Protein 4RZI (pdb70)

Foldseek 3Di:
DAFPAALAEAEFEPQQFWLNVLLQVVSVVSRHQADYEDCDHCHVPDSHHYDHAALLDLVRLLVSLVVSCVPRNQHAYYELEFFDADFAAPVVQDPVRLVRRCRNQASSSCSNCVNRPVRCLVVLHHFYEYEAAPCLVVNDGRGNRNNVRRVNVLVVQLVVQVVSVVSLYAGEYEHEYAEDGPVVVPPDPVVLQVLLVLAPQSDHHYSNQSSVVSSCRGRCPNQSPDHSYYHYHYNVSDD/DAQPLALAEEEFEPCQFWLNVLLQVVSVVRHHQYEYEDQDPCRVPDSHHYDYFALLDLVRLLVVVVVSCVPRNQHAEYELEWFDADFDAPVVQDPVRLCRGCRGLASSSCSNCVNRPVVCLVVLHHFYEYEAACCQPVNDGRGNRVNVSRVNVLVVQLVVQVVSVVSLYAGEYEHAYAEDGPVSVPPDPVVLVVLLVLAPQSDHHYSNQVSVVSSQRSRCPNQSPDHSYYHYHYNVSDD/DAFPAALAEEEFEPQQFDLNVLLQVVSVVRNHQAEYEYCDHCHVPDRHHYDYFALLDLVRLLVVLVVSCVPRNQHAEYELEWFDADFAAPVVQDVCRQCVRCSTLAVSLCSNCVNRPVRCLVVLHHFYEYEAAPCQVPNDGRGNRVNVSRVNQLVVQLVVQVVSVVSLYAGEYEHAYAEDGPVSVPPDPVVLCVLLVLAPQSDHHYSNQSSVVVSQRSGCPNPSPDHSYYHYDHNVSDD

Solvent-accessible surface area: 33858 Å² total; per-residue (Å²): 248,52,62,18,0,90,101,59,8,0,0,0,2,14,3,12,144,36,31,1,30,18,0,0,118,10,0,29,108,30,36,11,92,6,0,3,1,35,131,48,48,100,6,88,45,138,143,0,38,28,8,105,6,58,13,43,65,24,51,25,0,31,16,3,5,18,43,0,64,100,123,49,19,79,3,17,0,0,0,3,20,22,36,64,67,94,82,56,117,133,120,135,18,65,107,67,27,67,86,26,0,64,45,23,1,56,95,1,6,36,55,1,7,100,34,9,27,95,16,0,46,121,99,142,36,3,0,0,0,0,8,8,8,3,6,9,57,102,30,54,122,14,20,46,0,29,17,50,0,10,45,23,1,19,38,50,2,88,67,29,4,206,113,1,60,194,63,52,4,17,1,0,0,0,0,5,9,38,11,23,24,145,133,24,108,83,54,158,128,84,71,39,76,144,21,22,129,82,3,81,130,145,97,6,15,109,29,96,63,0,0,130,9,0,1,83,1,0,0,43,94,42,3,77,214,42,59,20,88,23,54,96,38,19,32,49,21,38,127,244,55,53,15,0,71,88,53,6,0,0,0,2,10,3,15,154,43,29,0,30,19,1,1,126,8,0,33,109,28,36,12,70,5,0,2,1,35,137,50,46,99,6,84,45,138,146,0,39,29,9,98,8,67,14,43,65,59,141,27,2,67,64,5,5,63,64,0,29,131,130,48,9,26,2,16,0,0,0,2,22,20,37,60,67,94,84,54,118,137,122,135,18,63,108,72,33,68,86,26,0,64,47,26,0,50,97,1,5,36,51,2,8,121,37,10,21,135,15,1,38,100,17,81,39,2,0,0,0,0,9,7,7,3,4,11,52,66,32,43,123,15,21,42,0,28,18,46,0,8,44,24,0,19,37,53,2,91,62,28,5,211,115,1,58,197,63,48,4,18,1,0,0,0,0,6,8,35,10,22,26,162,139,28,107,77,61,170,119,89,76,36,73,148,24,23,136,73,3,77,137,143,100,6,15,106,29,95,63,0,1,127,10,0,0,73,0,0,0,42,94,45,2,75,213,44,57,20,94,19,55,94,36,20,30,51,20,10,67,246,63,55,17,0,78,103,70,6,0,2,0,2,15,3,16,151,38,32,1,32,17,0,1,125,9,0,29,112,29,37,10,91,4,0,4,2,33,133,50,53,104,8,85,48,141,138,1,44,33,9,96,7,63,14,43,63,62,133,29,2,66,63,4,8,69,56,0,72,124,131,54,17,85,3,17,0,0,0,3,19,18,39,66,70,95,84,55,115,133,122,139,20,65,107,68,30,70,86,26,0,64,48,25,0,44,96,0,5,39,54,2,6,125,40,12,28,137,18,0,41,138,96,155,40,2,0,0,0,0,5,8,8,2,2,11,52,63,29,47,128,14,20,39,0,28,16,45,0,7,43,23,0,20,38,54,2,91,61,34,5,204,120,0,58,192,68,47,4,17,2,0,1,0,1,3,10,36,10,21,26,148,141,27,102,79,49,162,131,89,75,34,75,148,25,26,133,79,4,76,134,141,103,8,14,102,31,100,60,0,0,129,11,0,0,78,0,0,0,41,97,44,1,79,210,38,58,23,96,17,54,97,38,21,31,53,22,12,62

Organism: Synechocystis sp. (strain ATCC 27184 / PCC 6803 / Kazusa) (NCBI:txid1111708)

Secondary structure (DSSP, 8-state):
---S-TT-EEEEET-SSHHHHHHHHHHHTTT-EEEEEES----S-STT-EEE--TT-HHHHHHHHHHHHHHH-S--EEEE-------B-GGG--HHHHHHHIIIIIIHHHHHHHHHHHHHHHHT-EEEEEE--HHHHT--TTBHHHHHHHHHHHHHHHHHHHHHGGGTEEEEEEEE-SB--TTGGGS-HHHHHHHHTT-TTSS-B-HHHHHHHHHHHH-TTTTTT--S-EEEESTTS--/---TTTT-EEEEET-SSHHHHHHHHHHHTTT-EEEEEES----S-STT-EEE--TT-HHHHHHHHHHHHHHH-S--EEEE-------B-GGG--HHHHHHHIIIIIIHHHHHHHHHHHHHHHHT-EEEEEE--HHHHH--TTBHHHHHHHHHHHHHHHHHHHHHGGGTEEEEEEEE-SB--TTGGGS-HHHHHHHHTT-TTSS-B-HHHHHHHHHHHH-TTTSTT--S-EEEESTTS--/---S-TT-EEEEET-SSHHHHHHHHHHHTTT-EEEEEES----S-STT-EEE--TT-HHHHHHHHHHHHHHH-SEEEEEE---------GGG--HHHHHHHIIIIIIHHHHHHHHHHHHHHHTT-EEEEEE--HHHHH--TT-HHHHHHHHHHHHHHHHHHHHHGGGTEEEEEEEE-SB--TTTTSS-HHHHHHHHTT-TTSS-B-HHHHHHHHHHHH-TTT-TT--S-EEEESTTS--

CATH classification: 3.40.50.720

InterPro domains:
  IPR002347 Short-chain dehydrogenase/reductase SDR [PF13561] (17-236)
  IPR002347 Short-chain dehydrogenase/reductase SDR [PR00080] (74-85)
  IPR002347 Short-chain dehydrogenase/reductase SDR [PR00080] (127-135)
  IPR002347 Short-chain dehydrogenase/reductase SDR [PR00080] (147-166)
  IPR002347 Short-chain dehydrogenase/reductase SDR [PR00081] (10-27)
  IPR002347 Short-chain dehydrogenase/reductase SDR [PR00081] (74-85)
  IPR002347 Short-chain dehydrogenase/reductase SDR [PR00081] (121-137)
  IPR002347 Short-chain dehydrogenase/reductase SDR [PR00081] (147-166)
  IPR002347 Short-chain dehydrogenase/reductase SDR [PR00081] (168-185)
  IPR002347 Short-chain dehydrogenase/reductase SDR [PR00081] (201-221)
  IPR020904 Short-chain dehydrogenase/reductase, conserved site [PS00061] (134-162)
  IPR036291 NAD(P)-binding domain superfamily [SSF51735] (7-237)
  IPR049956 Acetoacetyl-CoA reductase PhaB, cyanobacteria [NF042966] (1-240)
  IPR050259 Short-chain dehydrogenases/reductases [PTHR42879] (6-238)
  IPR057326 Ketoreductase domain [SM00822] (9-178)

Nearest PDB structures (foldseek):
  4rzi-assembly1_B  TM=1.004E+00  e=4.534E-51  Synechocystis sp. PCC 6803
  1q7c-assembly1_A  TM=9.626E-01  e=2.572E-28  Escherichia coli
  1uzn-assembly1_A-2  TM=9.693E-01  e=3.487E-27  Mycobacterium tuberculosis H37Rv
  4jro-assembly1_C  TM=9.240E-01  e=1.626E-27  Listeria monocytogenes EGD-e
  2cdh-assembly1_G  TM=9.214E-01  e=2.804E-25  Thermomyces lanuginosus

B-factor: mean 24.48, std 20.66, range [0.78, 131.89]

Sequence (717 aa):
LSLGLEDKVIVVTGGNRGIGAAIVKLLQEMGAKVAFTDLATDGGNTEALGVVANVTDLESMTAAAAEITDKLGPVYGVVANAGITKDNFFPKLTPADWDAVLNVNLKGVAYSIKPFIEGMYERKAGSIVAISSISGERGNVGQTNYSATKAGVIGMMKSLAREGARYGVRANAVAPGFIDTEMTLAIREDIREKITKEIPFRRFGKPEEIAWAVAFLLSPVASSYVTGEVLRVNGAHHTLSLGLEDKVIVVTGGNRGIGAAIVKLLQEMGAKVAFTDLATDGGNTEALGVVANVTDLESMTAAAAEITDKLGPVYGVVANAGITKDNFFPKLTPADWDAVLNVNLKGVAYSIKPFIEGMYERKAGSIVAISSISGERGNVGQTNYSATKAGVIGMMKSLAREGARYGVRANAVAPGFIDTEMTLAIREDIREKITKEIPFRRFGKPEEIAWAVAFLLSPVASSYVTGEVLRVNGAHHTLSLGLEDKVIVVTGGNRGIGAAIVKLLQEMGAKVAFTDLATDGGNTEALGVVANVTDLESMTAAAAEITDKLGPVYGVVANAGITKDNFFPKLTPADWDAVLNVNLKGVAYSIKPFIEGMYERKAGSIVAISSISGERGNVGQTNYSATKAGVIGMMKSLAREGARYGVRANAVAPGFIDTEMTLAIREDIREKITKEIPFRRFGKPEEIAWAVAFLLSPVASSYVTGEVLRVNGAHHT

Radius of gyration: 36.15 Å; Cα contacts (8 Å, |Δi|>4): 1568; chains: 3; bounding box: 91×79×92 Å

Structure (mmCIF, N/CA/C/O backbone):
data_4RZI
#
_entry.id   4RZI
#
_cell.length_a   122.806
_cell.length_b   122.806
_cell.length_c   199.941
_cell.angle_alpha   90.00
_cell.angle_beta   90.00
_cell.angle_gamma   120.00
#
_symmetry.space_group_name_H-M   'P 62 2 2'
#
loop_
_atom_site.group_PDB
_atom_site.id
_atom_site.type_symbol
_atom_site.label_atom_id
_atom_site.label_alt_id
_atom_site.label_comp_id
_atom_site.label_asym_id
_atom_site.label_entity_id
_atom_site.label_seq_id
_atom_site.pdbx_PDB_ins_code
_atom_site.Cartn_x
_atom_site.Cartn_y
_atom_site.Cartn_z
_atom_site.occupancy
_atom_site.B_iso_or_equiv
_atom_site.auth_seq_id
_atom_site.auth_comp_id
_atom_site.auth_asym_id
_atom_site.auth_atom_id
_atom_site.pdbx_PDB_model_num
ATOM 1 N N . LEU A 1 2 ? -25.571 -19.162 37.589 1.00 10.51 2 LEU B N 1
ATOM 2 C CA . LEU A 1 2 ? -27.001 -18.964 37.282 1.00 48.29 2 LEU B CA 1
ATOM 3 C C . LEU A 1 2 ? -27.404 -17.515 36.873 1.00 43.65 2 LEU B C 1
ATOM 4 O O . LEU A 1 2 ? -27.723 -17.273 35.708 1.00 35.59 2 LEU B O 1
ATOM 9 N N . SER A 1 3 ? -27.379 -16.566 37.822 1.00 36.90 3 SER B N 1
ATOM 10 C CA . SER A 1 3 ? -27.906 -15.205 37.596 1.00 26.53 3 SER B CA 1
ATOM 11 C C . SER A 1 3 ? -27.056 -14.093 38.212 1.00 22.07 3 SER B C 1
ATOM 12 O O . SER A 1 3 ? -26.578 -14.232 39.343 1.00 18.81 3 SER B O 1
ATOM 15 N N . LEU A 1 4 ? -26.973 -12.955 37.507 1.00 21.52 4 LEU B N 1
ATOM 16 C CA . LEU A 1 4 ? -26.310 -11.731 37.998 1.00 18.00 4 LEU B CA 1
ATOM 17 C C . LEU A 1 4 ? -27.286 -10.932 38.850 1.00 18.39 4 LEU B C 1
ATOM 18 O O . LEU A 1 4 ? -28.420 -10.677 38.431 1.00 27.68 4 LEU B O 1
ATOM 23 N N . GLY A 1 5 ? -26.878 -10.527 40.041 1.00 10.26 5 GLY B N 1
ATOM 24 C CA . GLY A 1 5 ? -27.859 -9.973 40.962 1.00 13.39 5 GLY B CA 1
ATOM 25 C C . GLY A 1 5 ? -28.476 -8.638 40.576 1.00 10.47 5 GLY B C 1
ATOM 26 O O . GLY A 1 5 ? -28.587 -7.735 41.415 1.00 10.38 5 GLY B O 1
ATOM 27 N N . LEU A 1 6 ? -28.918 -8.529 39.327 1.00 9.91 6 LEU B N 1
ATOM 28 C CA . LEU A 1 6 ? -29.360 -7.256 38.775 1.00 9.03 6 LEU B CA 1
ATOM 29 C C . LEU A 1 6 ? -30.874 -7.126 38.542 1.00 14.25 6 LEU B C 1
ATOM 30 O O . LEU A 1 6 ? -31.329 -6.084 38.079 1.00 15.26 6 LEU B O 1
ATOM 35 N N . GLU A 1 7 ? -31.657 -8.154 38.865 1.00 16.38 7 GLU B N 1
ATOM 36 C CA . GLU A 1 7 ? -33.108 -8.049 38.737 1.00 12.55 7 GLU B CA 1
ATOM 37 C C . GLU A 1 7 ? -33.665 -7.020 39.730 1.00 12.62 7 GLU B C 1
ATOM 38 O O . GLU A 1 7 ? -33.332 -7.033 40.922 1.00 12.86 7 GLU B O 1
ATOM 44 N N . ASP A 1 8 ? -34.519 -6.135 39.222 1.00 11.53 8 ASP B N 1
ATOM 45 C CA . ASP A 1 8 ? -35.191 -5.119 40.030 1.00 18.05 8 ASP B CA 1
ATOM 46 C C . ASP A 1 8 ? -34.231 -4.062 40.588 1.00 16.73 8 ASP B C 1
ATOM 47 O O . ASP A 1 8 ? -34.615 -3.214 41.410 1.00 14.37 8 ASP B O 1
ATOM 52 N N . LYS A 1 9 ? -32.987 -4.107 40.121 1.00 13.96 9 LYS B N 1
ATOM 53 C CA . LYS A 1 9 ? -32.020 -3.096 40.490 1.00 10.77 9 LYS B CA 1
ATOM 54 C C . LYS A 1 9 ? -32.245 -1.866 39.629 1.00 9.79 9 LYS B C 1
ATOM 55 O O . LYS A 1 9 ? -32.430 -1.964 38.415 1.00 7.40 9 LYS B O 1
ATOM 61 N N . VAL A 1 10 ? -32.207 -0.711 40.283 1.00 11.01 10 VAL B N 1
ATOM 62 C CA . VAL A 1 10 ? -32.354 0.577 39.626 1.00 9.42 10 VAL B CA 1
ATOM 63 C C . VAL A 1 10 ? -31.008 1.083 39.137 1.00 6.53 10 VAL B C 1
ATOM 64 O O . VAL A 1 10 ? -30.047 1.213 39.918 1.00 5.35 10 VAL B O 1
ATOM 68 N N . ILE A 1 11 ? -30.924 1.311 37.832 1.00 7.21 11 ILE B N 1
ATOM 69 C CA . ILE A 1 11 ? -29.666 1.738 37.220 1.00 6.78 11 ILE B CA 1
ATOM 70 C C . ILE A 1 11 ? -29.837 2.976 36.315 1.00 5.60 11 ILE B C 1
ATOM 71 O O . ILE A 1 11 ? -30.751 3.030 35.487 1.00 5.11 11 ILE B O 1
ATOM 76 N N . VAL A 1 12 ? -28.971 3.974 36.494 1.00 5.69 12 VAL B N 1
ATOM 77 C CA . VAL A 1 12 ? -28.993 5.169 35.643 1.00 5.89 12 VAL B CA 1
ATOM 78 C C . VAL A 1 12 ? -27.831 5.155 34.672 1.00 4.26 12 VAL B C 1
ATOM 79 O O . VAL A 1 12 ? -26.681 5.001 35.091 1.00 3.60 12 VAL B O 1
ATOM 83 N N . VAL A 1 13 ? -28.146 5.357 33.395 1.00 4.07 13 VAL B N 1
ATOM 84 C CA . VAL A 1 13 ? -27.166 5.444 32.321 1.00 3.48 13 VAL B CA 1
ATOM 85 C C . VAL A 1 13 ? -27.197 6.851 31.699 1.00 3.56 13 VAL B C 1
ATOM 86 O O . VAL A 1 13 ? -28.172 7.219 31.056 1.00 3.51 13 VAL B O 1
ATOM 90 N N . THR A 1 14 ? -26.137 7.638 31.871 1.00 4.46 14 THR B N 1
ATOM 91 C CA . THR A 1 14 ? -26.051 8.950 31.198 1.00 5.26 14 THR B CA 1
ATOM 92 C C . THR A 1 14 ? -25.705 8.768 29.712 1.00 5.58 14 THR B C 1
ATOM 93 O O . THR A 1 14 ? -24.921 7.874 29.375 1.00 5.31 14 THR B O 1
ATOM 97 N N . GLY A 1 15 ? -26.345 9.542 28.824 1.00 7.75 15 GLY B N 1
ATOM 98 C CA . GLY A 1 15 ? -26.091 9.446 27.392 1.00 3.96 15 GLY B CA 1
ATOM 99 C C . GLY A 1 15 ? -26.702 8.179 26.822 1.00 5.78 15 GLY B C 1
ATOM 100 O O . GLY A 1 15 ? -26.139 7.557 25.916 1.00 7.54 15 GLY B O 1
ATOM 101 N N . GLY A 1 16 ? -27.849 7.770 27.359 1.00 5.78 16 GLY B N 1
ATOM 102 C CA . GLY A 1 16 ? -28.379 6.464 27.020 1.00 5.74 16 GLY B CA 1
ATOM 103 C C . GLY A 1 16 ? -29.445 6.409 25.947 1.00 8.86 16 GLY B C 1
ATOM 104 O O . GLY A 1 16 ? -30.123 5.377 25.799 1.00 9.94 16 GLY B O 1
ATOM 105 N N . ASN A 1 17 ? -29.588 7.480 25.169 1.00 7.39 17 ASN B N 1
ATOM 106 C CA . ASN A 1 17 ? -30.609 7.473 24.137 1.00 8.44 17 ASN B CA 1
ATOM 107 C C . ASN A 1 17 ? -30.166 6.752 22.868 1.00 11.45 17 ASN B C 1
ATOM 108 O O . ASN A 1 17 ? -30.929 5.990 22.282 1.00 17.39 17 ASN B O 1
ATOM 113 N N . ARG A 1 18 ? -28.928 6.971 22.453 1.00 10.94 18 ARG B N 1
ATOM 114 C CA . ARG A 1 18 ? -28.412 6.322 21.257 1.00 9.26 18 ARG B CA 1
ATOM 115 C C . ARG A 1 18 ? -27.104 5.641 21.573 1.00 8.31 18 ARG B C 1
ATOM 116 O O . ARG A 1 18 ? -26.674 5.611 22.722 1.00 9.69 18 ARG B O 1
ATOM 124 N N . GLY A 1 19 ? -26.489 5.072 20.546 1.00 10.20 19 GLY B N 1
ATOM 125 C CA . GLY A 1 19 ? -25.133 4.559 20.633 1.00 8.30 19 GLY B CA 1
ATOM 126 C C . GLY A 1 19 ? -24.873 3.504 21.688 1.00 7.36 19 GLY B C 1
ATOM 127 O O . GLY A 1 19 ? -25.683 2.605 21.918 1.00 6.30 19 GLY B O 1
ATOM 128 N N . ILE A 1 20 ? -23.728 3.636 22.344 1.00 6.71 20 ILE B N 1
ATOM 129 C CA . ILE A 1 20 ? -23.315 2.677 23.348 1.00 4.88 20 ILE B CA 1
ATOM 130 C C . ILE A 1 20 ? -24.254 2.718 24.549 1.00 5.36 20 ILE B C 1
ATOM 131 O O . ILE A 1 20 ? -24.623 1.678 25.084 1.00 6.51 20 ILE B O 1
ATOM 136 N N . GLY A 1 21 ? -24.656 3.918 24.954 1.00 5.94 21 GLY B N 1
ATOM 137 C CA . GLY A 1 21 ? -25.570 4.071 26.065 1.00 5.37 21 GLY B CA 1
ATOM 138 C C . GLY A 1 21 ? -26.893 3.347 25.883 1.00 7.14 21 GLY B C 1
ATOM 139 O O . GLY A 1 21 ? -27.435 2.755 26.828 1.00 7.07 21 GLY B O 1
ATOM 140 N N . ALA A 1 22 ? -27.417 3.379 24.666 1.00 6.12 22 ALA B N 1
ATOM 141 C CA . ALA A 1 22 ? -28.674 2.709 24.384 1.00 6.38 22 ALA B CA 1
ATOM 142 C C . ALA A 1 22 ? -28.504 1.200 24.533 1.00 6.59 22 ALA B C 1
ATOM 143 O O . ALA A 1 22 ? -29.399 0.496 25.052 1.00 5.44 22 ALA B O 1
ATOM 145 N N . ALA A 1 23 ? -27.344 0.727 24.074 1.00 6.10 23 ALA B N 1
ATOM 146 C CA . ALA A 1 23 ? -26.973 -0.681 24.139 1.00 5.48 23 ALA B CA 1
ATOM 147 C C . ALA A 1 23 ? -26.842 -1.149 25.572 1.00 6.61 23 ALA B C 1
ATOM 148 O O . ALA A 1 23 ? -27.254 -2.268 25.884 1.00 7.74 23 ALA B O 1
ATOM 150 N N . ILE A 1 24 ? -26.270 -0.304 26.436 1.00 6.31 24 ILE B N 1
ATOM 151 C CA . ILE A 1 24 ? -26.149 -0.635 27.855 1.00 5.90 24 ILE B CA 1
ATOM 152 C C . ILE A 1 24 ? -27.551 -0.691 28.467 1.00 7.89 24 ILE B C 1
ATOM 153 O O . ILE A 1 24 ? -27.893 -1.663 29.147 1.00 9.63 24 ILE B O 1
ATOM 158 N N . VAL A 1 25 ? -28.369 0.323 28.172 1.00 7.31 25 VAL B N 1
ATOM 159 C CA . VAL A 1 25 ? -29.748 0.369 28.648 1.00 7.41 25 VAL B CA 1
ATOM 160 C C . VAL A 1 25 ? -30.486 -0.896 28.233 1.00 8.63 25 VAL B C 1
ATOM 161 O O . VAL A 1 25 ? -31.055 -1.591 29.089 1.00 8.01 25 VAL B O 1
ATOM 165 N N . LYS A 1 26 ? -30.424 -1.217 26.936 1.00 8.76 26 LYS B N 1
ATOM 166 C CA . LYS A 1 26 ? -31.134 -2.376 26.385 1.00 7.98 26 LYS B CA 1
ATOM 167 C C . LYS A 1 26 ? -30.761 -3.687 27.084 1.00 10.12 26 LYS B C 1
ATOM 168 O O . LYS A 1 26 ? -31.649 -4.465 27.447 1.00 9.50 26 LYS B O 1
ATOM 174 N N . LEU A 1 27 ? -29.464 -3.914 27.310 1.00 7.76 27 LEU B N 1
ATOM 175 C CA . LEU A 1 27 ? -29.028 -5.170 27.904 1.00 7.46 27 LEU B CA 1
ATOM 176 C C . LEU A 1 27 ? -29.382 -5.274 29.378 1.00 11.36 27 LEU B C 1
ATOM 177 O O . LEU A 1 27 ? -29.776 -6.351 29.854 1.00 12.39 27 LEU B O 1
ATOM 182 N N . LEU A 1 28 ? -29.286 -4.157 30.095 1.00 8.94 28 LEU B N 1
ATOM 183 C CA . LEU A 1 28 ? -29.597 -4.165 31.514 1.00 7.47 28 LEU B CA 1
ATOM 184 C C . LEU A 1 28 ? -31.064 -4.487 31.690 1.00 9.46 28 LEU B C 1
ATOM 185 O O . LEU A 1 28 ? -31.455 -5.210 32.619 1.00 8.37 28 LEU B O 1
ATOM 190 N N . GLN A 1 29 ? -31.867 -3.997 30.751 1.00 11.14 29 GLN B N 1
ATOM 191 C CA . GLN A 1 29 ? -33.298 -4.274 30.756 1.00 10.87 29 GLN B CA 1
ATOM 192 C C . GLN A 1 29 ? -33.565 -5.774 30.641 1.00 11.72 29 GLN B C 1
ATOM 193 O O . GLN A 1 29 ? -34.349 -6.327 31.419 1.00 8.81 29 GLN B O 1
ATOM 199 N N . GLU A 1 30 ? -32.904 -6.427 29.683 1.00 10.75 30 GLU B N 1
ATOM 200 C CA . GLU A 1 30 ? -33.076 -7.861 29.502 1.00 11.11 30 GLU B CA 1
ATOM 201 C C . GLU A 1 30 ? -32.313 -8.701 30.539 1.00 13.11 30 GLU B C 1
ATOM 202 O O . GLU A 1 30 ? -32.177 -9.918 30.385 1.00 18.04 30 GLU B O 1
ATOM 208 N N . MET A 1 31 ? -31.827 -8.036 31.589 1.00 11.60 31 MET B N 1
ATOM 209 C CA . MET A 1 31 ? -31.294 -8.706 32.773 1.00 11.21 31 MET B CA 1
ATOM 210 C C . MET A 1 31 ? -32.221 -8.451 33.966 1.00 14.05 31 MET B C 1
ATOM 211 O O . MET A 1 31 ? -31.947 -8.862 35.107 1.00 15.25 31 MET B O 1
ATOM 216 N N . GLY A 1 32 ? -33.306 -7.733 33.698 1.00 11.59 32 GLY B N 1
ATOM 217 C CA . GLY A 1 32 ? -34.337 -7.522 34.691 1.00 9.50 32 GLY B CA 1
ATOM 218 C C . GLY A 1 32 ? -34.127 -6.292 35.531 1.00 10.36 32 GLY B C 1
ATOM 219 O O . GLY A 1 32 ? -34.720 -6.154 36.600 1.00 14.89 32 GLY B O 1
ATOM 220 N N . ALA A 1 33 ? -33.281 -5.389 35.062 1.00 11.00 33 ALA B N 1
ATOM 221 C CA . ALA A 1 33 ? -33.032 -4.168 35.815 1.00 11.81 33 ALA B CA 1
ATOM 222 C C . ALA A 1 33 ? -34.072 -3.107 35.484 1.00 10.84 33 ALA B C 1
ATOM 223 O O . ALA A 1 33 ? -34.587 -3.058 34.361 1.00 14.61 33 ALA B O 1
ATOM 225 N N . LYS A 1 34 ? -34.373 -2.263 36.467 1.00 9.93 34 LYS B N 1
ATOM 226 C CA . LYS A 1 34 ? -35.161 -1.056 36.247 1.00 7.76 34 LYS B CA 1
ATOM 227 C C . LYS A 1 34 ? -34.198 0.054 35.843 1.00 6.35 34 LYS B C 1
ATOM 228 O O . LYS A 1 34 ? -33.557 0.681 36.694 1.00 5.25 34 LYS B O 1
ATOM 234 N N . VAL A 1 35 ? -34.064 0.234 34.529 1.00 6.68 35 VAL B N 1
ATOM 235 C CA . VAL A 1 35 ? -33.087 1.156 33.944 1.00 8.87 35 VAL B CA 1
ATOM 236 C C . VAL A 1 35 ? -33.732 2.499 33.664 1.00 6.10 35 VAL B C 1
ATOM 237 O O . VAL A 1 35 ? -34.890 2.565 33.279 1.00 6.48 35 VAL B O 1
ATOM 241 N N . ALA A 1 36 ? -32.981 3.557 33.923 1.00 6.01 36 ALA B N 1
ATOM 242 C CA . ALA A 1 36 ? -33.338 4.897 33.527 1.00 5.82 36 ALA B CA 1
ATOM 243 C C . ALA A 1 36 ? -32.147 5.437 32.762 1.00 5.47 36 ALA B C 1
ATOM 244 O O . ALA A 1 36 ? -31.019 4.954 32.910 1.00 4.00 36 ALA B O 1
ATOM 246 N N . PHE A 1 37 ? -32.393 6.435 31.928 1.00 9.40 37 PHE B N 1
ATOM 247 C CA . PHE A 1 37 ? -31.296 7.114 31.253 1.00 7.60 37 PHE B CA 1
ATOM 248 C C . PHE A 1 37 ? -31.519 8.626 31.235 1.00 6.80 37 PHE B C 1
ATOM 249 O O . PHE A 1 37 ? -32.656 9.080 31.335 1.00 8.33 37 PHE B O 1
ATOM 257 N N . THR A 1 38 ? -30.422 9.386 31.228 1.00 7.09 38 THR B N 1
ATOM 258 C CA . THR A 1 38 ? -30.444 10.830 31.005 1.00 6.28 38 THR B CA 1
ATOM 259 C C . THR A 1 38 ? -29.752 11.130 29.668 1.00 7.50 38 THR B C 1
ATOM 260 O O . THR A 1 38 ? -28.843 10.414 29.252 1.00 7.19 38 THR B O 1
ATOM 264 N N . ASP A 1 39 ? -30.197 12.190 29.006 1.00 10.82 39 ASP B N 1
ATOM 265 C CA . ASP A 1 39 ? -29.642 12.648 27.733 1.00 10.87 39 ASP B CA 1
ATOM 266 C C . ASP A 1 39 ? -30.258 13.997 27.348 1.00 9.77 39 ASP B C 1
ATOM 267 O O . ASP A 1 39 ? -31.024 14.585 28.116 1.00 6.82 39 ASP B O 1
ATOM 272 N N . LEU A 1 40 ? -29.961 14.464 26.138 1.00 12.03 40 LEU B N 1
ATOM 273 C CA . LEU A 1 40 ? -30.507 15.741 25.687 1.00 13.25 40 LEU B CA 1
ATOM 274 C C . LEU A 1 40 ? -31.832 15.501 24.976 1.00 10.66 40 LEU B C 1
ATOM 275 O O . LEU A 1 40 ? -32.672 16.398 24.894 1.00 9.36 40 LEU B O 1
ATOM 280 N N . ALA A 1 41 ? -31.992 14.278 24.468 1.00 11.22 41 ALA B N 1
ATOM 281 C CA . ALA A 1 41 ? -33.212 13.819 23.814 1.00 10.53 41 ALA B CA 1
ATOM 282 C C . ALA A 1 41 ? -33.610 12.462 24.387 1.00 16.49 41 ALA B C 1
ATOM 283 O O . ALA A 1 41 ? -32.737 11.671 24.759 1.00 16.44 41 ALA B O 1
ATOM 285 N N . THR A 1 42 ? -34.907 12.177 24.477 1.00 17.26 42 THR B N 1
ATOM 286 C CA . THR A 1 42 ? -35.319 10.866 24.980 1.00 19.37 42 THR B CA 1
ATOM 287 C C . THR A 1 42 ? -36.370 10.239 24.070 1.00 21.02 42 THR B C 1
ATOM 288 O O . THR A 1 42 ? -37.523 10.162 24.459 1.00 40.15 42 THR B O 1
ATOM 292 N N . ASP A 1 43 ? -35.987 9.729 22.900 1.00 23.49 43 ASP B N 1
ATOM 293 C CA . ASP A 1 43 ? -37.005 9.283 21.916 1.00 37.64 43 ASP B CA 1
ATOM 294 C C . ASP A 1 43 ? -37.844 7.980 22.205 1.00 59.00 43 ASP B C 1
ATOM 295 O O . ASP A 1 43 ? -39.086 8.046 22.242 1.00 43.75 43 ASP B O 1
ATOM 300 N N . GLY A 1 44 ? -37.219 6.812 22.389 1.00 53.50 44 GLY B N 1
ATOM 301 C CA . GLY A 1 44 ? -35.783 6.618 22.285 1.00 44.95 44 GLY B CA 1
ATOM 302 C C . GLY A 1 44 ? -35.274 6.268 20.889 1.00 30.79 44 GLY B C 1
ATOM 303 O O . GLY A 1 44 ? -34.528 7.067 20.337 1.00 27.27 44 GLY B O 1
ATOM 304 N N . GLY A 1 45 ? -35.745 5.178 20.266 1.00 19.78 45 GLY B N 1
ATOM 305 C CA . GLY A 1 45 ? -36.954 4.468 20.671 1.00 21.01 45 GLY B CA 1
ATOM 306 C C . GLY A 1 45 ? -36.936 3.308 21.656 1.00 29.41 45 GLY B C 1
ATOM 307 O O . GLY A 1 45 ? -37.352 2.195 21.331 1.00 30.17 45 GLY B O 1
ATOM 308 N N . ASN A 1 46 ? -36.473 3.566 22.871 1.00 30.11 46 ASN B N 1
ATOM 309 C CA . ASN A 1 46 ? -36.667 2.628 23.956 1.00 19.96 46 ASN B CA 1
ATOM 310 C C . ASN A 1 46 ? -37.821 3.083 24.828 1.00 21.88 46 ASN B C 1
ATOM 311 O O . ASN A 1 46 ? -37.748 4.104 25.513 1.00 15.49 46 ASN B O 1
ATOM 316 N N . THR A 1 47 ? -38.881 2.287 24.792 1.00 27.25 47 THR B N 1
ATOM 317 C CA . THR A 1 47 ? -40.139 2.621 25.431 1.00 27.21 47 THR B CA 1
ATOM 318 C C . THR A 1 47 ? -40.094 2.413 26.921 1.00 28.02 47 THR B C 1
ATOM 319 O O . THR A 1 47 ? -40.467 3.297 27.690 1.00 33.28 47 THR B O 1
ATOM 323 N N . GLU A 1 48 ? -39.628 1.243 27.340 1.00 25.41 48 GLU B N 1
ATOM 324 C CA . GLU A 1 48 ? -39.779 0.869 28.738 1.00 26.73 48 GLU B CA 1
ATOM 325 C C . GLU A 1 48 ? -38.660 1.413 29.614 1.00 23.02 48 GLU B C 1
ATOM 326 O O . GLU A 1 48 ? -38.459 0.930 30.716 1.00 29.20 48 GLU B O 1
ATOM 332 N N . ALA A 1 49 ? -37.940 2.426 29.155 1.00 20.72 49 ALA B N 1
ATOM 333 C CA . ALA A 1 49 ? -36.689 2.748 29.815 1.00 15.27 49 ALA B CA 1
ATOM 334 C C . ALA A 1 49 ? -36.659 3.990 30.718 1.00 16.78 49 ALA B C 1
ATOM 335 O O . ALA A 1 49 ? -35.653 4.218 31.376 1.00 30.23 49 ALA B O 1
ATOM 337 N N . LEU A 1 50 ? -37.716 4.781 30.791 1.00 9.94 50 LEU B N 1
ATOM 338 C CA . LEU A 1 50 ? -37.635 6.035 31.576 1.00 16.50 50 LEU B CA 1
ATOM 339 C C . LEU A 1 50 ? -36.491 6.981 31.154 1.00 15.83 50 LEU B C 1
ATOM 340 O O . LEU A 1 50 ? -35.448 7.075 31.826 1.00 8.59 50 LEU B O 1
ATOM 345 N N . GLY A 1 51 ? -36.726 7.702 30.054 1.00 16.45 51 GLY B N 1
ATOM 346 C CA . GLY A 1 51 ? -35.812 8.726 29.585 1.00 10.46 51 GLY B CA 1
ATOM 347 C C . GLY A 1 51 ? -36.043 10.031 30.315 1.00 12.85 51 GLY B C 1
ATOM 348 O O . GLY A 1 51 ? -37.181 10.493 30.441 1.00 14.81 51 GLY B O 1
ATOM 349 N N . VAL A 1 52 ? -34.962 10.634 30.793 1.00 10.06 52 VAL B N 1
ATOM 350 C CA . VAL A 1 52 ? -35.062 11.922 31.453 1.00 9.17 52 VAL B CA 1
ATOM 351 C C . VAL A 1 52 ? -34.190 12.972 30.767 1.00 10.20 52 VAL B C 1
ATOM 352 O O . VAL A 1 52 ? -32.971 12.849 30.725 1.00 9.56 52 VAL B O 1
ATOM 356 N N . VAL A 1 53 ? -34.794 14.056 30.304 1.00 10.16 53 VAL B N 1
ATOM 357 C CA . VAL A 1 53 ? -33.972 15.072 29.679 1.00 8.46 53 VAL B CA 1
ATOM 358 C C . VAL A 1 53 ? -33.146 15.769 30.747 1.00 7.89 53 VAL B C 1
ATOM 359 O O . VAL A 1 53 ? -33.677 16.361 31.682 1.00 9.84 53 VAL B O 1
ATOM 363 N N . ALA A 1 54 ? -31.833 15.646 30.610 1.00 8.95 54 ALA B N 1
ATOM 364 C CA . ALA A 1 54 ? -30.885 16.230 31.553 1.00 7.65 54 ALA B CA 1
ATOM 365 C C . ALA A 1 54 ? -29.561 16.552 30.862 1.00 6.24 54 ALA B C 1
ATOM 366 O O . ALA A 1 54 ? -29.255 16.026 29.794 1.00 9.76 54 ALA B O 1
ATOM 368 N N . ASN A 1 55 ? -28.765 17.396 31.491 1.00 3.98 55 ASN B N 1
ATOM 369 C CA . ASN A 1 55 ? -27.473 17.782 30.954 1.00 6.73 55 ASN B CA 1
ATOM 370 C C . ASN A 1 55 ? -26.356 17.517 31.962 1.00 7.79 55 ASN B C 1
ATOM 371 O O . ASN A 1 55 ? -26.350 18.103 33.049 1.00 10.10 55 ASN B O 1
ATOM 376 N N . VAL A 1 56 ? -25.401 16.662 31.618 1.00 5.04 56 VAL B N 1
ATOM 377 C CA . VAL A 1 56 ? -24.372 16.329 32.595 1.00 3.89 56 VAL B CA 1
ATOM 378 C C . VAL A 1 56 ? -23.523 17.551 32.994 1.00 3.62 56 VAL B C 1
ATOM 379 O O . VAL A 1 56 ? -22.904 17.565 34.052 1.00 3.46 56 VAL B O 1
ATOM 383 N N . THR A 1 57 ? -23.507 18.595 32.179 1.00 4.43 57 THR B N 1
ATOM 384 C CA . THR A 1 57 ? -22.665 19.742 32.513 1.00 5.11 57 THR B CA 1
ATOM 385 C C . THR A 1 57 ? -23.322 20.634 33.555 1.00 4.47 57 THR B C 1
ATOM 386 O O . THR A 1 57 ? -22.662 21.492 34.131 1.00 3.30 57 THR B O 1
ATOM 390 N N . ASP A 1 58 ? -24.629 20.444 33.750 1.00 5.34 58 ASP B N 1
ATOM 391 C CA . ASP A 1 58 ? -25.422 21.187 34.729 1.00 5.58 58 ASP B CA 1
ATOM 392 C C . ASP A 1 58 ? -25.764 20.302 35.919 1.00 7.89 58 ASP B C 1
ATOM 393 O O . ASP A 1 58 ? -26.474 19.287 35.780 1.00 6.29 58 ASP B O 1
ATOM 398 N N . LEU A 1 59 ? -25.283 20.696 37.096 1.00 7.93 59 LEU B N 1
ATOM 399 C CA . LEU A 1 59 ? -25.485 19.888 38.296 1.00 4.63 59 LEU B CA 1
ATOM 400 C C . LEU A 1 59 ? -26.934 19.950 38.799 1.00 7.06 59 LEU B C 1
ATOM 401 O O . LEU A 1 59 ? -27.438 18.971 39.367 1.00 7.42 59 LEU B O 1
ATOM 406 N N . GLU A 1 60 ? -27.607 21.087 38.613 1.00 7.90 60 GLU B N 1
ATOM 407 C CA . GLU A 1 60 ? -29.026 21.185 38.996 1.00 9.57 60 GLU B CA 1
ATOM 408 C C . GLU A 1 60 ? -29.875 20.243 38.167 1.00 8.97 60 GLU B C 1
ATOM 409 O O . GLU A 1 60 ? -30.860 19.663 38.650 1.00 8.32 60 GLU B O 1
ATOM 415 N N . SER A 1 61 ? -29.506 20.163 36.894 1.00 8.54 61 SER B N 1
ATOM 416 C CA . SER A 1 61 ? -30.166 19.320 35.908 1.00 8.55 61 SER B CA 1
ATOM 417 C C . SER A 1 61 ? -30.056 17.831 36.246 1.00 8.68 61 SER B C 1
ATOM 418 O O . SER A 1 61 ? -31.007 17.053 36.090 1.00 7.05 61 SER B O 1
ATOM 421 N N . MET A 1 62 ? -28.884 17.444 36.733 1.00 7.81 62 MET B N 1
ATOM 422 C CA . MET A 1 62 ? -28.644 16.060 37.089 1.00 7.64 62 MET B CA 1
ATOM 423 C C . MET A 1 62 ? -29.263 15.723 38.444 1.00 7.77 62 MET B C 1
ATOM 424 O O . MET A 1 62 ? -29.812 14.627 38.619 1.00 8.39 62 MET B O 1
ATOM 429 N N . THR A 1 63 ? -29.204 16.657 39.391 1.00 4.25 63 THR B N 1
ATOM 430 C CA . THR A 1 63 ? -29.826 16.412 40.686 1.00 5.23 63 THR B CA 1
ATOM 431 C C . THR A 1 63 ? -31.351 16.313 40.538 1.00 6.06 63 THR B C 1
ATOM 432 O O . THR A 1 63 ? -32.011 15.531 41.232 1.00 6.52 63 THR B O 1
ATOM 436 N N . ALA A 1 64 ? -31.908 17.063 39.598 1.00 6.66 64 ALA B N 1
ATOM 437 C CA . ALA A 1 64 ? -33.334 16.960 39.309 1.00 7.26 64 ALA B CA 1
ATOM 438 C C . ALA A 1 64 ? -33.664 15.591 38.721 1.00 8.18 64 ALA B C 1
ATOM 439 O O . ALA A 1 64 ? -34.654 14.959 39.093 1.00 9.50 64 ALA B O 1
ATOM 441 N N . ALA A 1 65 ? -32.840 15.136 37.789 1.00 7.71 65 ALA B N 1
ATOM 442 C CA . ALA A 1 65 ? -33.092 13.854 37.170 1.00 7.57 65 ALA B CA 1
ATOM 443 C C . ALA A 1 65 ? -33.027 12.748 38.203 1.00 8.68 65 ALA B C 1
ATOM 444 O O . ALA A 1 65 ? -33.832 11.822 38.167 1.00 9.15 65 ALA B O 1
ATOM 446 N N . ALA A 1 66 ? -32.114 12.888 39.160 1.00 6.54 66 ALA B N 1
ATOM 447 C CA . ALA A 1 66 ? -31.942 11.898 40.213 1.00 5.14 66 ALA B CA 1
ATOM 448 C C . ALA A 1 66 ? -33.217 11.819 41.022 1.00 8.60 66 ALA B C 1
ATOM 449 O O . ALA A 1 66 ? -33.729 10.728 41.297 1.00 8.21 66 ALA B O 1
ATOM 451 N N . ALA A 1 67 ? -33.720 12.987 41.415 1.00 10.28 67 ALA B N 1
ATOM 452 C CA . ALA A 1 67 ? -34.968 13.058 42.158 1.00 8.35 67 ALA B CA 1
ATOM 453 C C . ALA A 1 67 ? -36.115 12.388 41.412 1.00 8.92 67 ALA B C 1
ATOM 454 O O . ALA A 1 67 ? -36.866 11.602 41.990 1.00 9.48 67 ALA B O 1
ATOM 456 N N . GLU A 1 68 ? -36.214 12.666 40.116 1.00 9.14 68 GLU B N 1
ATOM 457 C CA . GLU A 1 68 ? -37.286 12.101 39.314 1.00 9.90 68 GLU B CA 1
ATOM 458 C C . GLU A 1 68 ? -37.172 10.582 39.270 1.00 11.59 68 GLU B C 1
ATOM 459 O O . GLU A 1 68 ? -38.177 9.874 39.411 1.00 11.66 68 GLU B O 1
ATOM 465 N N . ILE A 1 69 ? -35.945 10.096 39.075 1.00 9.92 69 ILE B N 1
ATOM 466 C CA . ILE A 1 69 ? -35.672 8.670 38.939 1.00 7.18 69 ILE B CA 1
ATOM 467 C C . ILE A 1 69 ? -35.875 7.925 40.252 1.00 9.39 69 ILE B C 1
ATOM 468 O O . ILE A 1 69 ? -36.443 6.828 40.279 1.00 11.51 69 ILE B O 1
ATOM 473 N N . THR A 1 70 ? -35.415 8.521 41.344 1.00 7.46 70 THR B N 1
ATOM 474 C CA . THR A 1 70 ? -35.606 7.915 42.646 1.00 7.42 70 THR B CA 1
ATOM 475 C C . THR A 1 70 ? -37.092 7.773 42.935 1.00 8.17 70 THR B C 1
ATOM 476 O O . THR A 1 70 ? -37.557 6.737 43.419 1.00 8.22 70 THR B O 1
ATOM 480 N N . ASP A 1 71 ? -37.837 8.810 42.577 1.00 9.38 71 ASP B N 1
ATOM 481 C CA . ASP A 1 71 ? -39.263 8.873 42.853 1.00 11.24 71 ASP B CA 1
ATOM 482 C C . ASP A 1 71 ? -40.104 7.856 42.064 1.00 13.32 71 ASP B C 1
ATOM 483 O O . ASP A 1 71 ? -41.075 7.325 42.582 1.00 18.86 71 ASP B O 1
ATOM 488 N N . LYS A 1 72 ? -39.682 7.529 40.849 1.00 14.46 72 LYS B N 1
ATOM 489 C CA . LYS A 1 72 ? -40.475 6.704 39.944 1.00 12.41 72 LYS B CA 1
ATOM 490 C C . LYS A 1 72 ? -40.100 5.243 40.009 1.00 12.54 72 LYS B C 1
ATOM 491 O O . LYS A 1 72 ? -40.942 4.368 39.747 1.00 8.31 72 LYS B O 1
ATOM 497 N N . LEU A 1 73 ? -38.813 5.008 40.293 1.00 12.30 73 LEU B N 1
ATOM 498 C CA . LEU A 1 73 ? -38.214 3.677 40.225 1.00 8.93 73 LEU B CA 1
ATOM 499 C C . LEU A 1 73 ? -37.660 3.161 41.551 1.00 5.91 73 LEU B C 1
ATOM 500 O O . LEU A 1 73 ? -37.536 1.955 41.746 1.00 7.41 73 LEU B O 1
ATOM 505 N N . GLY A 1 74 ? -37.368 4.071 42.472 1.00 6.63 74 GLY B N 1
ATOM 506 C CA . GLY A 1 74 ? -36.777 3.694 43.749 1.00 7.78 74 GLY B CA 1
ATOM 507 C C . GLY A 1 74 ? -35.309 4.079 43.879 1.00 9.12 74 GLY B C 1
ATOM 508 O O . GLY A 1 74 ? -34.731 4.669 42.956 1.00 7.40 74 GLY B O 1
ATOM 509 N N . PRO A 1 75 ? -34.716 3.807 45.055 1.00 8.81 75 PRO B N 1
ATOM 510 C CA . PRO A 1 75 ? -33.302 4.062 45.383 1.00 9.15 75 PRO B CA 1
ATOM 511 C C . PRO A 1 75 ? -32.328 3.409 44.404 1.00 7.68 75 PRO B C 1
ATOM 512 O O . PRO A 1 75 ? -32.488 2.231 44.062 1.00 10.18 75 PRO B O 1
ATOM 516 N N . VAL A 1 76 ? -31.295 4.149 44.017 1.00 6.64 76 VAL B N 1
ATOM 517 C CA . VAL A 1 76 ? -30.446 3.756 42.900 1.00 6.12 76 VAL B CA 1
ATOM 518 C C . VAL A 1 76 ? -29.298 2.860 43.339 1.00 5.46 76 VAL B C 1
ATOM 519 O O . VAL A 1 76 ? -28.631 3.131 44.333 1.00 6.91 76 VAL B O 1
ATOM 523 N N . TYR A 1 77 ? -29.094 1.774 42.608 1.00 3.26 77 TYR B N 1
ATOM 524 C CA . TYR A 1 77 ? -27.988 0.894 42.883 1.00 3.05 77 TYR B CA 1
ATOM 525 C C . TYR A 1 77 ? -26.812 1.209 41.941 1.00 6.62 77 TYR B C 1
ATOM 526 O O . TYR A 1 77 ? -25.652 1.374 42.388 1.00 3.92 77 TYR B O 1
ATOM 535 N N . GLY A 1 78 ? -27.120 1.296 40.642 1.00 5.71 78 GLY B N 1
ATOM 536 C CA . GLY A 1 78 ? -26.102 1.474 39.621 1.00 4.97 78 GLY B CA 1
ATOM 537 C C . GLY A 1 78 ? -26.065 2.806 38.872 1.00 6.04 78 GLY B C 1
ATOM 538 O O . GLY A 1 78 ? -27.110 3.423 38.613 1.00 7.06 78 GLY B O 1
ATOM 539 N N . VAL A 1 79 ? -24.854 3.269 38.550 1.00 4.55 79 VAL B N 1
ATOM 540 C CA . VAL A 1 79 ? -24.674 4.459 37.700 1.00 5.94 79 VAL B CA 1
ATOM 541 C C . VAL A 1 79 ? -23.646 4.211 36.599 1.00 4.50 79 VAL B C 1
ATOM 542 O O . VAL A 1 79 ? -22.507 3.789 36.868 1.00 3.82 79 VAL B O 1
ATOM 546 N N . VAL A 1 80 ? -24.037 4.463 35.358 1.00 2.93 80 VAL B N 1
ATOM 547 C CA . VAL A 1 80 ? -23.091 4.339 34.271 1.00 2.11 80 VAL B CA 1
ATOM 548 C C . VAL A 1 80 ? -22.831 5.710 33.690 1.00 2.73 80 VAL B C 1
ATOM 549 O O . VAL A 1 80 ? -23.674 6.251 32.973 1.00 3.33 80 VAL B O 1
ATOM 553 N N . ALA A 1 81 ? -21.658 6.269 33.978 1.00 2.42 81 ALA B N 1
ATOM 554 C CA . ALA A 1 81 ? -21.307 7.586 33.452 1.00 2.29 81 ALA B CA 1
ATOM 555 C C . ALA A 1 81 ? -20.720 7.411 32.068 1.00 2.60 81 ALA B C 1
ATOM 556 O O . ALA A 1 81 ? -19.519 7.188 31.932 1.00 3.15 81 ALA B O 1
ATOM 558 N N . ASN A 1 82 ? -21.573 7.554 31.054 1.00 2.53 82 ASN B N 1
ATOM 559 C CA . ASN A 1 82 ? -21.243 7.212 29.681 1.00 2.26 82 ASN B CA 1
ATOM 560 C C . ASN A 1 82 ? -21.266 8.375 28.704 1.00 2.62 82 ASN B C 1
ATOM 561 O O . ASN A 1 82 ? -20.546 8.368 27.713 1.00 4.96 82 ASN B O 1
ATOM 566 N N . ALA A 1 83 ? -22.045 9.397 29.021 1.00 3.54 83 ALA B N 1
ATOM 567 C CA . ALA A 1 83 ? -22.150 10.581 28.184 1.00 2.46 83 ALA B CA 1
ATOM 568 C C . ALA A 1 83 ? -20.777 11.185 28.026 1.00 3.28 83 ALA B C 1
ATOM 569 O O . ALA A 1 83 ? -20.057 11.371 29.024 1.00 4.51 83 ALA B O 1
ATOM 571 N N . GLY A 1 84 ? -20.401 11.426 26.773 1.00 2.19 84 GLY B N 1
ATOM 572 C CA . GLY A 1 84 ? -19.143 12.067 26.441 1.00 2.52 84 GLY B CA 1
ATOM 573 C C . GLY A 1 84 ? -19.183 12.652 25.037 1.00 2.67 84 GLY B C 1
ATOM 574 O O . GLY A 1 84 ? -20.007 12.260 24.216 1.00 1.80 84 GLY B O 1
ATOM 575 N N . ILE A 1 85 ? -18.350 13.651 24.777 1.00 2.65 85 ILE B N 1
ATOM 576 C CA . ILE A 1 85 ? -18.259 14.200 23.432 1.00 2.90 85 ILE B CA 1
ATOM 577 C C . ILE A 1 85 ? -16.825 14.341 22.950 1.00 4.42 85 ILE B C 1
ATOM 578 O O . ILE A 1 85 ? -15.872 14.227 23.724 1.00 4.61 85 ILE B O 1
ATOM 583 N N . THR A 1 86 ? -16.680 14.629 21.661 1.00 5.16 86 THR B N 1
ATOM 584 C CA . THR A 1 86 ? -15.384 15.011 21.114 1.00 4.53 86 THR B CA 1
ATOM 585 C C . THR A 1 86 ? -15.389 16.417 20.504 1.00 3.71 86 THR B C 1
ATOM 586 O O . THR A 1 86 ? -16.414 16.914 20.032 1.00 3.03 86 THR B O 1
ATOM 590 N N . LYS A 1 87 ? -14.237 17.072 20.590 1.00 4.32 87 LYS B N 1
ATOM 591 C CA . LYS A 1 87 ? -13.949 18.252 19.795 1.00 2.62 87 LYS B CA 1
ATOM 592 C C . LYS A 1 87 ? -12.573 18.038 19.227 1.00 2.70 87 LYS B C 1
ATOM 593 O O . LYS A 1 87 ? -11.619 18.636 19.695 1.00 3.03 87 LYS B O 1
ATOM 599 N N . ASP A 1 88 ? -12.468 17.169 18.225 1.00 5.28 88 ASP B N 1
ATOM 600 C CA . ASP A 1 88 ? -11.165 16.714 17.730 1.00 4.86 88 ASP B CA 1
ATOM 601 C C . ASP A 1 88 ? -10.421 17.765 16.925 1.00 6.36 88 ASP B C 1
ATOM 602 O O . ASP A 1 88 ? -10.987 18.398 16.025 1.00 4.92 88 ASP B O 1
ATOM 607 N N . ASN A 1 89 ? -9.156 17.972 17.284 1.00 6.59 89 ASN B N 1
ATOM 608 C CA . ASN A 1 89 ? -8.265 18.770 16.456 1.00 8.15 89 ASN B CA 1
ATOM 609 C C . ASN A 1 89 ? -6.827 18.642 16.928 1.00 8.77 89 ASN B C 1
ATOM 610 O O . ASN A 1 89 ? -6.578 18.196 18.051 1.00 18.41 89 ASN B O 1
ATOM 615 N N . PHE A 1 90 ? -5.869 18.996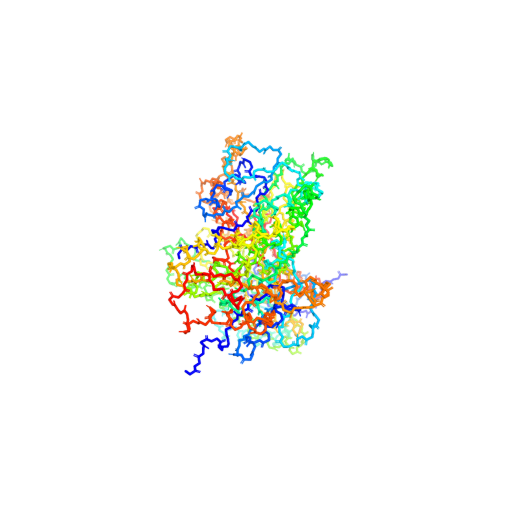 16.082 1.00 9.15 90 PHE B N 1
ATOM 616 C CA . PHE A 1 90 ? -4.471 19.003 16.528 1.00 9.49 90 PHE B CA 1
ATOM 617 C C . PHE A 1 90 ? -4.273 20.035 17.613 1.00 6.91 90 PHE B C 1
ATOM 618 O O . PHE A 1 90 ? -4.924 21.070 17.605 1.00 6.17 90 PHE B O 1
ATOM 626 N N . PHE A 1 91 ? -3.355 19.753 18.526 1.00 7.50 91 PHE B N 1
ATOM 627 C CA . PHE A 1 91 ? -3.169 20.577 19.714 1.00 6.71 91 PHE B CA 1
ATOM 628 C C . PHE A 1 91 ? -3.172 22.097 19.504 1.00 6.20 91 PHE B C 1
ATOM 629 O O . PHE A 1 91 ? -3.895 22.804 20.214 1.00 6.77 91 PHE B O 1
ATOM 637 N N . PRO A 1 92 ? -2.405 22.605 18.519 1.00 8.73 92 PRO B N 1
ATOM 638 C CA . PRO A 1 92 ? -2.438 24.072 18.345 1.00 9.52 92 PRO B CA 1
ATOM 639 C C . PRO A 1 92 ? -3.688 24.672 17.678 1.00 8.08 92 PRO B C 1
ATOM 640 O O . PRO A 1 92 ? -3.804 25.899 17.654 1.00 11.94 92 PRO B O 1
ATOM 644 N N . LYS A 1 93 ? -4.586 23.840 17.157 1.00 7.22 93 LYS B N 1
ATOM 645 C CA . LYS A 1 93 ? -5.828 24.311 16.536 1.00 9.23 93 LYS B CA 1
ATOM 646 C C . LYS A 1 93 ? -7.007 24.281 17.504 1.00 7.93 93 LYS B C 1
ATOM 647 O O . LYS A 1 93 ? -8.099 24.723 17.165 1.00 10.53 93 LYS B O 1
ATOM 653 N N . LEU A 1 94 ? -6.783 23.720 18.689 1.00 8.05 94 LEU B N 1
ATOM 654 C CA . LEU A 1 94 ? -7.814 23.603 19.720 1.00 7.00 94 LEU B CA 1
ATOM 655 C C . LEU A 1 94 ? -7.964 24.885 20.507 1.00 6.80 94 LEU B C 1
ATOM 656 O O . LEU A 1 94 ? -7.013 25.382 21.100 1.00 6.57 94 LEU B O 1
ATOM 661 N N . THR A 1 95 ? -9.183 25.403 20.507 1.00 10.53 95 THR B N 1
ATOM 662 C CA . THR A 1 95 ? -9.524 26.641 21.190 1.00 8.69 95 THR B CA 1
ATOM 663 C C . THR A 1 95 ? -9.900 26.344 22.627 1.00 7.44 95 THR B C 1
ATOM 664 O O . THR A 1 95 ? -10.190 25.193 22.968 1.00 7.07 95 THR B O 1
ATOM 668 N N . PRO A 1 96 ? -9.852 27.367 23.491 1.00 6.76 96 PRO B N 1
ATOM 669 C CA . PRO A 1 96 ? -10.323 27.207 24.871 1.00 6.30 96 PRO B CA 1
ATOM 670 C C . PRO A 1 96 ? -11.741 26.635 24.931 1.00 5.03 96 PRO B C 1
ATOM 671 O O . PRO A 1 96 ? -12.067 25.885 25.843 1.00 5.35 96 PRO B O 1
ATOM 675 N N . ALA A 1 97 ? -12.558 26.959 23.941 1.00 4.60 97 ALA B N 1
ATOM 676 C CA . ALA A 1 97 ? -13.898 26.437 23.882 1.00 4.69 97 ALA B CA 1
ATOM 677 C C . ALA A 1 97 ? -13.855 24.940 23.652 1.00 6.64 97 ALA B C 1
ATOM 678 O O . ALA A 1 97 ? -14.715 24.205 24.147 1.00 6.58 97 ALA B O 1
ATOM 680 N N . ASP A 1 98 ? -12.850 24.481 22.907 1.00 6.70 98 ASP B N 1
ATOM 681 C CA . ASP A 1 98 ? -12.725 23.057 22.618 1.00 5.75 98 ASP B CA 1
ATOM 682 C C . ASP A 1 98 ? -12.262 22.306 23.851 1.00 5.66 98 ASP B C 1
ATOM 683 O O . ASP A 1 98 ? -12.549 21.127 24.027 1.00 7.19 98 ASP B O 1
ATOM 688 N N . TRP A 1 99 ? -11.564 23.004 24.728 1.00 5.43 99 TRP B N 1
ATOM 689 C CA . TRP A 1 99 ? -11.138 22.394 25.964 1.00 4.74 99 TRP B CA 1
ATOM 690 C C . TRP A 1 99 ? -12.282 22.464 26.965 1.00 5.16 99 TRP B C 1
ATOM 691 O O . TRP A 1 99 ? -12.571 21.482 27.662 1.00 5.29 99 TRP B O 1
ATOM 702 N N . ASP A 1 100 ? -12.969 23.599 27.004 1.00 3.74 100 ASP B N 1
ATOM 703 C CA . ASP A 1 100 ? -14.018 23.742 27.986 1.00 3.88 100 ASP B CA 1
ATOM 704 C C . ASP A 1 100 ? -15.114 22.705 27.737 1.00 4.09 100 ASP B C 1
ATOM 705 O O . ASP A 1 100 ? -15.604 22.076 28.673 1.00 3.38 100 ASP B O 1
ATOM 710 N N . ALA A 1 101 ? -15.446 22.486 26.468 1.00 4.86 101 ALA B N 1
ATOM 711 C CA . ALA A 1 101 ? -16.518 21.565 26.091 1.00 3.30 101 ALA B CA 1
ATOM 712 C C . ALA A 1 101 ? -16.272 20.119 26.542 1.00 4.37 101 ALA B C 1
ATOM 713 O O . ALA A 1 101 ? -17.145 19.505 27.183 1.00 3.19 101 ALA B O 1
ATOM 715 N N . VAL A 1 102 ? -15.114 19.553 26.185 1.00 4.01 102 VAL B N 1
ATOM 716 C CA . VAL A 1 102 ? -14.878 18.159 26.542 1.00 3.09 102 VAL B CA 1
ATOM 717 C C . VAL A 1 102 ? -14.613 18.026 28.047 1.00 2.66 102 VAL B C 1
ATOM 718 O O . VAL A 1 102 ? -15.042 17.062 28.657 1.00 2.67 102 VAL B O 1
ATOM 722 N N . LEU A 1 103 ? -13.954 19.004 28.655 1.00 2.57 103 LEU B N 1
ATOM 723 C CA . LEU A 1 103 ? -13.703 18.921 30.075 1.00 3.19 103 LEU B CA 1
ATOM 724 C C . LEU A 1 103 ? -15.012 18.945 30.863 1.00 3.24 103 LEU B C 1
ATOM 725 O O . LEU A 1 103 ? -15.156 18.212 31.839 1.00 3.06 103 LEU B O 1
ATOM 730 N N . ASN A 1 104 ? -16.002 19.686 30.379 1.00 2.64 104 ASN B N 1
ATOM 731 C CA . ASN A 1 104 ? -17.273 19.773 31.079 1.00 2.44 104 ASN B CA 1
ATOM 732 C C . ASN A 1 104 ? -18.100 18.507 30.965 1.00 2.61 104 ASN B C 1
ATOM 733 O O . ASN A 1 104 ? -18.628 18.010 31.946 1.00 4.10 104 ASN B O 1
ATOM 738 N N . VAL A 1 105 ? -18.259 17.994 29.762 1.00 2.26 105 VAL B N 1
ATOM 739 C CA . VAL A 1 105 ? -19.076 16.810 29.594 1.00 2.41 105 VAL B CA 1
ATOM 740 C C . VAL A 1 105 ? -18.319 15.583 30.118 1.00 2.96 105 VAL B C 1
ATOM 741 O O . VAL A 1 105 ? -18.850 14.801 30.921 1.00 3.79 105 VAL B O 1
ATOM 745 N N . ASN A 1 106 ? -17.078 15.423 29.670 1.00 2.61 106 ASN B N 1
ATOM 746 C CA . ASN A 1 106 ? -16.327 14.199 29.920 1.00 2.96 106 ASN B CA 1
ATOM 747 C C . ASN A 1 106 ? -15.668 14.072 31.300 1.00 3.14 106 ASN B C 1
ATOM 748 O O . ASN A 1 106 ? -15.505 12.955 31.779 1.00 4.32 106 ASN B O 1
ATOM 753 N N . LEU A 1 107 ? -15.278 15.174 31.940 1.00 2.64 107 LEU B N 1
ATOM 754 C CA . LEU A 1 107 ? -14.687 15.058 33.283 1.00 3.65 107 LEU B CA 1
ATOM 755 C C . LEU A 1 107 ? -15.676 15.530 34.324 1.00 2.82 107 LEU B C 1
ATOM 756 O O . LEU A 1 107 ? -16.187 14.723 35.081 1.00 2.31 107 LEU B O 1
ATOM 761 N N . LYS A 1 108 ? -15.956 16.832 34.333 1.00 2.67 108 LYS B N 1
ATOM 762 C CA . LYS A 1 108 ? -16.901 17.426 35.271 1.00 2.52 108 LYS B CA 1
ATOM 763 C C . LYS A 1 108 ? -18.265 16.723 35.201 1.00 2.69 108 LYS B C 1
ATOM 764 O O . LYS A 1 108 ? -18.848 16.350 36.221 1.00 2.38 108 LYS B O 1
ATOM 770 N N . GLY A 1 109 ? -18.733 16.476 33.987 1.00 2.21 109 GLY B N 1
ATOM 771 C CA . GLY A 1 109 ? -20.040 15.908 33.799 1.00 2.15 109 GLY B CA 1
ATOM 772 C C . GLY A 1 109 ? -20.137 14.537 34.402 1.00 2.81 109 GLY B C 1
ATOM 773 O O . GLY A 1 109 ? -21.223 14.117 34.806 1.00 3.06 109 GLY B O 1
ATOM 774 N N . VAL A 1 110 ? -19.010 13.835 34.474 1.00 2.58 110 VAL B N 1
ATOM 775 C CA . VAL A 1 110 ? -19.014 12.517 35.075 1.00 1.75 110 VAL B CA 1
ATOM 776 C C . VAL A 1 110 ? -19.235 12.632 36.554 1.00 1.66 110 VAL B C 1
ATOM 777 O O . VAL A 1 110 ? -20.094 11.965 37.087 1.00 1.84 110 VAL B O 1
ATOM 781 N N . ALA A 1 111 ? -18.499 13.517 37.211 1.00 1.97 111 ALA B N 1
ATOM 782 C CA . ALA A 1 111 ? -18.673 13.696 38.644 1.00 2.04 111 ALA B CA 1
ATOM 783 C C . ALA A 1 111 ? -20.081 14.207 38.918 1.00 2.89 111 ALA B C 1
ATOM 784 O O . ALA A 1 111 ? -20.722 13.771 39.858 1.00 3.97 111 ALA B O 1
ATOM 786 N N . TYR A 1 112 ? -20.599 15.087 38.070 1.00 3.07 112 TYR B N 1
ATOM 787 C CA . TYR A 1 112 ? -21.939 15.588 38.300 1.00 1.77 112 TYR B CA 1
ATOM 788 C C . TYR A 1 112 ? -22.967 14.522 38.064 1.00 2.17 112 TYR B C 1
ATOM 789 O O . TYR A 1 112 ? -24.087 14.681 38.483 1.00 5.03 112 TYR B O 1
ATOM 798 N N . SER A 1 113 ? -22.618 13.450 37.369 1.00 2.70 113 SER B N 1
ATOM 799 C CA . SER A 1 113 ? -23.559 12.345 37.152 1.00 2.52 113 SER B CA 1
ATOM 800 C C . SER A 1 113 ? -23.623 11.406 38.363 1.00 2.52 113 SER B C 1
ATOM 801 O O . SER A 1 113 ? -24.613 10.711 38.547 1.00 2.77 113 SER B O 1
ATOM 804 N N . ILE A 1 114 ? -22.573 11.415 39.183 1.00 1.91 114 ILE B N 1
ATOM 805 C CA . ILE A 1 114 ? -22.425 10.513 40.325 1.00 3.03 114 ILE B CA 1
ATOM 806 C C . ILE A 1 114 ? -22.826 11.191 41.646 1.00 3.53 114 ILE B C 1
ATOM 807 O O . ILE A 1 114 ? -23.348 10.561 42.574 1.00 2.54 114 ILE B O 1
ATOM 812 N N . LYS A 1 115 ? -22.541 12.480 41.725 1.00 3.34 115 LYS B N 1
ATOM 813 C CA . LYS A 1 115 ? -22.779 13.267 42.926 1.00 3.14 115 LYS B CA 1
ATOM 814 C C . LYS A 1 115 ? -24.216 13.217 43.486 1.00 2.59 115 LYS B C 1
ATOM 815 O O . LYS A 1 115 ? -24.381 13.173 44.702 1.00 2.63 115 LYS B O 1
ATOM 821 N N . PRO A 1 116 ? -25.256 13.226 42.619 1.00 2.22 116 PRO B N 1
ATOM 822 C CA . PRO A 1 116 ? -26.620 13.122 43.163 1.00 2.46 116 PRO B CA 1
ATOM 823 C C . PRO A 1 116 ? -27.058 11.710 43.604 1.00 2.95 116 PRO B C 1
ATOM 824 O O . PRO A 1 116 ? -28.152 11.611 44.145 1.00 3.06 116 PRO B O 1
ATOM 828 N N . PHE A 1 117 ? -26.310 10.649 43.298 1.00 2.28 117 PHE B N 1
ATOM 829 C CA . PHE A 1 117 ? -26.700 9.306 43.748 1.00 2.55 117 PHE B CA 1
ATOM 830 C C . PHE A 1 117 ? -25.827 8.753 44.886 1.00 3.86 117 PHE B C 1
ATOM 831 O O . PHE A 1 117 ? -26.183 7.789 45.542 1.00 4.70 117 PHE B O 1
ATOM 839 N N . ILE A 1 118 ? -24.677 9.370 45.107 1.00 4.45 118 ILE B N 1
ATOM 840 C CA . ILE A 1 118 ? -23.638 8.799 45.963 1.00 7.21 118 ILE B CA 1
ATOM 841 C C . ILE A 1 118 ? -23.985 8.734 47.472 1.00 8.63 118 ILE B C 1
ATOM 842 O O . ILE A 1 118 ? -23.746 7.723 48.139 1.00 8.10 118 ILE B O 1
ATOM 847 N N . GLU A 1 119 ? -24.553 9.805 48.011 1.00 10.16 119 GLU B N 1
ATOM 848 C CA . GLU A 1 119 ? -24.811 9.830 49.432 1.00 10.16 119 GLU B CA 1
ATOM 849 C C . GLU A 1 119 ? -25.803 8.727 49.815 1.00 13.33 119 GLU B C 1
ATOM 850 O O . GLU A 1 119 ? -25.647 8.094 50.857 1.00 16.95 119 GLU B O 1
ATOM 856 N N . GLY A 1 120 ? -26.754 8.433 48.930 1.00 10.29 120 GLY B N 1
ATOM 857 C CA . GLY A 1 120 ? -27.742 7.400 49.185 1.00 8.57 120 GLY B CA 1
ATOM 858 C C . GLY A 1 120 ? -27.157 6.012 49.106 1.00 10.04 120 GLY B C 1
ATOM 859 O O . GLY A 1 120 ? -27.506 5.131 49.897 1.00 9.36 120 GLY B O 1
ATOM 860 N N . MET A 1 121 ? -26.258 5.818 48.143 1.00 9.88 121 MET B N 1
ATOM 861 C CA . MET A 1 121 ? -25.572 4.548 47.985 1.00 7.66 121 MET B CA 1
ATOM 862 C C . MET A 1 121 ? -24.780 4.239 49.246 1.00 9.02 121 MET B C 1
ATOM 863 O O . MET A 1 121 ? -24.732 3.099 49.711 1.00 7.97 121 MET B O 1
ATOM 868 N N . TYR A 1 122 ? -24.187 5.278 49.816 1.00 10.08 122 TYR B N 1
ATOM 869 C CA . TYR A 1 122 ? -23.430 5.126 51.035 1.00 8.73 122 TYR B CA 1
ATOM 870 C C . TYR A 1 122 ? -24.345 4.710 52.176 1.00 13.58 122 TYR B C 1
ATOM 871 O O . TYR A 1 122 ? -23.984 3.836 52.966 1.00 22.67 122 TYR B O 1
ATOM 880 N N . GLU A 1 123 ? -25.552 5.272 52.222 1.00 11.82 123 GLU B N 1
ATOM 881 C CA . GLU A 1 123 ? -26.503 4.952 53.291 1.00 13.55 123 GLU B CA 1
ATOM 882 C C . GLU A 1 123 ? -26.920 3.493 53.208 1.00 13.44 123 GLU B C 1
ATOM 883 O O . GLU A 1 123 ? -26.949 2.794 54.217 1.00 16.70 123 GLU B O 1
ATOM 889 N N . ARG A 1 124 ? -27.197 3.032 51.992 1.00 10.37 124 ARG B N 1
ATOM 890 C CA . ARG A 1 124 ? -27.674 1.674 51.766 1.00 7.92 124 ARG B CA 1
ATOM 891 C C . ARG A 1 124 ? -26.540 0.654 51.754 1.00 8.26 124 ARG B C 1
ATOM 892 O O . ARG A 1 124 ? -26.789 -0.560 51.643 1.00 6.29 124 ARG B O 1
ATOM 900 N N . LYS A 1 125 ? -25.304 1.151 51.878 1.00 8.68 125 LYS B N 1
ATOM 901 C CA . LYS A 1 125 ? -24.098 0.309 51.814 1.00 10.26 125 LYS B CA 1
ATOM 902 C C . LYS A 1 125 ? -24.060 -0.604 50.572 1.00 8.07 125 LYS B C 1
ATOM 903 O O . LYS A 1 125 ? -23.596 -1.741 50.651 1.00 8.46 125 LYS B O 1
ATOM 909 N N . ALA A 1 126 ? -24.540 -0.092 49.439 1.00 5.19 126 ALA B N 1
ATOM 910 C CA . ALA A 1 126 ? -24.611 -0.860 48.206 1.00 6.18 126 ALA B CA 1
ATOM 911 C C . ALA A 1 126 ? -24.544 0.043 46.975 1.00 7.90 126 ALA B C 1
ATOM 912 O O . ALA A 1 126 ? -25.089 1.152 46.973 1.00 8.59 126 ALA B O 1
ATOM 914 N N . GLY A 1 127 ? -23.875 -0.426 45.926 1.00 8.18 127 GLY B N 1
ATOM 915 C CA . GLY A 1 127 ? -23.750 0.371 44.712 1.00 6.38 127 GLY B CA 1
ATOM 916 C C . GLY A 1 127 ? -22.562 0.024 43.829 1.00 3.81 127 GLY B C 1
ATOM 917 O O . GLY A 1 127 ? -21.456 -0.263 44.294 1.00 3.88 127 GLY B O 1
ATOM 918 N N . SER A 1 128 ? -22.765 0.147 42.534 1.00 3.75 128 SER B N 1
ATOM 919 C CA . SER A 1 128 ? -21.686 -0.089 41.591 1.00 3.26 128 SER B CA 1
ATOM 920 C C . SER A 1 128 ? -21.664 1.036 40.559 1.00 2.05 128 SER B C 1
ATOM 921 O O . SER A 1 128 ? -22.647 1.253 39.844 1.00 1.73 128 SER B O 1
ATOM 924 N N . ILE A 1 129 ? -20.556 1.776 40.534 1.00 1.37 129 ILE B N 1
ATOM 925 C CA . ILE A 1 129 ? -20.371 2.880 39.600 1.00 1.95 129 ILE B CA 1
ATOM 926 C C . ILE A 1 129 ? -19.434 2.522 38.438 1.00 1.92 129 ILE B C 1
ATOM 927 O O . ILE A 1 129 ? -18.391 1.886 38.670 1.00 2.61 129 ILE B O 1
ATOM 932 N N . VAL A 1 130 ? -19.822 2.847 37.195 1.00 1.52 130 VAL B N 1
ATOM 933 C CA . VAL A 1 130 ? -18.933 2.604 36.029 1.00 1.83 130 VAL B CA 1
ATOM 934 C C . VAL A 1 130 ? -18.809 3.783 35.067 1.00 1.71 130 VAL B C 1
ATOM 935 O O . VAL A 1 130 ? -19.784 4.177 34.428 1.00 2.15 130 VAL B O 1
ATOM 939 N N . ALA A 1 131 ? -17.603 4.306 34.909 1.00 1.53 131 ALA B N 1
ATOM 940 C CA . ALA A 1 131 ? -17.366 5.335 33.906 1.00 1.32 131 ALA B CA 1
ATOM 941 C C . ALA A 1 131 ? -16.858 4.703 32.599 1.00 1.97 131 ALA B C 1
ATOM 942 O O . ALA A 1 131 ? -16.267 3.618 32.591 1.00 1.49 131 ALA B O 1
ATOM 944 N N . ILE A 1 132 ? -17.068 5.387 31.486 1.00 1.82 132 ILE B N 1
ATOM 945 C CA . ILE A 1 132 ? -16.622 4.840 30.246 1.00 1.48 132 ILE B CA 1
ATOM 946 C C . ILE A 1 132 ? -15.346 5.507 29.803 1.00 2.46 132 ILE B C 1
ATOM 947 O O . ILE A 1 132 ? -15.227 6.719 29.898 1.00 2.73 132 ILE B O 1
ATOM 952 N N . SER A 1 133 ? -14.389 4.669 29.381 1.00 3.86 133 SER B N 1
ATOM 953 C CA . SER A 1 133 ? -13.414 4.971 28.313 1.00 3.59 133 SER B CA 1
ATOM 954 C C . SER A 1 133 ? -12.047 5.433 28.765 1.00 5.60 133 SER B C 1
ATOM 955 O O . SER A 1 133 ? -11.846 5.661 29.968 1.00 2.92 133 SER B O 1
ATOM 958 N N . SER A 1 134 ? -11.069 5.496 27.840 1.00 8.84 134 SER B N 1
ATOM 959 C CA . SER A 1 134 ? -11.123 5.061 26.418 1.00 4.12 134 SER B CA 1
ATOM 960 C C . SER A 1 134 ? -9.785 4.474 26.056 1.00 4.82 134 SER B C 1
ATOM 961 O O . SER A 1 134 ? -8.814 4.634 26.809 1.00 4.97 134 SER B O 1
ATOM 964 N N . ILE A 1 135 ? -9.692 3.879 24.870 1.00 3.65 135 ILE B N 1
ATOM 965 C CA . ILE A 1 135 ? -8.390 3.486 24.386 1.00 3.70 135 ILE B CA 1
ATOM 966 C C . ILE A 1 135 ? -7.505 4.735 24.192 1.00 5.93 135 ILE B C 1
ATOM 967 O O . ILE A 1 135 ? -6.307 4.699 24.489 1.00 4.04 135 ILE B O 1
ATOM 972 N N . SER A 1 136 ? -8.116 5.858 23.793 1.00 5.83 136 SER B N 1
ATOM 973 C CA . SER A 1 136 ? -7.393 7.114 23.643 1.00 4.05 136 SER B CA 1
ATOM 974 C C . SER A 1 136 ? -6.951 7.680 24.973 1.00 6.52 136 SER B C 1
ATOM 975 O O . SER A 1 136 ? -5.956 8.400 25.046 1.00 7.01 136 SER B O 1
ATOM 978 N N . GLY A 1 137 ? -7.696 7.359 26.027 1.00 6.17 137 GLY B N 1
ATOM 979 C CA . GLY A 1 137 ? -7.380 7.856 27.347 1.00 3.82 137 GLY B CA 1
ATOM 980 C C . GLY A 1 137 ? -6.118 7.197 27.833 1.00 4.02 137 GLY B C 1
ATOM 981 O O . GLY A 1 137 ? -5.306 7.822 28.484 1.00 5.83 137 GLY B O 1
ATOM 982 N N . GLU A 1 138 ? -5.927 5.929 27.496 1.00 4.76 138 GLU B N 1
ATOM 983 C CA . GLU A 1 138 ? -4.769 5.201 28.004 1.00 4.50 138 GLU B CA 1
ATOM 984 C C . GLU A 1 138 ? -3.532 5.228 27.095 1.00 5.03 138 GLU B C 1
ATOM 985 O O . GLU A 1 138 ? -2.395 5.329 27.582 1.00 4.78 138 GLU B O 1
ATOM 991 N N . ARG A 1 139 ? -3.768 5.164 25.785 1.00 4.68 139 ARG B N 1
ATOM 992 C CA . ARG A 1 139 ? -2.722 5.064 24.769 1.00 3.88 139 ARG B CA 1
ATOM 993 C C . ARG A 1 139 ? -2.331 6.464 24.307 1.00 3.69 139 ARG B C 1
ATOM 994 O O . ARG A 1 139 ? -1.162 6.747 24.079 1.00 3.27 139 ARG B O 1
ATOM 1002 N N . GLY A 1 140 ? -3.321 7.347 24.217 1.00 4.02 140 GLY B N 1
ATOM 1003 C CA . GLY A 1 140 ? -3.151 8.639 23.590 1.00 3.65 140 GLY B CA 1
ATOM 1004 C C . GLY A 1 140 ? -3.645 8.530 22.163 1.00 5.55 140 GLY B C 1
ATOM 1005 O O . GLY A 1 140 ? -3.617 7.448 21.564 1.00 6.04 140 GLY B O 1
ATOM 1006 N N . ASN A 1 141 ? -4.122 9.640 21.610 1.00 6.06 141 ASN B N 1
ATOM 1007 C CA . ASN A 1 141 ? -4.477 9.650 20.197 1.00 5.85 141 ASN B CA 1
ATOM 1008 C C . ASN A 1 141 ? -4.251 11.011 19.552 1.00 5.82 141 ASN B C 1
ATOM 1009 O O . ASN A 1 141 ? -4.486 12.075 20.150 1.00 4.54 141 ASN B O 1
ATOM 1014 N N . VAL A 1 142 ? -3.738 10.949 18.332 1.00 7.04 142 VAL B N 1
ATOM 1015 C CA . VAL A 1 142 ? -3.524 12.125 17.513 1.00 6.15 142 VAL B CA 1
ATOM 1016 C C . VAL A 1 142 ? -4.842 12.836 17.219 1.00 6.09 142 VAL B C 1
ATOM 1017 O O . VAL A 1 142 ? -5.827 12.194 16.831 1.00 5.24 142 VAL B O 1
ATOM 1021 N N . GLY A 1 143 ? -4.883 14.142 17.503 1.00 5.47 143 GLY B N 1
ATOM 1022 C CA . GLY A 1 143 ? -6.069 14.942 17.249 1.00 4.87 143 GLY B CA 1
ATOM 1023 C C . GLY A 1 143 ? -7.027 14.894 18.427 1.00 7.47 143 GLY B C 1
ATOM 1024 O O . GLY A 1 143 ? -8.102 15.488 18.403 1.00 9.15 143 GLY B O 1
ATOM 1025 N N . GLN A 1 144 ? -6.661 14.144 19.456 1.00 6.79 144 GLN B N 1
ATOM 1026 C CA . GLN A 1 144 ? -7.541 13.960 20.591 1.00 4.55 144 GLN B CA 1
ATOM 1027 C C . GLN A 1 144 ? -6.811 14.274 21.875 1.00 4.94 144 GLN B C 1
ATOM 1028 O O . GLN A 1 144 ? -6.997 13.623 22.903 1.00 5.19 144 GLN B O 1
ATOM 1034 N N . THR A 1 145 ? -5.970 15.288 21.807 1.00 4.53 145 THR B N 1
ATOM 1035 C CA . THR A 1 145 ? -5.193 15.652 22.958 1.00 3.33 145 THR B CA 1
ATOM 1036 C C . THR A 1 145 ? -6.126 16.031 24.126 1.00 4.06 145 THR B C 1
ATOM 1037 O O . THR A 1 145 ? -5.831 15.747 25.299 1.00 4.97 145 THR B O 1
ATOM 1041 N N . ASN A 1 146 ? -7.292 16.593 23.812 1.00 4.04 146 ASN B N 1
ATOM 1042 C CA . ASN A 1 146 ? -8.245 16.986 24.862 1.00 4.59 146 ASN B CA 1
ATOM 1043 C C . ASN A 1 146 ? -9.223 15.869 25.261 1.00 3.32 146 ASN B C 1
ATOM 1044 O O . ASN A 1 146 ? -9.588 15.757 26.421 1.00 3.73 146 ASN B O 1
ATOM 1049 N N . TYR A 1 147 ? -9.658 15.062 24.300 1.00 2.71 147 TYR B N 1
ATOM 1050 C CA . TYR A 1 147 ? -10.519 13.932 24.605 1.00 2.88 147 TYR B CA 1
ATOM 1051 C C . TYR A 1 147 ? -9.779 12.964 25.506 1.00 3.97 147 TYR B C 1
ATOM 1052 O O . TYR A 1 147 ? -10.310 12.466 26.516 1.00 2.74 147 TYR B O 1
ATOM 1061 N N . SER A 1 148 ? -8.537 12.704 25.115 1.00 4.16 148 SER B N 1
ATOM 1062 C CA . SER A 1 148 ? -7.674 11.801 25.849 1.00 5.21 148 SER B CA 1
ATOM 1063 C C . SER A 1 148 ? -7.412 12.239 27.297 1.00 4.46 148 SER B C 1
ATOM 1064 O O . SER A 1 148 ? -7.516 11.420 28.227 1.00 4.03 148 SER B O 1
ATOM 1067 N N . ALA A 1 149 ? -7.142 13.528 27.497 1.00 3.26 149 ALA B N 1
ATOM 1068 C CA . ALA A 1 149 ? -6.925 14.023 28.847 1.00 3.01 149 ALA B CA 1
ATOM 1069 C C . ALA A 1 149 ? -8.134 13.680 29.701 1.00 3.41 149 ALA B C 1
ATOM 1070 O O . ALA A 1 149 ? -7.982 13.235 30.831 1.00 4.32 149 ALA B O 1
ATOM 1072 N N . THR A 1 150 ? -9.331 13.787 29.141 1.00 2.61 150 THR B N 1
ATOM 1073 C CA . THR A 1 150 ? -10.508 13.520 29.947 1.00 3.74 150 THR B CA 1
ATOM 1074 C C . THR A 1 150 ? -10.777 12.014 30.177 1.00 3.15 150 THR B C 1
ATOM 1075 O O . THR A 1 150 ? -11.304 11.631 31.219 1.00 2.49 150 THR B O 1
ATOM 1079 N N . LYS A 1 151 ? -10.455 11.168 29.204 1.00 3.05 151 LYS B N 1
ATOM 1080 C CA . LYS A 1 151 ? -10.741 9.740 29.347 1.00 3.26 151 LYS B CA 1
ATOM 1081 C C . LYS A 1 151 ? -9.677 9.072 30.218 1.00 3.47 151 LYS B C 1
ATOM 1082 O O . LYS A 1 151 ? -9.887 7.986 30.773 1.00 2.87 151 LYS B O 1
ATOM 1088 N N . ALA A 1 152 ? -8.540 9.744 30.341 1.00 3.33 152 ALA B N 1
ATOM 1089 C CA . ALA A 1 152 ? -7.511 9.316 31.258 1.00 2.84 152 ALA B CA 1
ATOM 1090 C C . ALA A 1 152 ? -7.900 9.874 32.624 1.00 3.00 152 ALA B C 1
ATOM 1091 O O . ALA A 1 152 ? -7.593 9.282 33.656 1.00 4.22 152 ALA B O 1
ATOM 1093 N N . GLY A 1 153 ? -8.572 11.021 32.621 1.00 2.46 153 GLY B N 1
ATOM 1094 C CA . GLY A 1 153 ? -9.006 11.637 33.852 1.00 2.57 153 GLY B CA 1
ATOM 1095 C C . GLY A 1 153 ? -10.072 10.806 34.555 1.00 3.69 153 GLY B C 1
ATOM 1096 O O . GLY A 1 153 ? -10.010 10.648 35.784 1.00 4.41 153 GLY B O 1
ATOM 1097 N N . VAL A 1 154 ? -11.022 10.238 33.808 1.00 2.11 154 VAL B N 1
ATOM 1098 C CA . VAL A 1 154 ? -12.036 9.435 34.463 1.00 2.63 154 VAL B CA 1
ATOM 1099 C C . VAL A 1 154 ? -11.417 8.212 35.120 1.00 2.01 154 VAL B C 1
ATOM 1100 O O . VAL A 1 154 ? -11.911 7.742 36.141 1.00 2.04 154 VAL B O 1
ATOM 1104 N N . ILE A 1 155 ? -10.364 7.662 34.543 1.00 2.01 155 ILE B N 1
ATOM 1105 C CA . ILE A 1 155 ? -9.771 6.499 35.192 1.00 2.26 155 ILE B CA 1
ATOM 1106 C C . ILE A 1 155 ? -9.242 6.883 36.587 1.00 2.50 155 ILE B C 1
ATOM 1107 O O . ILE A 1 155 ? -9.431 6.144 37.554 1.00 1.65 155 ILE B O 1
ATOM 1112 N N . GLY A 1 156 ? -8.636 8.066 36.699 1.00 3.39 156 GLY B N 1
ATOM 1113 C CA . GLY A 1 156 ? -8.105 8.534 37.968 1.00 2.28 156 GLY B CA 1
ATOM 1114 C C . GLY A 1 156 ? -9.237 8.850 38.922 1.00 2.84 156 GLY B C 1
ATOM 1115 O O . GLY A 1 156 ? -9.131 8.645 40.132 1.00 2.96 156 GLY B O 1
ATOM 1116 N N . MET A 1 157 ? -10.342 9.343 38.379 1.00 2.12 157 MET B N 1
ATOM 1117 C CA . MET A 1 157 ? -11.474 9.629 39.231 1.00 2.35 157 MET B CA 1
ATOM 1118 C C . MET A 1 157 ? -12.039 8.356 39.792 1.00 2.63 157 MET B C 1
ATOM 1119 O O . MET A 1 157 ? -12.420 8.315 40.960 1.00 3.29 157 MET B O 1
ATOM 1124 N N . MET A 1 158 ? -12.107 7.319 38.963 1.00 2.50 158 MET B N 1
ATOM 1125 C CA . MET A 1 158 ? -12.681 6.053 39.406 1.00 2.15 158 MET B CA 1
ATOM 1126 C C . MET A 1 158 ? -11.794 5.349 40.410 1.00 2.94 158 MET B C 1
ATOM 1127 O O . MET A 1 158 ? -12.298 4.760 41.362 1.00 3.71 158 MET B O 1
ATOM 1132 N N . LYS A 1 159 ? -10.484 5.394 40.205 1.00 2.26 159 LYS B N 1
ATOM 1133 C CA . LYS A 1 159 ? -9.595 4.773 41.160 1.00 2.48 159 LYS B CA 1
ATOM 1134 C C . LYS A 1 159 ? -9.686 5.430 42.550 1.00 3.43 159 LYS B C 1
ATOM 1135 O O . LYS A 1 159 ? -9.685 4.729 43.567 1.00 4.01 159 LYS B O 1
ATOM 1141 N N . SER A 1 160 ? -9.836 6.752 42.604 1.00 3.54 160 SER B N 1
ATOM 1142 C CA . SER A 1 160 ? -9.921 7.424 43.899 1.00 3.50 160 SER B CA 1
ATOM 1143 C C . SER A 1 160 ? -11.271 7.184 44.510 1.00 4.43 160 SER B C 1
ATOM 1144 O O . SER A 1 160 ? -11.373 6.930 45.708 1.00 4.99 160 SER B O 1
ATOM 1147 N N . LEU A 1 161 ? -12.306 7.220 43.678 1.00 4.97 161 LEU B N 1
ATOM 1148 C CA . LEU A 1 161 ? -13.659 6.989 44.153 1.00 4.07 161 LEU B CA 1
ATOM 1149 C C . LEU A 1 161 ? -13.770 5.566 44.670 1.00 4.21 161 LEU B C 1
ATOM 1150 O O . LEU A 1 161 ? -14.427 5.330 45.684 1.00 5.05 161 LEU B O 1
ATOM 1155 N N . ALA A 1 162 ? -13.098 4.633 43.992 1.00 4.21 162 ALA B N 1
ATOM 1156 C CA . ALA A 1 162 ? -13.072 3.237 44.426 1.00 3.53 162 ALA B CA 1
ATOM 1157 C C . ALA A 1 162 ? -12.529 3.124 45.833 1.00 3.35 162 ALA B C 1
ATOM 1158 O O . ALA A 1 162 ? -13.102 2.416 46.650 1.00 5.37 162 ALA B O 1
ATOM 1160 N N . ARG A 1 163 ? -11.454 3.851 46.119 1.00 2.87 163 ARG B N 1
ATOM 1161 C CA . ARG A 1 163 ? -10.800 3.790 47.423 1.00 3.10 163 ARG B CA 1
ATOM 1162 C C . ARG A 1 163 ? -11.633 4.465 48.523 1.00 4.38 163 ARG B C 1
ATOM 1163 O O . ARG A 1 163 ? -11.533 4.137 49.705 1.00 4.03 163 ARG B O 1
ATOM 1171 N N . GLU A 1 164 ? -12.430 5.446 48.130 1.00 5.46 164 GLU B N 1
ATOM 1172 C CA . GLU A 1 164 ? -13.294 6.114 49.073 1.00 3.66 164 GLU B CA 1
ATOM 1173 C C . GLU A 1 164 ? -14.525 5.259 49.330 1.00 5.34 164 GLU B C 1
ATOM 1174 O O . GLU A 1 164 ? -14.930 5.092 50.479 1.00 12.30 164 GLU B O 1
ATOM 1180 N N . GLY A 1 165 ? -15.081 4.654 48.288 1.00 3.16 165 GLY B N 1
ATOM 1181 C CA . GLY A 1 165 ? -16.346 3.972 48.445 1.00 3.76 165 GLY B CA 1
ATOM 1182 C C . GLY A 1 165 ? -16.244 2.586 49.073 1.00 5.84 165 GLY B C 1
ATOM 1183 O O . GLY A 1 165 ? -17.261 2.012 49.470 1.00 6.25 165 GLY B O 1
ATOM 1184 N N . ALA A 1 166 ? -15.033 2.048 49.186 1.00 5.74 166 ALA B N 1
ATOM 1185 C CA . ALA A 1 166 ? -14.859 0.690 49.679 1.00 5.03 166 ALA B CA 1
ATOM 1186 C C . ALA A 1 166 ? -15.392 0.502 51.112 1.00 6.39 166 ALA B C 1
ATOM 1187 O O . ALA A 1 166 ? -15.979 -0.531 51.433 1.00 6.59 166 ALA B O 1
ATOM 1189 N N . ARG A 1 167 ? -15.276 1.516 51.957 1.00 7.97 167 ARG B N 1
ATOM 1190 C CA . ARG A 1 167 ? -15.757 1.336 53.323 1.00 8.37 167 ARG B CA 1
ATOM 1191 C C . ARG A 1 167 ? -17.262 1.194 53.377 1.00 8.35 167 ARG B C 1
ATOM 1192 O O . ARG A 1 167 ? -17.796 0.790 54.398 1.00 11.67 167 ARG B O 1
ATOM 1200 N N . TYR A 1 168 ? -17.946 1.497 52.279 1.00 7.63 168 TYR B N 1
ATOM 1201 C CA . TYR A 1 168 ? -19.390 1.294 52.222 1.00 7.73 168 TYR B CA 1
ATOM 1202 C C . TYR A 1 168 ? -19.775 0.122 51.306 1.00 7.53 168 TYR B C 1
ATOM 1203 O O . TYR A 1 168 ? -20.954 -0.084 51.015 1.00 8.87 168 TYR B O 1
ATOM 1212 N N . GLY A 1 169 ? -18.797 -0.653 50.852 1.00 4.65 169 GLY B N 1
ATOM 1213 C CA . GLY A 1 169 ? -19.118 -1.759 49.979 1.00 4.47 169 GLY B CA 1
ATOM 1214 C C . GLY A 1 169 ? -19.564 -1.284 48.611 1.00 5.34 169 GLY B C 1
ATOM 1215 O O . GLY A 1 169 ? -20.194 -2.039 47.865 1.00 6.95 169 GLY B O 1
ATOM 1216 N N . VAL A 1 170 ? -19.278 -0.015 48.310 1.00 4.79 170 VAL B N 1
ATOM 1217 C CA . VAL A 1 170 ? -19.576 0.597 47.017 1.00 3.51 170 VAL B CA 1
ATOM 1218 C C . VAL A 1 170 ? -18.395 0.539 46.063 1.00 3.44 170 VAL B C 1
ATOM 1219 O O . VAL A 1 170 ? -17.278 0.958 46.382 1.00 4.31 170 VAL B O 1
ATOM 1223 N N . ARG A 1 171 ? -18.656 0.074 44.853 1.00 4.18 171 ARG B N 1
ATOM 1224 C CA . ARG A 1 171 ? -17.576 -0.179 43.907 1.00 3.39 171 ARG B CA 1
ATOM 1225 C C . ARG A 1 171 ? -17.571 0.842 42.778 1.00 2.11 171 ARG B C 1
ATOM 1226 O O . ARG A 1 171 ? -18.617 1.383 42.416 1.00 2.60 171 ARG B O 1
ATOM 1234 N N . ALA A 1 172 ? -16.376 1.170 42.302 1.00 1.43 172 ALA B N 1
ATOM 1235 C CA . ALA A 1 172 ? -16.207 2.035 41.149 1.00 1.51 172 ALA B CA 1
ATOM 1236 C C . ALA A 1 172 ? -15.160 1.439 40.211 1.00 1.46 172 ALA B C 1
ATOM 1237 O O . ALA A 1 172 ? -14.100 1.019 40.645 1.00 1.71 172 ALA B O 1
ATOM 1239 N N . ASN A 1 173 ? -15.476 1.357 38.931 1.00 1.72 173 ASN B N 1
ATOM 1240 C CA . ASN A 1 173 ? -14.546 0.805 37.935 1.00 1.91 173 ASN B CA 1
ATOM 1241 C C . ASN A 1 173 ? -14.704 1.587 36.637 1.00 1.55 173 ASN B C 1
ATOM 1242 O O . ASN A 1 173 ? -15.588 2.438 36.531 1.00 1.73 173 ASN B O 1
ATOM 1247 N N . ALA A 1 174 ? -13.898 1.261 35.634 1.00 1.55 174 ALA B N 1
ATOM 1248 C CA . ALA A 1 174 ? -13.994 1.906 34.324 1.00 1.38 174 ALA B CA 1
ATOM 1249 C C . ALA A 1 174 ? -13.949 0.863 33.202 1.00 1.51 174 ALA B C 1
ATOM 1250 O O . ALA A 1 174 ? -13.283 -0.158 33.304 1.00 1.57 174 ALA B O 1
ATOM 1252 N N . VAL A 1 175 ? -14.681 1.113 32.134 1.00 1.56 175 VAL B N 1
ATOM 1253 C CA . VAL A 1 175 ? -14.548 0.300 30.942 1.00 1.90 175 VAL B CA 1
ATOM 1254 C C . VAL A 1 175 ? -13.839 1.136 29.879 1.00 2.56 175 VAL B C 1
ATOM 1255 O O . VAL A 1 175 ? -14.258 2.259 29.608 1.00 2.23 175 VAL B O 1
ATOM 1259 N N . ALA A 1 176 ? -12.766 0.605 29.285 1.00 3.16 176 ALA B N 1
ATOM 1260 C CA . ALA A 1 176 ? -12.047 1.326 28.229 1.00 2.54 176 ALA B CA 1
ATOM 1261 C C . ALA A 1 176 ? -12.212 0.625 26.881 1.00 3.16 176 ALA B C 1
ATOM 1262 O O . ALA A 1 176 ? -11.430 -0.288 26.548 1.00 3.67 176 ALA B O 1
ATOM 1264 N N . PRO A 1 177 ? -13.255 1.025 26.118 1.00 2.40 177 PRO B N 1
ATOM 1265 C CA . PRO A 1 177 ? -13.527 0.508 24.778 1.00 2.43 177 PRO B CA 1
ATOM 1266 C C . PRO A 1 177 ? -12.458 0.927 23.798 1.00 2.89 177 PRO B C 1
ATOM 1267 O O . PRO A 1 177 ? -11.872 2.003 23.940 1.00 3.00 177 PRO B O 1
ATOM 1271 N N . GLY A 1 178 ? -12.225 0.085 22.800 1.00 2.75 178 GLY B N 1
ATOM 1272 C CA . GLY A 1 178 ? -11.397 0.450 21.674 1.00 3.47 178 GLY B CA 1
ATOM 1273 C C . GLY A 1 178 ? -12.297 1.175 20.695 1.00 6.51 178 GLY B C 1
ATOM 1274 O O . GLY A 1 178 ? -13.156 1.955 21.105 1.00 8.03 178 GLY B O 1
ATOM 1275 N N . PHE A 1 179 ? -12.145 0.895 19.405 1.00 6.51 179 PHE B N 1
ATOM 1276 C CA . PHE A 1 179 ? -12.987 1.543 18.413 1.00 4.93 179 PHE B CA 1
ATOM 1277 C C . PHE A 1 179 ? -14.264 0.766 18.206 1.00 5.88 179 PHE B C 1
ATOM 1278 O O . PHE A 1 179 ? -14.241 -0.437 17.964 1.00 7.40 179 PHE B O 1
ATOM 1286 N N . ILE A 1 180 ? -15.390 1.446 18.366 1.00 6.09 180 ILE B N 1
ATOM 1287 C CA . ILE A 1 180 ? -16.654 0.744 18.409 1.00 7.46 180 ILE B CA 1
ATOM 1288 C C . ILE A 1 180 ? -17.557 1.259 17.300 1.00 10.53 180 ILE B C 1
ATOM 1289 O O . ILE A 1 180 ? -17.650 2.457 17.078 1.00 13.67 180 ILE B O 1
ATOM 1294 N N . ASP A 1 181 ? -18.196 0.340 16.587 1.00 13.44 181 ASP B N 1
ATOM 1295 C CA . ASP A 1 181 ? -19.158 0.677 15.536 1.00 16.44 181 ASP B CA 1
ATOM 1296 C C . ASP A 1 181 ? -20.442 1.297 16.088 1.00 20.61 181 ASP B C 1
ATOM 1297 O O . ASP A 1 181 ? -21.395 0.583 16.413 1.00 20.79 181 ASP B O 1
ATOM 1302 N N . THR A 1 182 ? -20.460 2.625 16.180 1.00 28.41 182 THR B N 1
ATOM 1303 C CA . THR A 1 182 ? -21.666 3.392 16.491 1.00 23.08 182 THR B CA 1
ATOM 1304 C C . THR A 1 182 ? -21.999 4.188 15.252 1.00 34.98 182 THR B C 1
ATOM 1305 O O . THR A 1 182 ? -21.273 4.111 14.271 1.00 48.59 182 THR B O 1
ATOM 1309 N N . GLU A 1 183 ? -23.072 4.970 15.280 1.00 47.17 183 GLU B N 1
ATOM 1310 C CA . GLU A 1 183 ? -23.438 5.757 14.101 1.00 48.40 183 GLU B CA 1
ATOM 1311 C C . GLU A 1 183 ? -22.399 6.841 13.813 1.00 41.85 183 GLU B C 1
ATOM 1312 O O . GLU A 1 183 ? -22.178 7.206 12.653 1.00 42.96 183 GLU B O 1
ATOM 1318 N N . MET A 1 184 ? -21.715 7.298 14.860 1.00 39.10 184 MET B N 1
ATOM 1319 C CA . MET A 1 184 ? -20.626 8.253 14.684 1.00 50.41 184 MET B CA 1
ATOM 1320 C C . MET A 1 184 ? -19.408 7.660 13.947 1.00 57.45 184 MET B C 1
ATOM 1321 O O . MET A 1 184 ? -18.945 8.210 12.935 1.00 56.33 184 MET B O 1
ATOM 1326 N N . THR A 1 185 ? -18.914 6.519 14.410 1.00 45.97 185 THR B N 1
ATOM 1327 C CA . THR A 1 185 ? -17.727 5.945 13.787 1.00 48.15 185 THR B CA 1
ATOM 1328 C C . THR A 1 185 ? -18.055 5.271 12.447 1.00 47.17 185 THR B C 1
ATOM 1329 O O . THR A 1 185 ? -17.149 4.956 11.665 1.00 48.27 185 THR B O 1
ATOM 1333 N N . LEU A 1 186 ? -19.342 5.054 12.178 1.00 38.43 186 LEU B N 1
ATOM 1334 C CA . LEU A 1 186 ? -19.742 4.451 10.907 1.00 51.29 186 LEU B CA 1
ATOM 1335 C C . LEU A 1 186 ? -19.777 5.497 9.782 1.00 55.58 186 LEU B C 1
ATOM 1336 O O . LEU A 1 186 ? -19.898 5.145 8.599 1.00 41.26 186 LEU B O 1
ATOM 1341 N N . ALA A 1 187 ? -19.650 6.772 10.158 1.00 54.73 187 ALA B N 1
ATOM 1342 C CA . ALA A 1 187 ? -19.633 7.868 9.187 1.00 59.48 187 ALA B CA 1
ATOM 1343 C C . ALA A 1 187 ? -18.215 8.383 8.912 1.00 56.10 187 ALA B C 1
ATOM 1344 O O . ALA A 1 187 ? -18.016 9.262 8.073 1.00 59.39 187 ALA B O 1
ATOM 1346 N N . ILE A 1 188 ? -17.236 7.832 9.620 1.00 53.86 188 ILE B N 1
ATOM 1347 C CA . ILE A 1 188 ? -15.834 8.165 9.390 1.00 53.12 188 ILE B CA 1
ATOM 1348 C C . ILE A 1 188 ? -15.398 7.567 8.054 1.00 52.21 188 ILE B C 1
ATOM 1349 O O . ILE A 1 188 ? -15.846 6.472 7.693 1.00 53.59 188 ILE B O 1
ATOM 1354 N N . ARG A 1 189 ? -14.537 8.285 7.328 1.00 53.59 189 ARG B N 1
ATOM 1355 C CA . ARG A 1 189 ? -14.077 7.870 5.994 1.00 56.06 189 ARG B CA 1
ATOM 1356 C C . ARG A 1 189 ? -13.622 6.418 5.929 1.00 50.63 189 ARG B C 1
ATOM 1357 O O . ARG A 1 189 ? -12.953 5.937 6.841 1.00 54.76 189 ARG B O 1
ATOM 1365 N N . GLU A 1 190 ? -13.953 5.740 4.831 1.00 52.75 190 GLU B N 1
ATOM 1366 C CA . GLU A 1 190 ? -13.604 4.331 4.655 1.00 52.14 190 GLU B CA 1
ATOM 1367 C C . GLU A 1 190 ? -12.086 4.079 4.757 1.00 51.87 190 GLU B C 1
ATOM 1368 O O . GLU A 1 190 ? -11.660 3.106 5.384 1.00 47.26 190 GLU B O 1
ATOM 1374 N N . ASP A 1 191 ? -11.280 4.960 4.161 1.00 49.09 191 ASP B N 1
ATOM 1375 C CA . ASP A 1 191 ? -9.816 4.811 4.179 1.00 46.30 191 ASP B CA 1
ATOM 1376 C C . ASP A 1 191 ? -9.204 4.986 5.572 1.00 43.68 191 ASP B C 1
ATOM 1377 O O . ASP A 1 191 ? -8.105 4.487 5.844 1.00 38.22 191 ASP B O 1
ATOM 1382 N N . ILE A 1 192 ? -9.886 5.739 6.431 1.00 42.29 192 ILE B N 1
ATOM 1383 C CA . ILE A 1 192 ? -9.435 5.880 7.805 1.00 35.57 192 ILE B CA 1
ATOM 1384 C C . ILE A 1 192 ? -9.890 4.670 8.626 1.00 32.23 192 ILE B C 1
ATOM 1385 O O . ILE A 1 192 ? -9.137 4.168 9.451 1.00 28.47 192 ILE B O 1
ATOM 1390 N N . ARG A 1 193 ? -11.113 4.197 8.386 1.00 30.69 193 ARG B N 1
ATOM 1391 C CA . ARG A 1 193 ? -11.608 2.988 9.040 1.00 24.30 193 ARG B CA 1
ATOM 1392 C C . ARG A 1 193 ? -10.703 1.791 8.756 1.00 25.71 193 ARG B C 1
ATOM 1393 O O . ARG A 1 193 ? -10.487 0.943 9.617 1.00 25.56 193 ARG B O 1
ATOM 1401 N N . GLU A 1 194 ? -10.142 1.740 7.557 1.00 26.00 194 GLU B N 1
ATOM 1402 C CA . GLU A 1 194 ? -9.312 0.614 7.171 1.00 27.71 194 GLU B CA 1
ATOM 1403 C C . GLU A 1 194 ? -7.928 0.705 7.826 1.00 25.81 194 GLU B C 1
ATOM 1404 O O . GLU A 1 194 ? -7.364 -0.304 8.284 1.00 20.17 194 GLU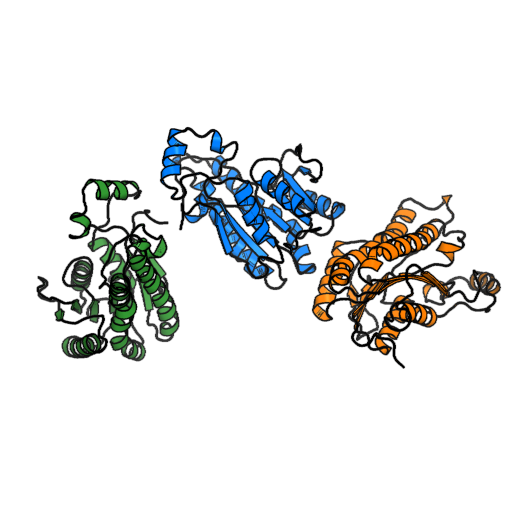 B O 1
ATOM 1410 N N . LYS A 1 195 ? -7.389 1.919 7.871 1.00 19.84 195 LYS B N 1
ATOM 1411 C CA . LYS A 1 195 ? -6.086 2.144 8.464 1.00 17.67 195 LYS B CA 1
ATOM 1412 C C . LYS A 1 195 ? -6.104 1.732 9.938 1.00 20.05 195 LYS B C 1
ATOM 1413 O O . LYS A 1 195 ? -5.141 1.138 10.440 1.00 23.03 195 LYS B O 1
ATOM 1419 N N . ILE A 1 196 ? -7.222 2.019 10.604 1.00 16.34 196 ILE B N 1
ATOM 1420 C CA . ILE A 1 196 ? -7.408 1.708 12.008 1.00 13.11 196 ILE B CA 1
ATOM 1421 C C . ILE A 1 196 ? -7.681 0.233 12.192 1.00 12.98 196 ILE B C 1
ATOM 1422 O O . ILE A 1 196 ? -7.093 -0.401 13.063 1.00 12.56 196 ILE B O 1
ATOM 1427 N N . THR A 1 197 ? -8.552 -0.323 11.358 1.00 12.96 197 THR B N 1
ATOM 1428 C CA . THR A 1 197 ? -8.939 -1.726 11.494 1.00 11.41 197 THR B CA 1
ATOM 1429 C C . THR A 1 197 ? -7.743 -2.651 11.319 1.00 11.83 197 THR B C 1
ATOM 1430 O O . THR A 1 197 ? -7.705 -3.747 11.873 1.00 10.95 197 THR B O 1
ATOM 1434 N N . LYS A 1 198 ? -6.746 -2.182 10.573 1.00 17.07 198 LYS B N 1
ATOM 1435 C CA . LYS A 1 198 ? -5.545 -2.963 10.320 1.00 16.29 198 LYS B CA 1
ATOM 1436 C C . LYS A 1 198 ? -4.627 -2.980 11.515 1.00 12.90 198 LYS B C 1
ATOM 1437 O O . LYS A 1 198 ? -3.746 -3.827 11.603 1.00 13.58 198 LYS B O 1
ATOM 1443 N N . GLU A 1 199 ? -4.837 -2.033 12.425 1.00 11.53 199 GLU B N 1
ATOM 1444 C CA . GLU A 1 199 ? -4.066 -1.938 13.659 1.00 10.02 199 GLU B CA 1
ATOM 1445 C C . GLU A 1 199 ? -4.595 -2.912 14.706 1.00 10.94 199 GLU B C 1
ATOM 1446 O O . GLU A 1 199 ? -3.908 -3.224 15.687 1.00 9.27 199 GLU B O 1
ATOM 1452 N N . ILE A 1 200 ? -5.816 -3.389 14.481 1.00 7.87 200 ILE B N 1
ATOM 1453 C CA . ILE A 1 200 ? -6.520 -4.218 15.448 1.00 7.34 200 ILE B CA 1
ATOM 1454 C C . ILE A 1 200 ? -6.324 -5.689 15.085 1.00 8.02 200 ILE B C 1
ATOM 1455 O O . ILE A 1 200 ? -6.736 -6.130 14.015 1.00 10.65 200 ILE B O 1
ATOM 1460 N N . PRO A 1 201 ? -5.694 -6.457 15.985 1.00 5.95 201 PRO B N 1
ATOM 1461 C CA . PRO A 1 201 ? -5.417 -7.872 15.724 1.00 7.67 201 PRO B CA 1
ATOM 1462 C C . PRO A 1 201 ? -6.684 -8.660 15.397 1.00 6.71 201 PRO B C 1
ATOM 1463 O O . PRO A 1 201 ? -6.624 -9.619 14.618 1.00 7.65 201 PRO B O 1
ATOM 1467 N N . PHE A 1 202 ? -7.797 -8.263 16.007 1.00 5.96 202 PHE B N 1
ATOM 1468 C CA . PHE A 1 202 ? -9.090 -8.909 15.812 1.00 5.62 202 PHE B CA 1
ATOM 1469 C C . PHE A 1 202 ? -9.747 -8.556 14.473 1.00 5.76 202 PHE B C 1
ATOM 1470 O O . PHE A 1 202 ? -10.755 -9.129 14.093 1.00 5.49 202 PHE B O 1
ATOM 1478 N N . ARG A 1 203 ? -9.194 -7.568 13.789 1.00 6.99 203 ARG B N 1
ATOM 1479 C CA . ARG A 1 203 ? -9.590 -7.266 12.423 1.00 7.86 203 ARG B CA 1
ATOM 1480 C C . ARG A 1 203 ? -11.018 -6.728 12.251 1.00 12.02 203 ARG B C 1
ATOM 1481 O O . ARG A 1 203 ? -11.629 -6.864 11.187 1.00 10.64 203 ARG B O 1
ATOM 1489 N N . ARG A 1 204 ? -11.516 -6.081 13.304 1.00 12.53 204 ARG B N 1
ATOM 1490 C CA . ARG A 1 204 ? -12.812 -5.417 13.283 1.00 6.64 204 ARG B CA 1
ATOM 1491 C C . ARG A 1 204 ? -12.941 -4.419 14.429 1.00 7.62 204 ARG B C 1
ATOM 1492 O O . ARG A 1 204 ? -12.283 -4.562 15.466 1.00 7.25 204 ARG B O 1
ATOM 1500 N N . PHE A 1 205 ? -13.798 -3.417 14.243 1.00 8.41 205 PHE B N 1
ATOM 1501 C CA . PHE A 1 205 ? -14.209 -2.541 15.329 1.00 5.85 205 PHE B CA 1
ATOM 1502 C C . PHE A 1 205 ? -15.090 -3.404 16.217 1.00 5.70 205 PHE B C 1
ATOM 1503 O O . PHE A 1 205 ? -15.638 -4.423 15.757 1.00 3.74 205 PHE B O 1
ATOM 1511 N N . GLY A 1 206 ? -15.267 -2.979 17.467 1.00 5.23 206 GLY B N 1
ATOM 1512 C CA . GLY A 1 206 ? -16.170 -3.660 18.381 1.00 5.09 206 GLY B CA 1
ATOM 1513 C C . GLY A 1 206 ? -17.616 -3.224 18.167 1.00 5.70 206 GLY B C 1
ATOM 1514 O O . GLY A 1 206 ? -17.878 -2.266 17.441 1.00 6.15 206 GLY B O 1
ATOM 1515 N N . LYS A 1 207 ? -18.552 -3.937 18.790 1.00 6.02 207 LYS B N 1
ATOM 1516 C CA . LYS A 1 207 ? -19.986 -3.626 18.704 1.00 6.81 207 LYS B CA 1
ATOM 1517 C C . LYS A 1 207 ? -20.454 -3.037 20.051 1.00 5.45 207 LYS B C 1
ATOM 1518 O O . LYS A 1 207 ? -19.843 -3.320 21.091 1.00 5.84 207 LYS B O 1
ATOM 1524 N N . PRO A 1 208 ? -21.528 -2.214 20.045 1.00 5.28 208 PRO B N 1
ATOM 1525 C CA . PRO A 1 208 ? -21.995 -1.642 21.316 1.00 5.80 208 PRO B CA 1
ATOM 1526 C C . PRO A 1 208 ? -22.450 -2.685 22.334 1.00 4.28 208 PRO B C 1
ATOM 1527 O O . PRO A 1 208 ? -22.219 -2.476 23.507 1.00 4.20 208 PRO B O 1
ATOM 1531 N N . GLU A 1 209 ? -23.061 -3.784 21.908 1.00 4.28 209 GLU B N 1
ATOM 1532 C CA . GLU A 1 209 ? -23.520 -4.781 22.866 1.00 4.56 209 GLU B CA 1
ATOM 1533 C C . GLU A 1 209 ? -22.321 -5.406 23.583 1.00 4.87 209 GLU B C 1
ATOM 1534 O O . GLU A 1 209 ? -22.450 -5.955 24.687 1.00 4.26 209 GLU B O 1
ATOM 1540 N N . GLU A 1 210 ? -21.153 -5.315 22.949 1.00 4.71 210 GLU B N 1
ATOM 1541 C CA . GLU A 1 210 ? -19.919 -5.782 23.564 1.00 3.26 210 GLU B CA 1
ATOM 1542 C C . GLU A 1 210 ? -19.454 -4.872 24.697 1.00 3.81 210 GLU B C 1
ATOM 1543 O O . GLU A 1 210 ? -18.928 -5.361 25.697 1.00 4.56 210 GLU B O 1
ATOM 1549 N N . ILE A 1 211 ? -19.672 -3.563 24.590 1.00 3.77 211 ILE B N 1
ATOM 1550 C CA . ILE A 1 211 ? -19.338 -2.699 25.723 1.00 2.97 211 ILE B CA 1
ATOM 1551 C C . ILE A 1 211 ? -20.372 -2.900 26.838 1.00 2.99 211 ILE B C 1
ATOM 1552 O O . ILE A 1 211 ? -20.040 -2.921 28.027 1.00 3.29 211 ILE B O 1
ATOM 1557 N N . ALA A 1 212 ? -21.615 -3.130 26.436 1.00 3.48 212 ALA B N 1
ATOM 1558 C CA . ALA A 1 212 ? -22.720 -3.316 27.368 1.00 3.73 212 ALA B CA 1
ATOM 1559 C C . ALA A 1 212 ? -22.460 -4.499 28.290 1.00 3.55 212 ALA B C 1
ATOM 1560 O O . ALA A 1 212 ? -22.793 -4.471 29.482 1.00 2.87 212 ALA B O 1
ATOM 1562 N N . TRP A 1 213 ? -21.898 -5.552 27.722 1.00 2.96 213 TRP B N 1
ATOM 1563 C CA . TRP A 1 213 ? -21.601 -6.719 28.506 1.00 3.46 213 TRP B CA 1
ATOM 1564 C C . TRP A 1 213 ? -20.511 -6.421 29.564 1.00 3.17 213 TRP B C 1
ATOM 1565 O O . TRP A 1 213 ? -20.557 -6.925 30.687 1.00 1.67 213 TRP B O 1
ATOM 1576 N N . ALA A 1 214 ? -19.564 -5.556 29.230 1.00 2.90 214 ALA B N 1
ATOM 1577 C CA . ALA A 1 214 ? -18.497 -5.306 30.166 1.00 2.06 214 ALA B CA 1
ATOM 1578 C C . ALA A 1 214 ? -19.051 -4.483 31.305 1.00 2.84 214 ALA B C 1
ATOM 1579 O O . ALA A 1 214 ? -18.694 -4.693 32.470 1.00 3.46 214 ALA B O 1
ATOM 1581 N N . VAL A 1 215 ? -19.949 -3.561 30.982 1.00 2.99 215 VAL B N 1
ATOM 1582 C CA . VAL A 1 215 ? -20.567 -2.724 32.004 1.00 2.12 215 VAL B CA 1
ATOM 1583 C C . VAL A 1 215 ? -21.439 -3.572 32.930 1.00 2.59 215 VAL B C 1
ATOM 1584 O O . VAL A 1 215 ? -21.389 -3.423 34.158 1.00 2.43 215 VAL B O 1
ATOM 1588 N N . ALA A 1 216 ? -22.199 -4.489 32.337 1.00 2.78 216 ALA B N 1
ATOM 1589 C CA . ALA A 1 216 ? -23.036 -5.410 33.093 1.00 2.26 216 ALA B CA 1
ATOM 1590 C C . ALA A 1 216 ? -22.192 -6.208 34.084 1.00 2.75 216 ALA B C 1
ATOM 1591 O O . ALA A 1 216 ? -22.514 -6.258 35.268 1.00 4.20 216 ALA B O 1
ATOM 1593 N N . PHE A 1 217 ? -21.109 -6.812 33.609 1.00 1.98 217 PHE B N 1
ATOM 1594 C CA . PHE A 1 217 ? -20.195 -7.544 34.482 1.00 1.87 217 PHE B CA 1
ATOM 1595 C C . PHE A 1 217 ? -19.779 -6.705 35.694 1.00 2.08 217 PHE B C 1
ATOM 1596 O O . PHE A 1 217 ? -19.760 -7.205 36.811 1.00 2.33 217 PHE B O 1
ATOM 1604 N N . LEU A 1 218 ? -19.425 -5.443 35.490 1.00 2.04 218 LEU B N 1
ATOM 1605 C CA . LEU A 1 218 ? -18.997 -4.624 36.622 1.00 2.00 218 LEU B CA 1
ATOM 1606 C C . LEU A 1 218 ? -20.159 -4.203 37.535 1.00 2.59 218 LEU B C 1
ATOM 1607 O O . LEU A 1 218 ? -19.982 -4.020 38.735 1.00 2.53 218 LEU B O 1
ATOM 1612 N N . LEU A 1 219 ? -21.361 -4.106 36.987 1.00 2.42 219 LEU B N 1
ATOM 1613 C CA . LEU A 1 219 ? -22.514 -3.738 37.798 1.00 2.38 219 LEU B CA 1
ATOM 1614 C C . LEU A 1 219 ? -23.015 -4.912 38.637 1.00 3.55 219 LEU B C 1
ATOM 1615 O O . LEU A 1 219 ? -23.498 -4.707 39.762 1.00 3.65 219 LEU B O 1
ATOM 1620 N N . SER A 1 220 ? -22.907 -6.131 38.091 1.00 3.30 220 SER B N 1
ATOM 1621 C CA . SER A 1 220 ? -23.348 -7.325 38.799 1.00 2.82 220 SER B CA 1
ATOM 1622 C C . SER A 1 220 ? -22.737 -7.387 40.191 1.00 3.20 220 SER B C 1
ATOM 1623 O O . SER A 1 220 ? -21.515 -7.336 40.364 1.00 2.73 220 SER B O 1
ATOM 1626 N N . PRO A 1 221 ? -23.602 -7.449 41.207 1.00 4.58 221 PRO B N 1
ATOM 1627 C CA . PRO A 1 221 ? -23.058 -7.569 42.563 1.00 3.88 221 PRO B CA 1
ATOM 1628 C C . PRO A 1 221 ? -22.592 -9.000 42.808 1.00 3.10 221 PRO B C 1
ATOM 1629 O O . PRO A 1 221 ? -21.925 -9.278 43.806 1.00 3.64 221 PRO B O 1
ATOM 1633 N N . VAL A 1 222 ? -22.914 -9.878 41.865 1.00 2.64 222 VAL B N 1
ATOM 1634 C CA . VAL A 1 222 ? -22.626 -11.303 41.967 1.00 3.93 222 VAL B CA 1
ATOM 1635 C C . VAL A 1 222 ? -21.337 -11.637 41.239 1.00 3.41 222 VAL B C 1
ATOM 1636 O O . VAL A 1 222 ? -20.493 -12.342 41.781 1.00 3.15 222 VAL B O 1
ATOM 1640 N N . ALA A 1 223 ? -21.198 -11.125 40.014 1.00 3.47 223 ALA B N 1
ATOM 1641 C CA . ALA A 1 223 ? -20.057 -11.439 39.144 1.00 2.97 223 ALA B CA 1
ATOM 1642 C C . ALA A 1 223 ? -18.771 -10.644 39.417 1.00 2.32 223 ALA B C 1
ATOM 1643 O O . ALA A 1 223 ? -17.688 -11.059 39.004 1.00 3.45 223 ALA B O 1
ATOM 1645 N N . SER A 1 224 ? -18.877 -9.514 40.102 1.00 1.98 224 SER B N 1
ATOM 1646 C CA . SER A 1 224 ? -17.710 -8.657 40.307 1.00 2.88 224 SER B CA 1
ATOM 1647 C C . SER A 1 224 ? -17.692 -8.028 41.696 1.00 2.01 224 SER B C 1
ATOM 1648 O O . SER A 1 224 ? -17.222 -6.910 41.864 1.00 1.91 224 SER B O 1
ATOM 1651 N N . SER A 1 225 ? -18.179 -8.766 42.684 1.00 1.98 225 SER B N 1
ATOM 1652 C CA . SER A 1 225 ? -18.267 -8.247 44.036 1.00 2.47 225 SER B CA 1
ATOM 1653 C C . SER A 1 225 ? -16.911 -7.817 44.618 1.00 2.48 225 SER B C 1
ATOM 1654 O O . SER A 1 225 ? -16.871 -6.951 45.490 1.00 2.51 225 SER B O 1
ATOM 1657 N N . TYR A 1 226 ? -15.812 -8.373 44.107 1.00 1.96 226 TYR B N 1
ATOM 1658 C CA . TYR A 1 226 ? -14.480 -8.034 44.619 1.00 2.39 226 TYR B CA 1
ATOM 1659 C C . TYR A 1 226 ? -13.680 -7.232 43.589 1.00 2.66 226 TYR B C 1
ATOM 1660 O O . TYR A 1 226 ? -12.465 -7.005 43.758 1.00 3.16 226 TYR B O 1
ATOM 1669 N N . VAL A 1 227 ? -14.355 -6.800 42.526 1.00 1.79 227 VAL B N 1
ATOM 1670 C CA . VAL A 1 227 ? -13.710 -5.971 41.518 1.00 1.84 227 VAL B CA 1
ATOM 1671 C C . VAL A 1 227 ? -14.002 -4.499 41.719 1.00 1.90 227 VAL B C 1
ATOM 1672 O O . VAL A 1 227 ? -15.151 -4.044 41.547 1.00 2.22 227 VAL B O 1
ATOM 1676 N N . THR A 1 228 ? -12.970 -3.762 42.125 1.00 1.53 228 THR B N 1
ATOM 1677 C CA . THR A 1 228 ? -13.098 -2.324 42.279 1.00 1.80 228 THR B CA 1
ATOM 1678 C C . THR A 1 228 ? -11.783 -1.603 42.034 1.00 0.00 228 THR B C 1
ATOM 1679 O O . THR A 1 228 ? -10.743 -2.094 42.390 1.00 1.97 228 THR B O 1
ATOM 1683 N N . GLY A 1 229 ? -11.832 -0.475 41.342 1.00 3.06 229 GLY B N 1
ATOM 1684 C CA . GLY A 1 229 ? -10.640 0.311 41.048 1.00 1.46 229 GLY B CA 1
ATOM 1685 C C . GLY A 1 229 ? -9.994 -0.111 39.742 1.00 1.40 229 GLY B C 1
ATOM 1686 O O . GLY A 1 229 ? -8.934 0.396 39.377 1.00 2.08 229 GLY B O 1
ATOM 1687 N N . GLU A 1 230 ? -10.654 -1.031 39.035 1.00 1.58 230 GLU B N 1
ATOM 1688 C CA . GLU A 1 230 ? -10.103 -1.691 37.842 1.00 2.25 230 GLU B CA 1
ATOM 1689 C C . GLU A 1 230 ? -10.510 -1.005 36.526 1.00 3.51 230 GLU B C 1
ATOM 1690 O O . GLU A 1 230 ? -11.586 -0.401 36.428 1.00 2.47 230 GLU B O 1
ATOM 1696 N N . VAL A 1 231 ? -9.630 -1.086 35.528 1.00 2.50 231 VAL B N 1
ATOM 1697 C CA . VAL A 1 231 ? -9.995 -0.764 34.167 1.00 1.63 231 VAL B CA 1
ATOM 1698 C C . VAL A 1 231 ? -10.122 -2.020 33.280 1.00 2.58 231 VAL B C 1
ATOM 1699 O O . VAL A 1 231 ? -9.173 -2.808 33.086 1.00 4.23 231 VAL B O 1
ATOM 1703 N N . LEU A 1 232 ? -11.316 -2.192 32.733 1.00 3.09 232 LEU B N 1
ATOM 1704 C CA . LEU A 1 232 ? -11.610 -3.307 31.843 1.00 2.78 232 LEU B CA 1
ATOM 1705 C C . LEU A 1 232 ? -11.523 -2.878 30.382 1.00 3.83 232 LEU B C 1
ATOM 1706 O O . LEU A 1 232 ? -12.413 -2.183 29.865 1.00 4.05 232 LEU B O 1
ATOM 1711 N N . ARG A 1 233 ? -10.492 -3.345 29.691 1.00 3.63 233 ARG B N 1
ATOM 1712 C CA . ARG A 1 233 ? -10.278 -2.945 28.300 1.00 3.02 233 ARG B CA 1
ATOM 1713 C C . ARG A 1 233 ? -11.079 -3.831 27.371 1.00 2.99 233 ARG B C 1
ATOM 1714 O O . ARG A 1 233 ? -11.093 -5.062 27.516 1.00 2.67 233 ARG B O 1
ATOM 1722 N N . VAL A 1 234 ? -11.833 -3.205 26.478 1.00 3.26 234 VAL B N 1
ATOM 1723 C CA . VAL A 1 234 ? -12.523 -3.978 25.449 1.00 3.25 234 VAL B CA 1
ATOM 1724 C C . VAL A 1 234 ? -12.061 -3.469 24.111 1.00 2.40 234 VAL B C 1
ATOM 1725 O O . VAL A 1 234 ? -12.710 -2.599 23.557 1.00 2.86 234 VAL B O 1
ATOM 1729 N N . ASN A 1 235 ? -10.954 -3.999 23.586 1.00 2.30 235 ASN B N 1
ATOM 1730 C CA . ASN A 1 235 ? -10.380 -3.402 22.373 1.00 2.36 235 ASN B CA 1
ATOM 1731 C C . ASN A 1 235 ? -9.868 -4.397 21.327 1.00 2.43 235 ASN B C 1
ATOM 1732 O O . ASN A 1 235 ? -9.224 -4.024 20.361 1.00 2.38 235 ASN B O 1
ATOM 1737 N N . GLY A 1 236 ? -10.131 -5.673 21.541 1.00 2.98 236 GLY B N 1
ATOM 1738 C CA . GLY A 1 236 ? -9.746 -6.672 20.572 1.00 2.90 236 GLY B CA 1
ATOM 1739 C C . GLY A 1 236 ? -8.238 -6.743 20.410 1.00 3.79 236 GLY B C 1
ATOM 1740 O O . GLY A 1 236 ? -7.739 -7.135 19.331 1.00 6.37 236 GLY B O 1
ATOM 1741 N N . ALA A 1 237 ? -7.529 -6.392 21.484 1.00 1.77 237 ALA B N 1
ATOM 1742 C CA . ALA A 1 237 ? -6.065 -6.380 21.542 1.00 2.46 237 ALA B CA 1
ATOM 1743 C C . ALA A 1 237 ? -5.429 -5.238 20.744 1.00 2.80 237 ALA B C 1
ATOM 1744 O O . ALA A 1 237 ? -4.232 -5.258 20.451 1.00 3.90 237 ALA B O 1
ATOM 1746 N N . HIS A 1 238 ? -6.231 -4.226 20.439 1.00 2.84 238 HIS B N 1
ATOM 1747 C CA . HIS A 1 238 ? -5.757 -3.020 19.780 1.00 3.40 238 HIS B CA 1
ATOM 1748 C C . HIS A 1 238 ? -4.722 -2.296 20.643 1.00 2.75 238 HIS B C 1
ATOM 1749 O O . HIS A 1 238 ? -3.735 -1.765 20.137 1.00 1.90 238 HIS B O 1
ATOM 1756 N N . HIS A 1 239 ? -4.977 -2.295 21.953 1.00 3.37 239 HIS B N 1
ATOM 1757 C CA . HIS A 1 239 ? -4.103 -1.704 22.982 1.00 3.65 239 HIS B CA 1
ATOM 1758 C C . HIS A 1 239 ? -3.977 -2.734 24.094 1.00 3.54 239 HIS B C 1
ATOM 1759 O O . HIS A 1 239 ? -4.983 -3.110 24.677 1.00 4.20 239 HIS B O 1
ATOM 1766 N N . THR A 1 240 ? -2.770 -3.247 24.336 1.00 4.44 240 THR B N 1
ATOM 1767 C CA . THR A 1 240 ? -2.582 -4.295 25.347 1.00 5.66 240 THR B CA 1
ATOM 1768 C C . THR A 1 240 ? -1.564 -3.894 26.406 1.00 3.52 240 THR B C 1
ATOM 1769 O O . THR A 1 240 ? -0.816 -2.945 26.202 1.00 4.10 240 THR B O 1
ATOM 1773 N N . LEU B 1 2 ? -29.101 9.933 65.113 1.00 47.07 2 LEU A N 1
ATOM 1774 C CA . LEU B 1 2 ? -27.713 10.322 64.857 1.00 63.23 2 LEU A CA 1
ATOM 1775 C C . LEU B 1 2 ? -27.564 11.822 64.596 1.00 56.35 2 LEU A C 1
ATOM 1776 O O . LEU B 1 2 ? -26.994 12.572 65.405 1.00 52.74 2 LEU A O 1
ATOM 1781 N N . SER B 1 3 ? -28.089 12.233 63.444 1.00 32.29 3 SER A N 1
ATOM 1782 C CA . SER B 1 3 ? -27.849 13.554 62.893 1.00 28.13 3 SER A CA 1
ATOM 1783 C C . SER B 1 3 ? -29.074 14.162 62.217 1.00 28.84 3 SER A C 1
ATOM 1784 O O . SER B 1 3 ? -29.953 13.434 61.730 1.00 22.80 3 SER A O 1
ATOM 1787 N N . LEU B 1 4 ? -29.128 15.494 62.195 1.00 20.36 4 LEU A N 1
ATOM 1788 C CA . LEU B 1 4 ? -30.101 16.226 61.387 1.00 14.05 4 LEU A CA 1
ATOM 1789 C C . LEU B 1 4 ? -29.490 16.283 60.002 1.00 15.46 4 LEU A C 1
ATOM 1790 O O . LEU B 1 4 ? -28.319 16.663 59.862 1.00 33.21 4 LEU A O 1
ATOM 1795 N N . GLY B 1 5 ? -30.240 15.903 58.974 1.00 9.19 5 GLY A N 1
ATOM 1796 C CA . GLY B 1 5 ? -29.619 15.666 57.678 1.00 7.49 5 GLY A CA 1
ATOM 1797 C C . GLY B 1 5 ? -29.043 16.892 57.008 1.00 5.04 5 GLY A C 1
ATOM 1798 O O . GLY B 1 5 ? -29.331 17.130 55.844 1.00 3.74 5 GLY A O 1
ATOM 1799 N N . LEU B 1 6 ? -28.230 17.669 57.726 1.00 8.97 6 LEU A N 1
ATOM 1800 C CA . LEU B 1 6 ? -27.809 18.973 57.225 1.00 6.48 6 LEU A CA 1
ATOM 1801 C C . LEU B 1 6 ? -26.366 19.014 56.765 1.00 6.55 6 LEU A C 1
ATOM 1802 O O . LEU B 1 6 ? -25.913 20.031 56.266 1.00 6.38 6 LEU A O 1
ATOM 1807 N N . GLU B 1 7 ? -25.661 17.898 56.889 1.00 7.54 7 GLU A N 1
ATOM 1808 C CA . GLU B 1 7 ? -24.308 17.804 56.366 1.00 8.63 7 GLU A CA 1
ATOM 1809 C C . GLU B 1 7 ? -24.381 17.893 54.853 1.00 8.31 7 GLU A C 1
ATOM 1810 O O . GLU B 1 7 ? -25.279 17.304 54.229 1.00 9.11 7 GLU A O 1
ATOM 1816 N N . ASP B 1 8 ? -23.483 18.693 54.283 1.00 6.99 8 ASP A N 1
ATOM 1817 C CA . ASP B 1 8 ? -23.319 18.821 52.835 1.00 7.60 8 ASP A CA 1
ATOM 1818 C C . ASP B 1 8 ? -24.501 19.460 52.151 1.00 5.25 8 ASP A C 1
ATOM 1819 O O . ASP B 1 8 ? -24.543 19.519 50.936 1.00 9.53 8 ASP A O 1
ATOM 1824 N N . LYS B 1 9 ? -25.467 19.935 52.914 1.00 5.44 9 LYS A N 1
ATOM 1825 C CA . LYS B 1 9 ? -26.603 20.628 52.315 1.00 6.01 9 LYS A CA 1
ATOM 1826 C C . LYS B 1 9 ? -26.227 22.080 52.030 1.00 4.52 9 LYS A C 1
ATOM 1827 O O . LYS B 1 9 ? -25.561 22.730 52.855 1.00 3.75 9 LYS A O 1
ATOM 1833 N N . VAL B 1 10 ? -26.631 22.583 50.868 1.00 3.00 10 VAL A N 1
ATOM 1834 C CA . VAL B 1 10 ? -26.409 23.993 50.582 1.00 5.27 10 VAL A CA 1
ATOM 1835 C C . VAL B 1 10 ? -27.589 24.861 51.055 1.00 4.69 10 VAL A C 1
ATOM 1836 O O . VAL B 1 10 ? -28.737 24.736 50.580 1.00 3.84 10 VAL A O 1
ATOM 1840 N N . ILE B 1 11 ? -27.265 25.770 51.973 1.00 3.90 11 ILE A N 1
ATOM 1841 C CA . ILE B 1 11 ? -28.235 26.641 52.629 1.00 4.01 11 ILE A CA 1
ATOM 1842 C C . ILE B 1 11 ? -27.825 28.102 52.475 1.00 4.40 11 ILE A C 1
ATOM 1843 O O . ILE B 1 11 ? -26.665 28.457 52.717 1.00 4.59 11 ILE A O 1
ATOM 1848 N N . VAL B 1 12 ? -28.771 28.940 52.069 1.00 4.06 12 VAL A N 1
ATOM 1849 C CA . VAL B 1 12 ? -28.536 30.377 51.949 1.00 4.15 12 VAL A CA 1
ATOM 1850 C C . VAL B 1 12 ? -29.229 31.108 53.075 1.00 3.12 12 VAL A C 1
ATOM 1851 O O . VAL B 1 12 ? -30.414 30.913 53.287 1.00 4.40 12 VAL A O 1
ATOM 1855 N N . VAL B 1 13 ? -28.500 31.959 53.780 1.00 4.14 13 VAL A N 1
ATOM 1856 C CA . VAL B 1 13 ? -29.069 32.780 54.849 1.00 5.25 13 VAL A CA 1
ATOM 1857 C C . VAL B 1 13 ? -28.953 34.262 54.483 1.00 6.32 13 VAL A C 1
ATOM 1858 O O . VAL B 1 13 ? -27.843 34.778 54.446 1.00 5.48 13 VAL A O 1
ATOM 1862 N N . THR B 1 14 ? -30.066 34.961 54.250 1.00 8.12 14 THR A N 1
ATOM 1863 C CA . THR B 1 14 ? -30.007 36.422 54.006 1.00 7.94 14 THR A CA 1
ATOM 1864 C C . THR B 1 14 ? -29.793 37.213 55.296 1.00 7.82 14 THR A C 1
ATOM 1865 O O . THR B 1 14 ? -30.428 36.949 56.306 1.00 12.32 14 THR A O 1
ATOM 1869 N N . GLY B 1 15 ? -28.930 38.211 55.250 1.00 9.39 15 GLY A N 1
ATOM 1870 C CA . GLY B 1 15 ? -28.625 38.998 56.426 1.00 9.50 15 GLY A CA 1
ATOM 1871 C C . GLY B 1 15 ? -27.668 38.293 57.365 1.00 10.49 15 GLY A C 1
ATOM 1872 O O . GLY B 1 15 ? -27.715 38.493 58.584 1.00 14.35 15 GLY A O 1
ATOM 1873 N N . GLY B 1 16 ? -26.750 37.518 56.799 1.00 7.98 16 GLY A N 1
ATOM 1874 C CA . GLY B 1 16 ? -25.904 36.661 57.606 1.00 9.89 16 GLY A CA 1
ATOM 1875 C C . GLY B 1 16 ? -24.525 37.198 57.985 1.00 15.71 16 GLY A C 1
ATOM 1876 O O . GLY B 1 16 ? -23.663 36.434 58.444 1.00 13.57 16 GLY A O 1
ATOM 1877 N N . ASN B 1 17 ? -24.302 38.505 57.848 1.00 14.70 17 ASN A N 1
ATOM 1878 C CA . ASN B 1 17 ? -23.001 39.042 58.228 1.00 15.34 17 ASN A CA 1
ATOM 1879 C C . ASN B 1 17 ? -22.914 39.281 59.725 1.00 19.49 17 ASN A C 1
ATOM 1880 O O . ASN B 1 17 ? -21.894 38.991 60.362 1.00 17.80 17 ASN A O 1
ATOM 1885 N N . ARG B 1 18 ? -23.984 39.838 60.280 1.00 26.04 18 ARG A N 1
ATOM 1886 C CA . ARG B 1 18 ? -24.035 40.090 61.713 1.00 24.41 18 ARG A CA 1
ATOM 1887 C C . ARG B 1 18 ? -25.320 39.576 62.339 1.00 19.70 18 ARG A C 1
ATOM 1888 O O . ARG B 1 18 ? -26.206 39.004 61.668 1.00 13.26 18 ARG A O 1
ATOM 1896 N N . GLY B 1 19 ? -25.403 39.823 63.640 1.00 18.81 19 GLY A N 1
ATOM 1897 C CA . GLY B 1 19 ? -26.605 39.578 64.398 1.00 17.69 19 GLY A CA 1
ATOM 1898 C C . GLY B 1 19 ? -27.053 38.138 64.334 1.00 16.01 19 GLY A C 1
ATOM 1899 O O . GLY B 1 19 ? -26.243 37.200 64.412 1.00 13.38 19 GLY A O 1
ATOM 1900 N N . ILE B 1 20 ? -28.365 37.983 64.189 1.00 13.03 20 ILE A N 1
ATOM 1901 C CA . ILE B 1 20 ? -28.999 36.677 64.183 1.00 11.91 20 ILE A CA 1
ATOM 1902 C C . ILE B 1 20 ? -28.654 35.855 62.944 1.00 10.90 20 ILE A C 1
ATOM 1903 O O . ILE B 1 20 ? -28.367 34.659 63.054 1.00 13.14 20 ILE A O 1
ATOM 1908 N N . GLY B 1 21 ? -28.627 36.491 61.779 1.00 11.71 21 GLY A N 1
ATOM 1909 C CA . GLY B 1 21 ? -28.243 35.777 60.575 1.00 11.48 21 GLY A CA 1
ATOM 1910 C C . GLY B 1 21 ? -26.870 35.136 60.724 1.00 11.83 21 GLY A C 1
ATOM 1911 O O . GLY B 1 21 ? -26.661 33.985 60.315 1.00 9.23 21 GLY A O 1
ATOM 1912 N N . ALA B 1 22 ? -25.949 35.850 61.368 1.00 10.73 22 ALA A N 1
ATOM 1913 C CA . ALA B 1 22 ? -24.613 35.307 61.589 1.00 13.15 22 ALA A CA 1
ATOM 1914 C C . ALA B 1 22 ? -24.678 34.076 62.501 1.00 12.73 22 ALA A C 1
ATOM 1915 O O . ALA B 1 22 ? -23.963 33.081 62.295 1.00 13.53 22 ALA A O 1
ATOM 1917 N N . ALA B 1 23 ? -25.539 34.151 63.509 1.00 12.54 23 ALA A N 1
ATOM 1918 C CA . ALA B 1 23 ? -25.723 33.046 64.438 1.00 10.50 23 ALA A CA 1
ATOM 1919 C C . ALA B 1 23 ? -26.286 31.838 63.707 1.00 7.91 23 ALA A C 1
ATOM 1920 O O . ALA B 1 23 ? -25.901 30.692 63.978 1.00 5.61 23 ALA A O 1
ATOM 1922 N N . ILE B 1 24 ? -27.192 32.104 62.772 1.00 6.38 24 ILE A N 1
ATOM 1923 C CA . ILE B 1 24 ? -27.782 31.037 61.997 1.00 6.61 24 ILE A CA 1
ATOM 1924 C C . ILE B 1 24 ? -26.710 30.373 61.143 1.00 8.05 24 ILE A C 1
ATOM 1925 O O . ILE B 1 24 ? -26.639 29.133 61.093 1.00 7.45 24 ILE A O 1
ATOM 1930 N N . VAL B 1 25 ? -25.875 31.190 60.492 1.00 8.05 25 VAL A N 1
ATOM 1931 C CA . VAL B 1 25 ? -24.758 30.679 59.689 1.00 7.41 25 VAL A CA 1
ATOM 1932 C C . VAL B 1 25 ? -23.784 29.818 60.513 1.00 8.57 25 VAL A C 1
ATOM 1933 O O . VAL B 1 25 ? -23.492 28.680 60.141 1.00 9.11 25 VAL A O 1
ATOM 1937 N N . LYS B 1 26 ? -23.320 30.344 61.641 1.00 6.08 26 LYS A N 1
ATOM 1938 C CA . LYS B 1 26 ? -22.359 29.646 62.479 1.00 6.21 26 LYS A CA 1
ATOM 1939 C C . LYS B 1 26 ? -22.828 28.240 62.892 1.00 9.48 26 LYS A C 1
ATOM 1940 O O . LYS B 1 26 ? -22.078 27.271 62.810 1.00 10.65 26 LYS A O 1
ATOM 1946 N N . LEU B 1 27 ? -24.082 28.134 63.319 1.00 10.34 27 LEU A N 1
ATOM 1947 C CA . LEU B 1 27 ? -24.632 26.871 63.780 1.00 7.76 27 LEU A CA 1
ATOM 1948 C C . LEU B 1 27 ? -24.856 25.877 62.635 1.00 9.71 27 LEU A C 1
ATOM 1949 O O . LEU B 1 27 ? -24.608 24.672 62.801 1.00 9.74 27 LEU A O 1
ATOM 1954 N N . LEU B 1 28 ? -25.305 26.365 61.478 1.00 6.28 28 LEU A N 1
ATOM 1955 C CA . LEU B 1 28 ? -25.499 25.463 60.360 1.00 6.07 28 LEU A CA 1
ATOM 1956 C C . LEU B 1 28 ? -24.157 24.898 59.905 1.00 7.31 28 LEU A C 1
ATOM 1957 O O . LEU B 1 28 ? -24.054 23.731 59.560 1.00 6.87 28 LEU A O 1
ATOM 1962 N N . GLN B 1 29 ? -23.119 25.721 59.956 1.00 10.72 29 GLN A N 1
ATOM 1963 C CA . GLN B 1 29 ? -21.772 25.288 59.608 1.00 8.58 29 GLN A CA 1
ATOM 1964 C C . GLN B 1 29 ? -21.266 24.189 60.514 1.00 7.81 29 GLN A C 1
ATOM 1965 O O . GLN B 1 29 ? -20.729 23.187 60.045 1.00 8.20 29 GLN A O 1
ATOM 1971 N N . GLU B 1 30 ? -21.426 24.372 61.816 1.00 7.57 30 GLU A N 1
ATOM 1972 C CA . GLU B 1 30 ? -20.965 23.336 62.721 1.00 12.86 30 GLU A CA 1
ATOM 1973 C C . GLU B 1 30 ? -21.915 22.129 62.703 1.00 11.28 30 GLU A C 1
ATOM 1974 O O . GLU B 1 30 ? -21.696 21.155 63.405 1.00 10.07 30 GLU A O 1
ATOM 1980 N N . MET B 1 31 ? -22.881 22.143 61.788 1.00 11.68 31 MET A N 1
ATOM 1981 C CA . MET B 1 31 ? -23.719 20.977 61.540 1.00 7.76 31 MET A CA 1
ATOM 1982 C C . MET B 1 31 ? -23.327 20.355 60.216 1.00 6.99 31 MET A C 1
ATOM 1983 O O . MET B 1 31 ? -23.942 19.394 59.788 1.00 8.86 31 MET A O 1
ATOM 1988 N N . GLY B 1 32 ? -22.318 20.931 59.559 1.00 10.17 32 GLY A N 1
ATOM 1989 C CA . GLY B 1 32 ? -21.751 20.373 58.341 1.00 5.27 32 GLY A CA 1
ATOM 1990 C C . GLY B 1 32 ? -22.376 20.845 57.055 1.00 3.91 32 GLY A C 1
ATOM 1991 O O . GLY B 1 32 ? -22.232 20.196 56.020 1.00 3.97 32 GLY A O 1
ATOM 1992 N N . ALA B 1 33 ? -23.093 21.960 57.116 1.00 4.61 33 ALA A N 1
ATOM 1993 C CA . ALA B 1 33 ? -23.735 22.521 55.926 1.00 4.51 33 ALA A CA 1
ATOM 1994 C C . ALA B 1 33 ? -22.768 23.402 55.146 1.00 4.32 33 ALA A C 1
ATOM 1995 O O . ALA B 1 33 ? -21.836 23.966 55.712 1.00 5.24 33 ALA A O 1
ATOM 1997 N N . LYS B 1 34 ? -22.970 23.465 53.838 1.00 4.38 34 LYS A N 1
ATOM 1998 C CA . LYS B 1 34 ? -22.303 24.428 52.974 1.00 3.80 34 LYS A CA 1
ATOM 1999 C C . LYS B 1 34 ? -23.199 25.683 52.951 1.00 3.91 34 LYS A C 1
ATOM 2000 O O . LYS B 1 34 ? -24.186 25.765 52.201 1.00 2.88 34 LYS A O 1
ATOM 2006 N N . VAL B 1 35 ? -22.879 26.634 53.821 1.00 4.83 35 VAL A N 1
ATOM 2007 C CA . VAL B 1 35 ? -23.687 27.832 54.011 1.00 5.14 35 VAL A CA 1
ATOM 2008 C C . VAL B 1 35 ? -23.196 29.003 53.168 1.00 5.03 35 VAL A C 1
ATOM 2009 O O . VAL B 1 35 ? -22.013 29.268 53.125 1.00 5.86 35 VAL A O 1
ATOM 2013 N N . ALA B 1 36 ? -24.108 29.735 52.549 1.00 6.49 36 ALA A N 1
ATOM 2014 C CA . ALA B 1 36 ? -23.767 30.987 51.885 1.00 6.97 36 ALA A CA 1
ATOM 2015 C C . ALA B 1 36 ? -24.658 32.061 52.491 1.00 6.72 36 ALA A C 1
ATOM 2016 O O . ALA B 1 36 ? -25.744 31.769 52.984 1.00 5.79 36 ALA A O 1
ATOM 2018 N N . PHE B 1 37 ? -24.217 33.308 52.464 1.00 9.40 37 PHE A N 1
ATOM 2019 C CA . PHE B 1 37 ? -25.079 34.362 52.972 1.00 11.23 37 PHE A CA 1
ATOM 2020 C C . PHE B 1 37 ? -25.059 35.595 52.122 1.00 11.89 37 PHE A C 1
ATOM 2021 O O . PHE B 1 37 ? -24.045 35.916 51.509 1.00 12.32 37 PHE A O 1
ATOM 2029 N N . THR B 1 38 ? -26.190 36.292 52.121 1.00 12.34 38 THR A N 1
ATOM 2030 C CA . THR B 1 38 ? -26.292 37.587 51.469 1.00 17.87 38 THR A CA 1
ATOM 2031 C C . THR B 1 38 ? -26.410 38.683 52.533 1.00 18.22 38 THR A C 1
ATOM 2032 O O . THR B 1 38 ? -26.855 38.428 53.644 1.00 15.11 38 THR A O 1
ATOM 2036 N N . ASP B 1 39 ? -25.913 39.871 52.205 1.00 23.49 39 ASP A N 1
ATOM 2037 C CA . ASP B 1 39 ? -25.988 41.033 53.076 1.00 24.09 39 ASP A CA 1
ATOM 2038 C C . ASP B 1 39 ? -25.410 42.219 52.288 1.00 24.99 39 ASP A C 1
ATOM 2039 O O . ASP B 1 39 ? -25.135 42.108 51.094 1.00 19.60 39 ASP A O 1
ATOM 2044 N N . LEU B 1 40 ? -25.202 43.341 52.974 1.00 31.06 40 LEU A N 1
ATOM 2045 C CA . LEU B 1 40 ? -24.658 44.551 52.359 1.00 32.53 40 LEU A CA 1
ATOM 2046 C C . LEU B 1 40 ? -23.130 44.606 52.452 1.00 24.38 40 LEU A C 1
ATOM 2047 O O . LEU B 1 40 ? -22.451 45.189 51.600 1.00 22.16 40 LEU A O 1
ATOM 2052 N N . ALA B 1 41 ? -22.610 43.958 53.486 1.00 27.07 41 ALA A N 1
ATOM 2053 C CA . ALA B 1 41 ? -21.180 43.824 53.708 1.00 29.88 41 ALA A CA 1
ATOM 2054 C C . ALA B 1 41 ? -20.904 42.349 53.983 1.00 31.83 41 ALA A C 1
ATOM 2055 O O . ALA B 1 41 ? -21.753 41.651 54.555 1.00 25.92 41 ALA A O 1
ATOM 2057 N N . THR B 1 42 ? -19.735 41.871 53.558 1.00 25.86 42 THR A N 1
ATOM 2058 C CA . THR B 1 42 ? -19.353 40.483 53.779 1.00 24.26 42 THR A CA 1
ATOM 2059 C C . THR B 1 42 ? -17.964 40.443 54.360 1.00 36.90 42 THR A C 1
ATOM 2060 O O . THR B 1 42 ? -17.002 40.223 53.623 1.00 57.53 42 THR A O 1
ATOM 2064 N N . ASP B 1 43 ? -17.815 40.699 55.651 1.00 36.27 43 ASP A N 1
ATOM 2065 C CA . ASP B 1 43 ? -16.455 40.729 56.179 1.00 45.73 43 ASP A CA 1
ATOM 2066 C C . ASP B 1 43 ? -15.821 39.321 56.258 1.00 57.90 43 ASP A C 1
ATOM 2067 O O . ASP B 1 43 ? -14.808 39.068 55.583 1.00 51.49 43 ASP A O 1
ATOM 2072 N N . GLY B 1 44 ? -16.407 38.380 57.005 1.00 58.84 44 GLY A N 1
ATOM 2073 C CA . GLY B 1 44 ? -17.638 38.511 57.780 1.00 48.23 44 GLY A CA 1
ATOM 2074 C C . GLY B 1 44 ? -17.606 39.069 59.205 1.00 45.03 44 GLY A C 1
ATOM 2075 O O . GLY B 1 44 ? -18.355 39.999 59.485 1.00 50.43 44 GLY A O 1
ATOM 2076 N N . GLY B 1 45 ? -16.764 38.553 60.104 1.00 42.99 45 GLY A N 1
ATOM 2077 C CA . GLY B 1 45 ? -15.634 37.709 59.757 1.00 47.31 45 GLY A CA 1
ATOM 2078 C C . GLY B 1 45 ? -15.841 36.211 59.712 1.00 53.49 45 GLY A C 1
ATOM 2079 O O . GLY B 1 45 ? -15.177 35.473 60.446 1.00 61.23 45 GLY A O 1
ATOM 2080 N N . ASN B 1 46 ? -16.731 35.741 58.840 1.00 48.60 46 ASN A N 1
ATOM 2081 C CA . ASN B 1 46 ? -16.794 34.312 58.615 1.00 46.29 46 ASN A CA 1
ATOM 2082 C C . ASN B 1 46 ? -16.030 33.977 57.348 1.00 46.48 46 ASN A C 1
ATOM 2083 O O . ASN B 1 46 ? -16.412 34.375 56.231 1.00 40.17 46 ASN A O 1
ATOM 2088 N N . THR B 1 47 ? -14.954 33.224 57.554 1.00 45.24 47 THR A N 1
ATOM 2089 C CA . THR B 1 47 ? -13.982 32.909 56.521 1.00 53.54 47 THR A CA 1
ATOM 2090 C C . THR B 1 47 ? -14.534 31.878 55.557 1.00 45.57 47 THR A C 1
ATOM 2091 O O . THR B 1 47 ? -14.498 32.058 54.330 1.00 43.74 47 THR A O 1
ATOM 2095 N N . GLU B 1 48 ? -15.050 30.797 56.132 1.00 35.94 48 GLU A N 1
ATOM 2096 C CA . GLU B 1 48 ? -15.414 29.629 55.356 1.00 33.49 48 GLU A CA 1
ATOM 2097 C C . GLU B 1 48 ? -16.836 29.672 54.824 1.00 26.36 48 GLU A C 1
ATOM 2098 O O . GLU B 1 48 ? -17.327 28.665 54.315 1.00 21.59 48 GLU A O 1
ATOM 2104 N N . ALA B 1 49 ? -17.447 30.855 54.832 1.00 21.69 49 ALA A N 1
ATOM 2105 C CA . ALA B 1 49 ? -18.887 30.940 54.669 1.00 15.26 49 ALA A CA 1
ATOM 2106 C C . ALA B 1 49 ? -19.447 31.394 53.330 1.00 12.71 49 ALA A C 1
ATOM 2107 O O . ALA B 1 49 ? -20.650 31.419 53.185 1.00 25.17 49 ALA A O 1
ATOM 2109 N N . LEU B 1 50 ? -18.632 31.780 52.368 1.00 6.79 50 LEU A N 1
ATOM 2110 C CA . LEU B 1 50 ? -19.167 32.303 51.096 1.00 7.08 50 LEU A CA 1
ATOM 2111 C C . LEU B 1 50 ? -20.141 33.456 51.258 1.00 11.83 50 LEU A C 1
ATOM 2112 O O . LEU B 1 50 ? -21.345 33.286 51.052 1.00 12.64 50 LEU A O 1
ATOM 2117 N N . GLY B 1 51 ? -19.603 34.641 51.549 1.00 13.40 51 GLY A N 1
ATOM 2118 C CA . GLY B 1 51 ? -20.391 35.847 51.601 1.00 9.09 51 GLY A CA 1
ATOM 2119 C C . GLY B 1 51 ? -20.588 36.399 50.200 1.00 11.48 51 GLY A C 1
ATOM 2120 O O . GLY B 1 51 ? -19.667 36.449 49.383 1.00 13.34 51 GLY A O 1
ATOM 2121 N N . VAL B 1 52 ? -21.824 36.765 49.907 1.00 11.74 52 VAL A N 1
ATOM 2122 C CA . VAL B 1 52 ? -22.165 37.435 48.665 1.00 13.51 52 VAL A CA 1
ATOM 2123 C C . VAL B 1 52 ? -22.856 38.752 48.981 1.00 18.44 52 VAL A C 1
ATOM 2124 O O . VAL B 1 52 ? -23.791 38.782 49.781 1.00 17.33 52 VAL A O 1
ATOM 2128 N N . VAL B 1 53 ? -22.336 39.847 48.426 1.00 23.57 53 VAL A N 1
ATOM 2129 C CA . VAL B 1 53 ? -22.983 41.155 48.539 1.00 17.67 53 VAL A CA 1
ATOM 2130 C C . VAL B 1 53 ? -24.175 41.213 47.579 1.00 12.66 53 VAL A C 1
ATOM 2131 O O . VAL B 1 53 ? -24.038 40.929 46.386 1.00 11.45 53 VAL A O 1
ATOM 2135 N N . ALA B 1 54 ? -25.355 41.451 48.146 1.00 12.44 54 ALA A N 1
ATOM 2136 C CA . ALA B 1 54 ? -26.596 41.591 47.396 1.00 13.11 54 ALA A CA 1
ATOM 2137 C C . ALA B 1 54 ? -27.572 42.430 48.213 1.00 17.45 54 ALA A C 1
ATOM 2138 O O . ALA B 1 54 ? -27.347 42.677 49.408 1.00 17.29 54 ALA A O 1
ATOM 2140 N N . ASN B 1 55 ? -28.643 42.874 47.555 1.00 18.02 55 ASN A N 1
ATOM 2141 C CA . ASN B 1 55 ? -29.691 43.678 48.180 1.00 22.53 55 ASN A CA 1
ATOM 2142 C C . ASN B 1 55 ? -31.035 42.982 47.999 1.00 25.07 55 ASN A C 1
ATOM 2143 O O . ASN B 1 55 ? -31.529 42.836 46.865 1.00 20.28 55 ASN A O 1
ATOM 2148 N N . VAL B 1 56 ? -31.652 42.604 49.114 1.00 17.49 56 VAL A N 1
ATOM 2149 C CA . VAL B 1 56 ? -32.863 41.806 49.046 1.00 18.00 56 VAL A CA 1
ATOM 2150 C C . VAL B 1 56 ? -34.019 42.504 48.334 1.00 19.08 56 VAL A C 1
ATOM 2151 O O . VAL B 1 56 ? -34.948 41.838 47.854 1.00 18.49 56 VAL A O 1
ATOM 2155 N N . THR B 1 57 ? -33.968 43.833 48.254 1.00 22.17 57 THR A N 1
ATOM 2156 C CA . THR B 1 57 ? -35.063 44.595 47.632 1.00 22.05 57 THR A CA 1
ATOM 2157 C C . THR B 1 57 ? -34.977 44.589 46.111 1.00 19.28 57 THR A C 1
ATOM 2158 O O . THR B 1 57 ? -35.950 44.907 45.431 1.00 15.71 57 THR A O 1
ATOM 2162 N N . ASP B 1 58 ? -33.813 44.202 45.591 1.00 23.18 58 ASP A N 1
ATOM 2163 C CA . ASP B 1 58 ? -33.586 44.128 44.154 1.00 19.93 58 ASP A CA 1
ATOM 2164 C C . ASP B 1 58 ? -33.655 42.674 43.725 1.00 15.67 58 ASP A C 1
ATO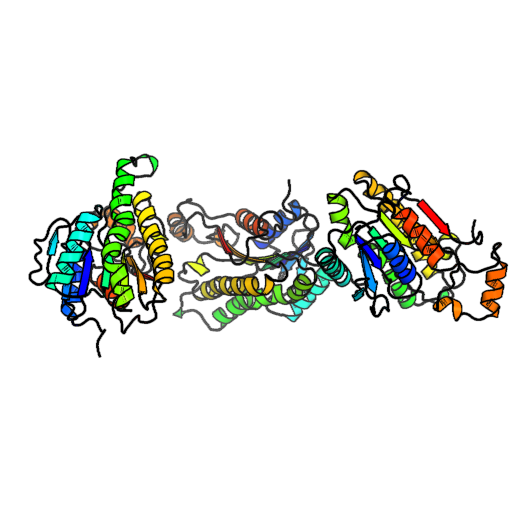M 2165 O O . ASP B 1 58 ? -32.841 41.864 44.131 1.00 17.34 58 ASP A O 1
ATOM 2170 N N . LEU B 1 59 ? -34.617 42.357 42.872 1.00 14.64 59 LEU A N 1
ATOM 2171 C CA . LEU B 1 59 ? -34.823 40.979 42.459 1.00 14.54 59 LEU A CA 1
ATOM 2172 C C . LEU B 1 59 ? -33.692 40.471 41.585 1.00 24.44 59 LEU A C 1
ATOM 2173 O O . LEU B 1 59 ? -33.290 39.301 41.677 1.00 22.24 59 LEU A O 1
ATOM 2178 N N . GLU B 1 60 ? -33.169 41.360 40.747 1.00 30.21 60 GLU A N 1
ATOM 2179 C CA . GLU B 1 60 ? -32.055 41.014 39.896 1.00 20.17 60 GLU A CA 1
ATOM 2180 C C . GLU B 1 60 ? -30.868 40.748 40.763 1.00 17.90 60 GLU A C 1
ATOM 2181 O O . GLU B 1 60 ? -30.117 39.814 40.516 1.00 26.49 60 GLU A O 1
ATOM 2187 N N . SER B 1 61 ? -30.700 41.561 41.793 1.00 15.97 61 SER A N 1
ATOM 2188 C CA . SER B 1 61 ? -29.536 41.427 42.649 1.00 14.78 61 SER A CA 1
ATOM 2189 C C . SER B 1 61 ? -29.530 40.058 43.337 1.00 21.21 61 SER A C 1
ATOM 2190 O O . SER B 1 61 ? -28.469 39.423 43.464 1.00 17.54 61 SER A O 1
ATOM 2193 N N . MET B 1 62 ? -30.717 39.583 43.732 1.00 20.43 62 MET A N 1
ATOM 2194 C CA . MET B 1 62 ? -30.831 38.290 44.404 1.00 16.65 62 MET A CA 1
ATOM 2195 C C . MET B 1 62 ? -30.742 37.132 43.407 1.00 16.81 62 MET A C 1
ATOM 2196 O O . MET B 1 62 ? -30.119 36.110 43.697 1.00 15.35 62 MET A O 1
ATOM 2201 N N . THR B 1 63 ? -31.330 37.301 42.228 1.00 15.57 63 THR A N 1
ATOM 2202 C CA . THR B 1 63 ? -31.259 36.265 41.210 1.00 14.10 63 THR A CA 1
ATOM 2203 C C . THR B 1 63 ? -29.802 36.100 40.786 1.00 14.22 63 THR A C 1
ATOM 2204 O O . THR B 1 63 ? -29.342 34.990 40.495 1.00 12.75 63 THR A O 1
ATOM 2208 N N . ALA B 1 64 ? -29.070 37.210 40.806 1.00 15.75 64 ALA A N 1
ATOM 2209 C CA . ALA B 1 64 ? -27.642 37.214 40.503 1.00 15.84 64 ALA A CA 1
ATOM 2210 C C . ALA B 1 64 ? -26.840 36.489 41.577 1.00 17.19 64 ALA A C 1
ATOM 2211 O O . ALA B 1 64 ? -25.983 35.669 41.258 1.00 16.42 64 ALA A O 1
ATOM 2213 N N . ALA B 1 65 ? -27.107 36.813 42.843 1.00 21.24 65 ALA A N 1
ATOM 2214 C CA . ALA B 1 65 ? -26.470 36.139 43.981 1.00 16.27 65 ALA A CA 1
ATOM 2215 C C . ALA B 1 65 ? -26.863 34.648 44.053 1.00 17.56 65 ALA A C 1
ATOM 2216 O O . ALA B 1 65 ? -26.063 33.800 44.481 1.00 18.33 65 ALA A O 1
ATOM 2218 N N . ALA B 1 66 ? -28.093 34.333 43.643 1.00 14.13 66 ALA A N 1
ATOM 2219 C CA . ALA B 1 66 ? -28.541 32.948 43.636 1.00 13.01 66 ALA A CA 1
ATOM 2220 C C . ALA B 1 66 ? -27.687 32.145 42.678 1.00 14.19 66 ALA A C 1
ATOM 2221 O O . ALA B 1 66 ? -27.072 31.160 43.084 1.00 16.74 66 ALA A O 1
ATOM 2223 N N . ALA B 1 67 ? -27.595 32.604 41.432 1.00 17.40 67 ALA A N 1
ATOM 2224 C CA . ALA B 1 67 ? -26.780 31.936 40.410 1.00 18.30 67 ALA A CA 1
ATOM 2225 C C . ALA B 1 67 ? -25.318 31.757 40.837 1.00 12.24 67 ALA A C 1
ATOM 2226 O O . ALA B 1 67 ? -24.710 30.729 40.543 1.00 13.27 67 ALA A O 1
ATOM 2228 N N . GLU B 1 68 ? -24.748 32.756 41.503 1.00 10.52 68 GLU A N 1
ATOM 2229 C CA . GLU B 1 68 ? -23.371 32.637 41.969 1.00 11.62 68 GLU A CA 1
ATOM 2230 C C . GLU B 1 68 ? -23.236 31.503 42.968 1.00 12.63 68 GLU A C 1
ATOM 2231 O O . GLU B 1 68 ? -22.291 30.709 42.887 1.00 11.39 68 GLU A O 1
ATOM 2237 N N . ILE B 1 69 ? -24.177 31.430 43.914 1.00 13.11 69 ILE A N 1
ATOM 2238 C CA . ILE B 1 69 ? -24.102 30.419 44.965 1.00 13.54 69 ILE A CA 1
ATOM 2239 C C . ILE B 1 69 ? -24.318 29.026 44.389 1.00 9.32 69 ILE A C 1
ATOM 2240 O O . ILE B 1 69 ? -23.587 28.101 44.727 1.00 8.92 69 ILE A O 1
ATOM 2245 N N . THR B 1 70 ? -25.289 28.895 43.492 1.00 6.97 70 THR A N 1
ATOM 2246 C CA . THR B 1 70 ? -25.528 27.625 42.841 1.00 7.75 70 THR A CA 1
ATOM 2247 C C . THR B 1 70 ? -24.306 27.170 42.046 1.00 10.88 70 THR A C 1
ATOM 2248 O O . THR B 1 70 ? -23.929 25.996 42.084 1.00 9.40 70 THR A O 1
ATOM 2252 N N . ASP B 1 71 ? -23.671 28.114 41.356 1.00 14.09 71 ASP A N 1
ATOM 2253 C CA . ASP B 1 71 ? -22.555 27.816 40.474 1.00 10.33 71 ASP A CA 1
ATOM 2254 C C . ASP B 1 71 ? -21.352 27.401 41.319 1.00 10.85 71 ASP A C 1
ATOM 2255 O O . ASP B 1 71 ? -20.510 26.606 40.875 1.00 12.94 71 ASP A O 1
ATOM 2260 N N . LYS B 1 72 ? -21.271 27.913 42.544 1.00 9.23 72 LYS A N 1
ATOM 2261 C CA . LYS B 1 72 ? -20.107 27.615 43.373 1.00 8.72 72 LYS A CA 1
ATOM 2262 C C . LYS B 1 72 ? -20.319 26.440 44.332 1.00 10.87 72 LYS A C 1
ATOM 2263 O O . LYS B 1 72 ? -19.412 25.634 44.526 1.00 10.62 72 LYS A O 1
ATOM 2269 N N . LEU B 1 73 ? -21.528 26.280 44.862 1.00 9.52 73 LEU A N 1
ATOM 2270 C CA . LEU B 1 73 ? -21.735 25.321 45.941 1.00 5.38 73 LEU A CA 1
ATOM 2271 C C . LEU B 1 73 ? -22.599 24.137 45.553 1.00 6.61 73 LEU A C 1
ATOM 2272 O O . LEU B 1 73 ? -22.607 23.103 46.241 1.00 9.41 73 LEU A O 1
ATOM 2277 N N . GLY B 1 74 ? -23.323 24.269 44.453 1.00 5.96 74 GLY A N 1
ATOM 2278 C CA . GLY B 1 74 ? -24.191 23.198 44.008 1.00 4.34 74 GLY A CA 1
ATOM 2279 C C . GLY B 1 74 ? -25.625 23.571 44.275 1.00 5.16 74 GLY A C 1
ATOM 2280 O O . GLY B 1 74 ? -25.889 24.614 44.872 1.00 4.98 74 GLY A O 1
ATOM 2281 N N . PRO B 1 75 ? -26.560 22.720 43.839 1.00 5.36 75 PRO A N 1
ATOM 2282 C CA . PRO B 1 75 ? -27.997 22.949 44.036 1.00 7.11 75 PRO A CA 1
ATOM 2283 C C . PRO B 1 75 ? -28.353 23.262 45.493 1.00 5.44 75 PRO A C 1
ATOM 2284 O O . PRO B 1 75 ? -27.728 22.722 46.422 1.00 4.93 75 PRO A O 1
ATOM 2288 N N . VAL B 1 76 ? -29.274 24.212 45.668 1.00 5.46 76 VAL A N 1
ATOM 2289 C CA . VAL B 1 76 ? -29.580 24.783 46.980 1.00 4.77 76 VAL A CA 1
ATOM 2290 C C . VAL B 1 76 ? -30.710 23.997 47.639 1.00 3.96 76 VAL A C 1
ATOM 2291 O O . VAL B 1 76 ? -31.720 23.702 46.987 1.00 3.13 76 VAL A O 1
ATOM 2295 N N . TYR B 1 77 ? -30.514 23.628 48.915 1.00 3.34 77 TYR A N 1
ATOM 2296 C CA . TYR B 1 77 ? -31.531 22.892 49.685 1.00 2.76 77 TYR A CA 1
ATOM 2297 C C . TYR B 1 77 ? -32.335 23.825 50.589 1.00 3.20 77 TYR A C 1
ATOM 2298 O O . TYR B 1 77 ? -33.564 23.806 50.581 1.00 2.61 77 TYR A O 1
ATOM 2307 N N . GLY B 1 78 ? -31.627 24.623 51.386 1.00 3.18 78 GLY A N 1
ATOM 2308 C CA . GLY B 1 78 ? -32.263 25.496 52.348 1.00 2.98 78 GLY A CA 1
ATOM 2309 C C . GLY B 1 78 ? -32.097 26.981 52.084 1.00 4.21 78 GLY A C 1
ATOM 2310 O O . GLY B 1 78 ? -31.033 27.429 51.651 1.00 4.73 78 GLY A O 1
ATOM 2311 N N . VAL B 1 79 ? -33.149 27.748 52.366 1.00 4.48 79 VAL A N 1
ATOM 2312 C CA . VAL B 1 79 ? -33.102 29.205 52.291 1.00 4.03 79 VAL A CA 1
ATOM 2313 C C . VAL B 1 79 ? -33.670 29.831 53.556 1.00 3.23 79 VAL A C 1
ATOM 2314 O O . VAL B 1 79 ? -34.801 29.555 53.932 1.00 3.57 79 VAL A O 1
ATOM 2318 N N . VAL B 1 80 ? -32.898 30.680 54.214 1.00 3.84 80 VAL A N 1
ATOM 2319 C CA . VAL B 1 80 ? -33.393 31.359 55.404 1.00 4.01 80 VAL A CA 1
ATOM 2320 C C . VAL B 1 80 ? -33.501 32.869 55.161 1.00 4.42 80 VAL A C 1
ATOM 2321 O O . VAL B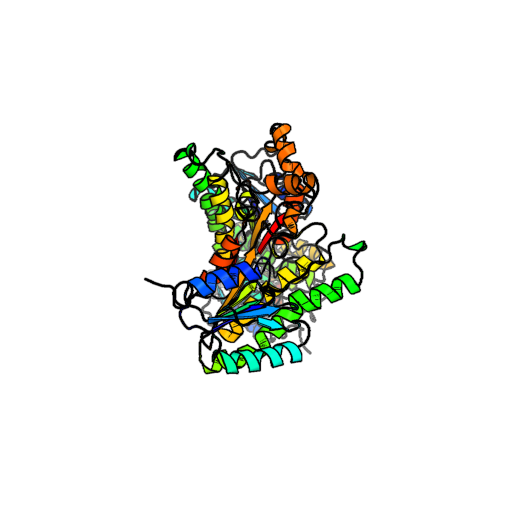 1 80 ? -32.489 33.559 55.034 1.00 4.94 80 VAL A O 1
ATOM 2325 N N . ALA B 1 81 ? -34.734 33.355 55.077 1.00 4.05 81 ALA A N 1
ATOM 2326 C CA . ALA B 1 81 ? -35.034 34.769 54.895 1.00 5.45 81 ALA A CA 1
ATOM 2327 C C . ALA B 1 81 ? -35.080 35.485 56.242 1.00 8.62 81 ALA A C 1
ATOM 2328 O O . ALA B 1 81 ? -36.108 35.486 56.923 1.00 8.33 81 ALA A O 1
ATOM 2330 N N . ASN B 1 82 ? -33.962 36.113 56.595 1.00 10.38 82 ASN A N 1
ATOM 2331 C CA . ASN B 1 82 ? -33.750 36.676 57.920 1.00 11.50 82 ASN A CA 1
ATOM 2332 C C . ASN B 1 82 ? -33.570 38.201 57.896 1.00 17.45 82 ASN A C 1
ATOM 2333 O O . ASN B 1 82 ? -33.842 38.896 58.886 1.00 23.50 82 ASN A O 1
ATOM 2338 N N . ALA B 1 83 ? -33.141 38.721 56.750 1.00 16.69 83 ALA A N 1
ATOM 2339 C CA . ALA B 1 83 ? -32.939 40.160 56.588 1.00 19.85 83 ALA A CA 1
ATOM 2340 C C . ALA B 1 83 ? -34.230 40.951 56.835 1.00 24.32 83 ALA A C 1
ATOM 2341 O O . ALA B 1 83 ? -35.284 40.703 56.216 1.00 19.01 83 ALA A O 1
ATOM 2343 N N . GLY B 1 84 ? -34.120 41.903 57.754 1.00 17.59 84 GLY A N 1
ATOM 2344 C CA . GLY B 1 84 ? -35.205 42.800 58.079 1.00 18.88 84 GLY A CA 1
ATOM 2345 C C . GLY B 1 84 ? -34.684 44.040 58.792 1.00 21.51 84 GLY A C 1
ATOM 2346 O O . GLY B 1 84 ? -33.627 44.020 59.431 1.00 18.05 84 GLY A O 1
ATOM 2347 N N . ILE B 1 85 ? -35.428 45.132 58.684 1.00 22.64 85 ILE A N 1
ATOM 2348 C CA . ILE B 1 85 ? -35.061 46.362 59.369 1.00 23.34 85 ILE A CA 1
ATOM 2349 C C . ILE B 1 85 ? -36.234 46.858 60.182 1.00 20.26 85 ILE A C 1
ATOM 2350 O O . ILE B 1 85 ? -37.358 46.384 60.020 1.00 18.32 85 ILE A O 1
ATOM 2355 N N . THR B 1 86 ? -35.971 47.822 61.051 1.00 21.76 86 THR A N 1
ATOM 2356 C CA . THR B 1 86 ? -37.053 48.507 61.738 1.00 23.03 86 THR A CA 1
ATOM 2357 C C . THR B 1 86 ? -36.991 49.994 61.381 1.00 25.58 86 THR A C 1
ATOM 2358 O O . THR B 1 86 ? -35.923 50.536 61.049 1.00 20.04 86 THR A O 1
ATOM 2362 N N . LYS B 1 87 ? -38.167 50.613 61.342 1.00 28.91 87 LYS A N 1
ATOM 2363 C CA . LYS B 1 87 ? -38.300 52.066 61.334 1.00 30.07 87 LYS A CA 1
ATOM 2364 C C . LYS B 1 87 ? -39.382 52.398 62.359 1.00 31.50 87 LYS A C 1
ATOM 2365 O O . LYS B 1 87 ? -40.531 52.689 61.993 1.00 29.03 87 LYS A O 1
ATOM 2371 N N . ASP B 1 88 ? -39.013 52.319 63.641 1.00 36.75 88 ASP A N 1
ATOM 2372 C CA . ASP B 1 88 ? -39.980 52.429 64.747 1.00 44.31 88 ASP A CA 1
ATOM 2373 C C . ASP B 1 88 ? -40.508 53.852 64.961 1.00 34.30 88 ASP A C 1
ATOM 2374 O O . ASP B 1 88 ? -39.730 54.809 65.045 1.00 31.87 88 ASP A O 1
ATOM 2379 N N . ASN B 1 89 ? -41.832 53.971 65.019 1.00 30.02 89 ASN A N 1
ATOM 2380 C CA . ASN B 1 89 ? -42.500 55.189 65.471 1.00 36.14 89 ASN A CA 1
ATOM 2381 C C . ASN B 1 89 ? -43.994 54.926 65.664 1.00 38.05 89 ASN A C 1
ATOM 2382 O O . ASN B 1 89 ? -44.540 53.940 65.136 1.00 34.90 89 ASN A O 1
ATOM 2387 N N . PHE B 1 90 ? -44.653 55.810 66.413 1.00 37.54 90 PHE A N 1
ATOM 2388 C CA . PHE B 1 90 ? -46.102 55.726 66.580 1.00 38.56 90 PHE A CA 1
ATOM 2389 C C . PHE B 1 90 ? -46.815 55.903 65.247 1.00 36.77 90 PHE A C 1
ATOM 2390 O O . PHE B 1 90 ? -46.326 56.600 64.358 1.00 33.77 90 PHE A O 1
ATOM 2398 N N . PHE B 1 91 ? -47.954 55.235 65.108 1.00 37.62 91 PHE A N 1
ATOM 2399 C CA . PHE B 1 91 ? -48.705 55.219 63.855 1.00 36.23 91 PHE A CA 1
ATOM 2400 C C . PHE B 1 91 ? -48.894 56.579 63.180 1.00 38.39 91 PHE A C 1
ATOM 2401 O O . PHE B 1 91 ? -48.822 56.670 61.957 1.00 40.13 91 PHE A O 1
ATOM 2409 N N . PRO B 1 92 ? -49.203 57.628 63.968 1.00 46.61 92 PRO A N 1
ATOM 2410 C CA . PRO B 1 92 ? -49.299 58.934 63.303 1.00 41.44 92 PRO A CA 1
ATOM 2411 C C . PRO B 1 92 ? -47.961 59.600 62.911 1.00 42.67 92 PRO A C 1
ATOM 2412 O O . PRO B 1 92 ? -47.961 60.531 62.096 1.00 46.03 92 PRO A O 1
ATOM 2416 N N . LYS B 1 93 ? -46.836 59.116 63.423 1.00 46.08 93 LYS A N 1
ATOM 2417 C CA . LYS B 1 93 ? -45.546 59.702 63.051 1.00 45.39 93 LYS A CA 1
ATOM 2418 C C . LYS B 1 93 ? -44.838 58.937 61.923 1.00 39.76 93 LYS A C 1
ATOM 2419 O O . LYS B 1 93 ? -43.760 59.350 61.489 1.00 40.09 93 LYS A O 1
ATOM 2425 N N . LEU B 1 94 ? -45.415 57.820 61.469 1.00 38.54 94 LEU A N 1
ATOM 2426 C CA . LEU B 1 94 ? -44.775 57.026 60.409 1.00 44.66 94 LEU A CA 1
ATOM 2427 C C . LEU B 1 94 ? -45.002 57.619 59.033 1.00 36.09 94 LEU A C 1
ATOM 2428 O O . LEU B 1 94 ? -46.142 57.696 58.561 1.00 32.50 94 LEU A O 1
ATOM 2433 N N . THR B 1 95 ? -43.893 57.953 58.373 1.00 36.24 95 THR A N 1
ATOM 2434 C CA . THR B 1 95 ? -43.924 58.611 57.073 1.00 39.61 95 THR A CA 1
ATOM 2435 C C . THR B 1 95 ? -43.981 57.554 55.980 1.00 36.79 95 THR A C 1
ATOM 2436 O O . THR B 1 95 ? -43.647 56.399 56.236 1.00 39.96 95 THR A O 1
ATOM 2440 N N . PRO B 1 96 ? -44.429 57.936 54.767 1.00 39.81 96 PRO A N 1
ATOM 2441 C CA . PRO B 1 96 ? -44.425 57.019 53.620 1.00 38.62 96 PRO A CA 1
ATOM 2442 C C . PRO B 1 96 ? -43.060 56.378 53.405 1.00 38.07 96 PRO A C 1
ATOM 2443 O O . PRO B 1 96 ? -42.972 55.225 52.982 1.00 36.14 96 PRO A O 1
ATOM 2447 N N . ALA B 1 97 ? -42.004 57.122 53.715 1.00 37.89 97 ALA A N 1
ATOM 2448 C CA . ALA B 1 97 ? -40.653 56.606 53.581 1.00 35.06 97 ALA A CA 1
ATOM 2449 C C . ALA B 1 97 ? -40.396 55.497 54.605 1.00 36.20 97 ALA A C 1
ATOM 2450 O O . ALA B 1 97 ? -39.660 54.548 54.328 1.00 34.44 97 ALA A O 1
ATOM 2452 N N . ASP B 1 98 ? -41.012 55.627 55.782 1.00 36.73 98 ASP A N 1
ATOM 2453 C CA . ASP B 1 98 ? -40.867 54.650 56.860 1.00 31.58 98 ASP A CA 1
ATOM 2454 C C . ASP B 1 98 ? -41.671 53.356 56.593 1.00 36.47 98 ASP A C 1
ATOM 2455 O O . ASP B 1 98 ? -41.328 52.292 57.111 1.00 41.41 98 ASP A O 1
ATOM 2460 N N . TRP B 1 99 ? -42.727 53.451 55.785 1.00 37.27 99 TRP A N 1
ATOM 2461 C CA . TRP B 1 99 ? -43.526 52.291 55.380 1.00 32.10 99 TRP A CA 1
ATOM 2462 C C . TRP B 1 99 ? -42.909 51.567 54.179 1.00 33.17 99 TRP A C 1
ATOM 2463 O O . TRP B 1 99 ? -42.941 50.339 54.088 1.00 33.10 99 TRP A O 1
ATOM 2474 N N . ASP B 1 100 ? -42.384 52.341 53.239 1.00 32.63 100 ASP A N 1
ATOM 2475 C CA . ASP B 1 100 ? -41.745 51.784 52.052 1.00 38.83 100 ASP A CA 1
ATOM 2476 C C . ASP B 1 100 ? -40.479 50.997 52.403 1.00 32.46 100 ASP A C 1
ATOM 2477 O O . ASP B 1 100 ? -40.225 49.935 51.843 1.00 29.33 100 ASP A O 1
ATOM 2482 N N . ALA B 1 101 ? -39.701 51.521 53.346 1.00 35.99 101 ALA A N 1
ATOM 2483 C CA . ALA B 1 101 ? -38.447 50.896 53.766 1.00 27.64 101 ALA A CA 1
ATOM 2484 C C . ALA B 1 101 ? -38.691 49.485 54.292 1.00 29.70 101 ALA A C 1
ATOM 2485 O O . ALA B 1 101 ? -38.057 48.527 53.839 1.00 27.80 101 ALA A O 1
ATOM 2487 N N . VAL B 1 102 ? -39.598 49.366 55.259 1.00 26.61 102 VAL A N 1
ATOM 2488 C CA . VAL B 1 102 ? -39.878 48.073 55.867 1.00 26.16 102 VAL A CA 1
ATOM 2489 C C . VAL B 1 102 ? -40.660 47.109 54.956 1.00 29.37 102 VAL A C 1
ATOM 2490 O O . VAL B 1 102 ? -40.391 45.906 54.964 1.00 28.76 102 VAL A O 1
ATOM 2494 N N . LEU B 1 103 ? -41.605 47.625 54.165 1.00 27.63 103 LEU A N 1
ATOM 2495 C CA . LEU B 1 103 ? -42.383 46.777 53.262 1.00 23.58 103 LEU A CA 1
ATOM 2496 C C . LEU B 1 103 ? -41.484 46.202 52.174 1.00 29.01 103 LEU A C 1
ATOM 2497 O O . LEU B 1 103 ? -41.759 45.138 51.623 1.00 32.53 103 LEU A O 1
ATOM 2502 N N . ASN B 1 104 ? -40.431 46.938 51.835 1.00 30.05 104 ASN A N 1
ATOM 2503 C CA . ASN B 1 104 ? -39.468 46.480 50.844 1.00 24.38 104 ASN A CA 1
ATOM 2504 C C . ASN B 1 104 ? -38.530 45.407 51.359 1.00 21.93 104 ASN A C 1
ATOM 2505 O O . ASN B 1 104 ? -38.401 44.367 50.738 1.00 27.38 104 ASN A O 1
ATOM 2510 N N . VAL B 1 105 ? -37.890 45.654 52.499 1.00 21.46 105 VAL A N 1
ATOM 2511 C CA . VAL B 1 105 ? -36.896 44.730 53.052 1.00 20.43 105 VAL A CA 1
ATOM 2512 C C . VAL B 1 105 ? -37.599 43.502 53.653 1.00 25.45 105 VAL A C 1
ATOM 2513 O O . VAL B 1 105 ? -37.240 42.352 53.370 1.00 27.17 105 VAL A O 1
ATOM 2517 N N . ASN B 1 106 ? -38.600 43.753 54.487 1.00 23.21 106 ASN A N 1
ATOM 2518 C CA . ASN B 1 106 ? -39.219 42.705 55.275 1.00 20.27 106 ASN A CA 1
ATOM 2519 C C . ASN B 1 106 ? -40.253 41.859 54.552 1.00 22.29 106 ASN A C 1
ATOM 2520 O O . ASN B 1 106 ? -40.485 40.710 54.928 1.00 20.58 106 ASN A O 1
ATOM 2525 N N . LEU B 1 107 ? -40.897 42.418 53.538 1.00 21.20 107 LEU A N 1
ATOM 2526 C CA . LEU B 1 107 ? -41.923 41.663 52.835 1.00 21.82 107 LEU A CA 1
ATOM 2527 C C . LEU B 1 107 ? -41.474 41.255 51.441 1.00 25.70 107 LEU A C 1
ATOM 2528 O O . LEU B 1 107 ? -41.329 40.064 51.133 1.00 21.88 107 LEU A O 1
ATOM 2533 N N . LYS B 1 108 ? -41.312 42.262 50.591 1.00 29.38 108 LYS A N 1
ATOM 2534 C CA . LYS B 1 108 ? -40.896 42.085 49.209 1.00 22.94 108 LYS A CA 1
ATOM 2535 C C . LYS B 1 108 ? -39.528 41.385 49.163 1.00 17.55 108 LYS A C 1
ATOM 2536 O O . LYS B 1 108 ? -39.316 40.431 48.400 1.00 13.51 108 LYS A O 1
ATOM 2542 N N . GLY B 1 109 ? -38.626 41.828 50.032 1.00 16.17 109 GLY A N 1
ATOM 2543 C CA . GLY B 1 109 ? -37.263 41.324 50.057 1.00 19.33 109 GLY A CA 1
ATOM 2544 C C . GLY B 1 109 ? -37.164 39.862 50.420 1.00 17.22 109 GLY A C 1
ATOM 2545 O O . GLY B 1 109 ? -36.216 39.180 50.018 1.00 15.15 109 GLY A O 1
ATOM 2546 N N . VAL B 1 110 ? -38.141 39.402 51.197 1.00 13.17 110 VAL A N 1
ATOM 2547 C CA . VAL B 1 110 ? -38.269 38.003 51.560 1.00 14.33 110 VAL A CA 1
ATOM 2548 C C . VAL B 1 110 ? -38.669 37.142 50.359 1.00 16.05 110 VAL A C 1
ATOM 2549 O O . VAL B 1 110 ? -38.080 36.078 50.132 1.00 16.05 110 VAL A O 1
ATOM 2553 N N . ALA B 1 111 ? -39.656 37.597 49.591 1.00 15.80 111 ALA A N 1
ATOM 2554 C CA . ALA B 1 111 ? -40.062 36.878 48.393 1.00 11.79 111 ALA A CA 1
ATOM 2555 C C . ALA B 1 111 ? -38.918 36.866 47.400 1.00 14.90 111 ALA A C 1
ATOM 2556 O O . ALA B 1 111 ? -38.700 35.857 46.731 1.00 16.14 111 ALA A O 1
ATOM 2558 N N . TYR B 1 112 ? -38.181 37.976 47.309 1.00 13.97 112 TYR A N 1
ATOM 2559 C CA . TYR B 1 112 ? -37.072 38.049 46.354 1.00 16.40 112 TYR A CA 1
ATOM 2560 C C . TYR B 1 112 ? -35.917 37.186 46.805 1.00 14.37 112 TYR A C 1
ATOM 2561 O O . TYR B 1 112 ? -35.042 36.851 45.998 1.00 15.33 112 TYR A O 1
ATOM 2570 N N . SER B 1 113 ? -35.907 36.827 48.084 1.00 12.91 113 SER A N 1
ATOM 2571 C CA . SER B 1 113 ? -34.859 35.949 48.583 1.00 13.30 113 SER A CA 1
ATOM 2572 C C . SER B 1 113 ? -35.158 34.491 48.204 1.00 15.37 113 SER A C 1
ATOM 2573 O O . SER B 1 113 ? -34.239 33.688 48.054 1.00 14.65 113 SER A O 1
ATOM 2576 N N . ILE B 1 114 ? -36.428 34.170 47.978 1.00 11.61 114 ILE A N 1
ATOM 2577 C CA . ILE B 1 114 ? -36.828 32.792 47.750 1.00 10.98 114 ILE A CA 1
ATOM 2578 C C . ILE B 1 114 ? -37.040 32.496 46.282 1.00 13.00 114 ILE A C 1
ATOM 2579 O O . ILE B 1 114 ? -36.652 31.435 45.788 1.00 10.73 114 ILE A O 1
ATOM 2584 N N . LYS B 1 115 ? -37.603 33.467 45.574 1.00 18.66 115 LYS A N 1
ATOM 2585 C CA . LYS B 1 115 ? -37.991 33.300 44.166 1.00 19.23 115 LYS A CA 1
ATOM 2586 C C . LYS B 1 115 ? -36.921 32.734 43.219 1.00 13.33 115 LYS A C 1
ATOM 2587 O O . LYS B 1 115 ? -37.214 31.865 42.379 1.00 10.72 115 LYS A O 1
ATOM 2593 N N . PRO B 1 116 ? -35.669 33.180 43.388 1.00 10.07 116 PRO A N 1
ATOM 2594 C CA . PRO B 1 116 ? -34.700 32.573 42.480 1.00 12.19 116 PRO A CA 1
ATOM 2595 C C . PRO B 1 116 ? -34.328 31.114 42.765 1.00 10.60 116 PRO A C 1
ATOM 2596 O O . PRO B 1 116 ? -33.825 30.467 41.857 1.00 13.17 116 PRO A O 1
ATOM 2600 N N . PHE B 1 117 ? -34.633 30.580 43.943 1.00 12.37 117 PHE A N 1
ATOM 2601 C CA . PHE B 1 117 ? -34.265 29.190 44.255 1.00 11.00 117 PHE A CA 1
ATOM 2602 C C . PHE B 1 117 ? -35.428 28.225 44.173 1.00 9.36 117 PHE A C 1
ATOM 2603 O O . PHE B 1 117 ? -35.231 27.028 44.120 1.00 9.66 117 PHE A O 1
ATOM 2611 N N . ILE B 1 118 ? -36.637 28.761 44.154 1.00 9.78 118 ILE A N 1
ATOM 2612 C CA . ILE B 1 118 ? -37.816 27.956 44.374 1.00 11.42 118 ILE A CA 1
ATOM 2613 C C . ILE B 1 118 ? -38.089 26.935 43.269 1.00 12.90 118 ILE A C 1
ATOM 2614 O O . ILE B 1 118 ? -38.403 25.777 43.552 1.00 14.32 118 ILE A O 1
ATOM 2619 N N . GLU B 1 119 ? -37.965 27.346 42.015 1.00 14.29 119 GLU A N 1
ATOM 2620 C CA . GLU B 1 119 ? -38.307 26.451 40.919 1.00 17.58 119 GLU A CA 1
ATOM 2621 C C . GLU B 1 119 ? -37.353 25.230 40.850 1.00 20.97 119 GLU A C 1
ATOM 2622 O O . GLU B 1 119 ? -37.766 24.098 40.501 1.00 16.17 119 GLU A O 1
ATOM 2628 N N . GLY B 1 120 ? -36.102 25.453 41.261 1.00 15.06 120 GLY A N 1
ATOM 2629 C CA . GLY B 1 120 ? -35.112 24.395 41.285 1.00 10.78 120 GLY A CA 1
ATOM 2630 C C . GLY B 1 120 ? -35.424 23.382 42.364 1.00 13.09 120 GLY A C 1
ATOM 2631 O O . GLY B 1 120 ? -35.200 22.172 42.202 1.00 14.69 120 GLY A O 1
ATOM 2632 N N . MET B 1 121 ? -35.923 23.875 43.490 1.00 11.92 121 MET A N 1
ATOM 2633 C CA . MET B 1 121 ? -36.325 22.986 44.565 1.00 9.33 121 MET A CA 1
ATOM 2634 C C . MET B 1 121 ? -37.460 22.049 44.140 1.00 9.04 121 MET A C 1
ATOM 2635 O O . MET B 1 121 ? -37.453 20.862 44.459 1.00 9.24 121 MET A O 1
ATOM 2640 N N . TYR B 1 122 ? -38.406 22.562 43.372 1.00 8.55 122 TYR A N 1
ATOM 2641 C CA . TYR B 1 122 ? -39.519 21.735 42.963 1.00 10.14 122 TYR A CA 1
ATOM 2642 C C . TYR B 1 122 ? -39.028 20.597 42.061 1.00 12.58 122 TYR A C 1
ATOM 2643 O O . TYR B 1 122 ? -39.539 19.473 42.128 1.00 11.74 122 TYR A O 1
ATOM 2652 N N . GLU B 1 123 ? -38.060 20.906 41.197 1.00 12.36 123 GLU A N 1
ATOM 2653 C CA . GLU B 1 123 ? -37.510 19.912 40.291 1.00 9.76 123 GLU A CA 1
ATOM 2654 C C . GLU B 1 123 ? -36.770 18.832 41.058 1.00 9.67 123 GLU A C 1
ATOM 2655 O O . GLU B 1 123 ? -36.829 17.651 40.704 1.00 10.43 123 GLU A O 1
ATOM 2661 N N . ARG B 1 124 ? -36.025 19.256 42.070 1.00 7.66 124 ARG A N 1
ATOM 2662 C CA . ARG B 1 124 ? -35.237 18.346 42.881 1.00 5.69 124 ARG A CA 1
ATOM 2663 C C . ARG B 1 124 ? -36.089 17.666 43.963 1.00 7.32 124 ARG A C 1
ATOM 2664 O O . ARG B 1 124 ? -35.584 16.836 44.724 1.00 7.89 124 ARG A O 1
ATOM 2672 N N . LYS B 1 125 ? -37.365 18.034 44.038 1.00 4.86 125 LYS A N 1
ATOM 2673 C CA . LYS B 1 125 ? -38.279 17.460 45.006 1.00 5.90 125 LYS A CA 1
ATOM 2674 C C . LYS B 1 125 ? -37.735 17.534 46.446 1.00 6.67 125 LYS A C 1
ATOM 2675 O O . LYS B 1 125 ? -37.969 16.639 47.268 1.00 5.86 125 LYS A O 1
ATOM 2681 N N . ALA B 1 126 ? -36.997 18.593 46.749 1.00 7.11 126 ALA A N 1
ATOM 2682 C CA . ALA B 1 126 ? -36.424 18.763 48.090 1.00 5.86 126 ALA A CA 1
ATOM 2683 C C . ALA B 1 126 ? -36.148 20.228 48.398 1.00 4.97 126 ALA A C 1
ATOM 2684 O O . ALA B 1 126 ? -35.703 20.990 47.537 1.00 5.77 126 ALA A O 1
ATOM 2686 N N . GLY B 1 127 ? -36.372 20.620 49.636 1.00 3.39 127 GLY A N 1
ATOM 2687 C CA . GLY B 1 127 ? -36.139 21.997 49.989 1.00 2.70 127 GLY A CA 1
ATOM 2688 C C . GLY B 1 127 ? -36.884 22.391 51.235 1.00 2.74 127 GLY A C 1
ATOM 2689 O O . GLY B 1 127 ? -38.016 21.972 51.480 1.00 3.61 127 GLY A O 1
ATOM 2690 N N . SER B 1 128 ? -36.250 23.250 52.007 1.00 2.36 128 SER A N 1
ATOM 2691 C CA . SER B 1 128 ? -36.860 23.752 53.210 1.00 3.09 128 SER A CA 1
ATOM 2692 C C . SER B 1 128 ? -36.625 25.258 53.322 1.00 3.90 128 SER A C 1
ATOM 2693 O O . SER B 1 128 ? -35.483 25.718 53.418 1.00 2.99 128 SER A O 1
ATOM 2696 N N . ILE B 1 129 ? -37.725 26.009 53.297 1.00 3.54 129 ILE A N 1
ATOM 2697 C CA . ILE B 1 129 ? -37.707 27.460 53.406 1.00 2.97 129 ILE A CA 1
ATOM 2698 C C . ILE B 1 129 ? -38.136 27.930 54.787 1.00 2.75 129 ILE A C 1
ATOM 2699 O O . ILE B 1 129 ? -39.184 27.513 55.281 1.00 5.33 129 ILE A O 1
ATOM 2704 N N . VAL B 1 130 ? -37.349 28.811 55.397 1.00 2.19 130 VAL A N 1
ATOM 2705 C CA . VAL B 1 130 ? -37.670 29.368 56.721 1.00 3.10 130 VAL A CA 1
ATOM 2706 C C . VAL B 1 130 ? -37.594 30.885 56.723 1.00 3.13 130 VAL A C 1
ATOM 2707 O O . VAL B 1 130 ? -36.534 31.440 56.457 1.00 3.13 130 VAL A O 1
ATOM 2711 N N . ALA B 1 131 ? -38.712 31.553 57.009 1.00 4.73 131 ALA A N 1
ATOM 2712 C CA . ALA B 1 131 ? -38.731 33.008 57.200 1.00 4.34 131 ALA A CA 1
ATOM 2713 C C . ALA B 1 131 ? -38.703 33.387 58.681 1.00 5.33 131 ALA A C 1
ATOM 2714 O O . ALA B 1 131 ? -39.175 32.642 59.532 1.00 6.74 131 ALA A O 1
ATOM 2716 N N . ILE B 1 132 ? -38.193 34.563 58.997 1.00 5.95 132 ILE A N 1
ATOM 2717 C CA . ILE B 1 132 ? -38.141 34.980 60.389 1.00 7.28 132 ILE A CA 1
ATOM 2718 C C . ILE B 1 132 ? -39.206 36.002 60.790 1.00 10.27 132 ILE A C 1
ATOM 2719 O O . ILE B 1 132 ? -39.479 36.935 60.043 1.00 11.44 132 ILE A O 1
ATOM 2724 N N . SER B 1 133 ? -39.805 35.780 61.967 1.00 16.34 133 SER A N 1
ATOM 2725 C CA . SER B 1 133 ? -40.346 36.832 62.863 1.00 12.33 133 SER A CA 1
ATOM 2726 C C . SER B 1 133 ? -41.847 37.065 62.771 1.00 13.89 133 SER A C 1
ATOM 2727 O O . SER B 1 133 ? -42.493 36.554 61.845 1.00 8.23 133 SER A O 1
ATOM 2730 N N . SER B 1 134 ? -42.439 37.749 63.760 1.00 23.13 134 SER A N 1
ATOM 2731 C CA . SER B 1 134 ? -41.836 38.195 65.035 1.00 16.68 134 SER A CA 1
ATOM 2732 C C . SER B 1 134 ? -42.931 38.120 66.101 1.00 17.19 134 SER A C 1
ATOM 2733 O O . SER B 1 134 ? -44.106 37.906 65.774 1.00 17.71 134 SER A O 1
ATOM 2736 N N . ILE B 1 135 ? -42.581 38.339 67.364 1.00 14.40 135 ILE A N 1
ATOM 2737 C CA . ILE B 1 135 ? -43.621 38.493 68.384 1.00 18.08 135 ILE A CA 1
ATOM 2738 C C . ILE B 1 135 ? -44.453 39.761 68.087 1.00 27.64 135 ILE A C 1
ATOM 2739 O O . ILE B 1 135 ? -45.652 39.844 68.442 1.00 21.06 135 ILE A O 1
ATOM 2744 N N . SER B 1 136 ? -43.814 40.733 67.421 1.00 27.60 136 SER A N 1
ATOM 2745 C CA . SER B 1 136 ? -44.505 41.935 66.958 1.00 22.20 136 SER A CA 1
ATOM 2746 C C . SER B 1 136 ? -45.523 41.554 65.882 1.00 22.99 136 SER A C 1
ATOM 2747 O O . SER B 1 136 ? -46.554 42.205 65.746 1.00 26.71 136 SER A O 1
ATOM 2750 N N . GLY B 1 137 ? -45.248 40.479 65.144 1.00 20.73 137 GLY A N 1
ATOM 2751 C CA . GLY B 1 137 ? -46.134 40.033 64.080 1.00 23.64 137 GLY A CA 1
ATOM 2752 C C . GLY B 1 137 ? -47.460 39.402 64.491 1.00 28.17 137 GLY A C 1
ATOM 2753 O O . GLY B 1 137 ? -48.490 39.616 63.846 1.00 32.67 137 GLY A O 1
ATOM 2754 N N . GLU B 1 138 ? -47.444 38.613 65.559 1.00 25.35 138 GLU A N 1
ATOM 2755 C CA . GLU B 1 138 ? -48.639 37.899 65.986 1.00 25.72 138 GLU A CA 1
ATOM 2756 C C . GLU B 1 138 ? -49.414 38.631 67.081 1.00 32.16 138 GLU A C 1
ATOM 2757 O O . GLU B 1 138 ? -50.646 38.572 67.121 1.00 26.64 138 GLU A O 1
ATOM 2763 N N . ARG B 1 139 ? -48.687 39.300 67.975 1.00 28.29 139 ARG A N 1
ATOM 2764 C CA . ARG B 1 139 ? -49.297 39.943 69.132 1.00 24.38 139 ARG A CA 1
ATOM 2765 C C . ARG B 1 139 ? -49.646 41.409 68.828 1.00 31.17 139 ARG A C 1
ATOM 2766 O O . ARG B 1 139 ? -50.685 41.912 69.253 1.00 33.03 139 ARG A O 1
ATOM 2774 N N . GLY B 1 140 ? -48.783 42.074 68.063 1.00 30.88 140 GLY A N 1
ATOM 2775 C CA . GLY B 1 140 ? -48.834 43.513 67.879 1.00 22.89 140 GLY A CA 1
ATOM 2776 C C . GLY B 1 140 ? -47.844 44.155 68.833 1.00 25.16 140 GLY A C 1
ATOM 2777 O O . GLY B 1 140 ? -47.571 43.627 69.909 1.00 29.75 140 GLY A O 1
ATOM 2778 N N . ASN B 1 141 ? -47.301 45.299 68.442 1.00 24.37 141 ASN A N 1
ATOM 2779 C CA . ASN B 1 141 ? -46.417 46.055 69.312 1.00 25.83 141 ASN A CA 1
ATOM 2780 C C . ASN B 1 141 ? -46.498 47.568 69.097 1.00 32.32 141 ASN A C 1
ATOM 2781 O O . ASN B 1 141 ? -46.515 48.063 67.962 1.00 28.13 141 ASN A O 1
ATOM 2786 N N . VAL B 1 142 ? -46.532 48.291 70.211 1.00 33.79 142 VAL A N 1
ATOM 2787 C CA . VAL B 1 142 ? -46.528 49.740 70.202 1.00 27.89 142 VAL A CA 1
ATOM 2788 C C . VAL B 1 142 ? -45.237 50.258 69.564 1.00 26.32 142 VAL A C 1
ATOM 2789 O O . VAL B 1 142 ? -44.145 49.810 69.905 1.00 30.18 142 VAL A O 1
ATOM 2793 N N . GLY B 1 143 ? -45.372 51.142 68.583 1.00 25.26 143 GLY A N 1
ATOM 2794 C CA . GLY B 1 143 ? -44.221 51.737 67.927 1.00 27.91 143 GLY A CA 1
ATOM 2795 C C . GLY B 1 143 ? -43.703 50.926 66.750 1.00 32.16 143 GLY A C 1
ATOM 2796 O O . GLY B 1 143 ? -42.757 51.335 66.068 1.00 30.01 143 GLY A O 1
ATOM 2797 N N . GLN B 1 144 ? -44.307 49.763 66.520 1.00 31.07 144 GLN A N 1
ATOM 2798 C CA . GLN B 1 144 ? -43.865 48.868 65.452 1.00 30.94 144 GLN A CA 1
ATOM 2799 C C . GLN B 1 144 ? -45.056 48.456 64.599 1.00 28.84 144 GLN A C 1
ATOM 2800 O O . GLN B 1 144 ? -45.148 47.311 64.161 1.00 31.92 144 GLN A O 1
ATOM 2806 N N . THR B 1 145 ? -45.980 49.384 64.395 1.00 30.45 145 THR A N 1
ATOM 2807 C CA . THR B 1 145 ? -47.193 49.119 63.630 1.00 31.46 145 THR A CA 1
ATOM 2808 C C . THR B 1 145 ? -46.888 48.706 62.168 1.00 27.61 145 THR A C 1
ATOM 2809 O O . THR B 1 145 ? -47.629 47.934 61.553 1.00 22.83 145 THR A O 1
ATOM 2813 N N . ASN B 1 146 ? -45.776 49.205 61.632 1.00 26.67 146 ASN A N 1
ATOM 2814 C CA . ASN B 1 146 ? -45.376 48.884 60.271 1.00 25.76 146 ASN A CA 1
ATOM 2815 C C . ASN B 1 146 ? -44.543 47.608 60.187 1.00 25.44 146 ASN A C 1
ATOM 2816 O O . ASN B 1 146 ? -44.761 46.767 59.305 1.00 24.21 146 ASN A O 1
ATOM 2821 N N . TYR B 1 147 ? -43.634 47.454 61.152 1.00 27.62 147 TYR A N 1
ATOM 2822 C CA . TYR B 1 147 ? -42.789 46.264 61.305 1.00 26.46 147 TYR A CA 1
ATOM 2823 C C . TYR B 1 147 ? -43.669 45.057 61.543 1.00 24.07 147 TYR A C 1
ATOM 2824 O O . TYR B 1 147 ? -43.454 43.983 60.977 1.00 23.66 147 TYR A O 1
ATOM 2833 N N . SER B 1 148 ? -44.662 45.249 62.400 1.00 24.16 148 SER A N 1
ATOM 2834 C CA . SER B 1 148 ? -45.636 44.216 62.690 1.00 23.30 148 SER A CA 1
ATOM 2835 C C . SER B 1 148 ? -46.395 43.738 61.457 1.00 24.38 148 SER A C 1
ATOM 2836 O O . SER B 1 148 ? -46.623 42.546 61.289 1.00 24.35 148 SER A O 1
ATOM 2839 N N . ALA B 1 149 ? -46.791 44.676 60.603 1.00 24.99 149 ALA A N 1
ATOM 2840 C CA . ALA B 1 149 ? -47.513 44.344 59.386 1.00 23.82 149 ALA A CA 1
ATOM 2841 C C . ALA B 1 149 ? -46.707 43.417 58.502 1.00 21.94 149 ALA A C 1
ATOM 2842 O O . ALA B 1 149 ? -47.232 42.477 57.909 1.00 20.28 149 ALA A O 1
ATOM 2844 N N . THR B 1 150 ? -45.410 43.665 58.450 1.00 22.41 150 THR A N 1
ATOM 2845 C CA . THR B 1 150 ? -44.553 42.884 57.583 1.00 23.29 150 THR A CA 1
ATOM 2846 C C . THR B 1 150 ? -44.260 41.512 58.183 1.00 26.01 150 THR A C 1
ATOM 2847 O O . THR B 1 150 ? -44.222 40.517 57.454 1.00 23.61 150 THR A O 1
ATOM 2851 N N . LYS B 1 151 ? -44.113 41.452 59.510 1.00 22.09 151 LYS A N 1
ATOM 2852 C CA . LYS B 1 151 ? -43.778 40.196 60.176 1.00 16.09 151 LYS A CA 1
ATOM 2853 C C . LYS B 1 151 ? -44.991 39.294 60.319 1.00 18.55 151 LYS A C 1
ATOM 2854 O O . LYS B 1 151 ? -44.858 38.083 60.516 1.00 20.93 151 LYS A O 1
ATOM 2860 N N . ALA B 1 152 ? -46.176 39.878 60.213 1.00 17.52 152 ALA A N 1
ATOM 2861 C CA . ALA B 1 152 ? -47.387 39.090 60.219 1.00 15.45 152 ALA A CA 1
ATOM 2862 C C . ALA B 1 152 ? -47.564 38.636 58.796 1.00 17.90 152 ALA A C 1
ATOM 2863 O O . ALA B 1 152 ? -48.143 37.572 58.525 1.00 13.16 152 ALA A O 1
ATOM 2865 N N . GLY B 1 153 ? -47.055 39.467 57.890 1.00 15.41 153 GLY A N 1
ATOM 2866 C CA . GLY B 1 153 ? -47.156 39.193 56.482 1.00 14.78 153 GLY A CA 1
ATOM 2867 C C . GLY B 1 153 ? -46.363 37.982 56.050 1.00 14.03 153 GLY A C 1
ATOM 2868 O O . GLY B 1 153 ? -46.865 37.168 55.256 1.00 13.54 153 GLY A O 1
ATOM 2869 N N . VAL B 1 154 ? -45.159 37.819 56.597 1.00 10.36 154 VAL A N 1
ATOM 2870 C CA . VAL B 1 154 ? -44.327 36.697 56.181 1.00 12.86 154 VAL A CA 1
ATOM 2871 C C . VAL B 1 154 ? -44.994 35.382 56.554 1.00 17.26 154 VAL A C 1
ATOM 2872 O O . VAL B 1 154 ? -44.978 34.409 55.778 1.00 16.16 154 VAL A O 1
ATOM 2876 N N . ILE B 1 155 ? -45.658 35.378 57.700 1.00 14.53 155 ILE A N 1
ATOM 2877 C CA . ILE B 1 155 ? -46.364 34.193 58.131 1.00 9.12 155 ILE A CA 1
ATOM 2878 C C . ILE B 1 155 ? -47.417 33.804 57.116 1.00 10.27 155 ILE A C 1
ATOM 2879 O O . ILE B 1 155 ? -47.558 32.634 56.800 1.00 15.35 155 ILE A O 1
ATOM 2884 N N . GLY B 1 156 ? -48.125 34.781 56.559 1.00 12.95 156 GLY A N 1
ATOM 2885 C CA . GLY B 1 156 ? -49.145 34.476 55.574 1.00 12.01 156 GLY A CA 1
ATOM 2886 C C . GLY B 1 156 ? -48.513 33.980 54.290 1.00 14.19 156 GLY A C 1
ATOM 2887 O O . GLY B 1 156 ? -49.041 33.081 53.620 1.00 11.45 156 GLY A O 1
ATOM 2888 N N . MET B 1 157 ? -47.346 34.537 53.967 1.00 13.91 157 MET A N 1
ATOM 2889 C CA . MET B 1 157 ? -46.627 34.140 52.766 1.00 13.18 157 MET A CA 1
ATOM 2890 C C . MET B 1 157 ? -46.140 32.687 52.853 1.00 16.24 157 MET A C 1
ATOM 2891 O O . MET B 1 157 ? -46.261 31.920 51.881 1.00 13.56 157 MET A O 1
ATOM 2896 N N . MET B 1 158 ? -45.639 32.296 54.029 1.00 13.21 158 MET A N 1
ATOM 2897 C CA . MET B 1 158 ? -45.111 30.944 54.220 1.00 11.43 158 MET A CA 1
ATOM 2898 C C . MET B 1 158 ? -46.195 29.868 54.179 1.00 11.12 158 MET A C 1
ATOM 2899 O O . MET B 1 158 ? -46.016 28.791 53.587 1.00 9.47 158 MET A O 1
ATOM 2904 N N . LYS B 1 159 ? -47.324 30.182 54.796 1.00 10.80 159 LYS A N 1
ATOM 2905 C CA . LYS B 1 159 ? -48.464 29.286 54.824 1.00 11.78 159 LYS A CA 1
ATOM 2906 C C . LYS B 1 159 ? -48.980 29.012 53.411 1.00 12.61 159 LYS A C 1
ATOM 2907 O O . LYS B 1 159 ? -49.498 27.927 53.122 1.00 11.95 159 LYS A O 1
ATOM 2913 N N . SER B 1 160 ? -48.878 30.017 52.543 1.00 14.86 160 SER A N 1
ATOM 2914 C CA . SER B 1 160 ? -49.316 29.870 51.160 1.00 14.81 160 SER A CA 1
ATOM 2915 C C . SER B 1 160 ? -48.289 29.095 50.395 1.00 12.48 160 SER A C 1
ATOM 2916 O O . SER B 1 160 ? -48.615 28.221 49.589 1.00 10.68 160 SER A O 1
ATOM 2919 N N . LEU B 1 161 ? -47.031 29.407 50.689 1.00 11.55 161 LEU A N 1
ATOM 2920 C CA . LEU B 1 161 ? -45.918 28.775 50.001 1.00 12.86 161 LEU A CA 1
ATOM 2921 C C . LEU B 1 161 ? -45.871 27.293 50.322 1.00 13.07 161 LEU A C 1
ATOM 2922 O O . LEU B 1 161 ? -45.603 26.473 49.436 1.00 9.26 161 LEU A O 1
ATOM 2927 N N . ALA B 1 162 ? -46.185 26.977 51.583 1.00 11.67 162 ALA A N 1
ATOM 2928 C CA . ALA B 1 162 ? -46.277 25.613 52.061 1.00 7.95 162 ALA A CA 1
ATOM 2929 C C . ALA B 1 162 ? -47.279 24.796 51.263 1.00 9.02 162 ALA A C 1
ATOM 2930 O O . ALA B 1 162 ? -46.974 23.679 50.828 1.00 10.87 162 ALA A O 1
ATOM 2932 N N . ARG B 1 163 ? -48.448 25.369 51.011 1.00 10.62 163 ARG A N 1
ATOM 2933 C CA . ARG B 1 163 ? -49.497 24.637 50.308 1.00 13.74 163 ARG A CA 1
ATOM 2934 C C . ARG B 1 163 ? -49.151 24.433 48.832 1.00 13.46 163 ARG A C 1
ATOM 2935 O O . ARG B 1 163 ? -49.500 23.406 48.244 1.00 12.12 163 ARG A O 1
ATOM 2943 N N . GLU B 1 164 ? -48.404 25.379 48.265 1.00 12.14 164 GLU A N 1
ATOM 2944 C CA . GLU B 1 164 ? -47.998 25.306 46.870 1.00 13.82 164 GLU A CA 1
ATOM 2945 C C . GLU B 1 164 ? -46.853 24.287 46.725 1.00 18.95 164 GLU A C 1
ATOM 2946 O O . GLU B 1 164 ? -46.843 23.467 45.792 1.00 20.80 164 GLU A O 1
ATOM 2952 N N . GLY B 1 165 ? -45.914 24.308 47.672 1.00 16.61 165 GLY A N 1
ATOM 2953 C CA . GLY B 1 165 ? -44.710 23.501 47.557 1.00 11.76 165 GLY A CA 1
ATOM 2954 C C . GLY B 1 165 ? -44.893 22.074 48.024 1.00 8.80 165 GLY A C 1
ATOM 2955 O O . GLY B 1 165 ? -44.069 21.211 47.728 1.00 7.97 165 GLY A O 1
ATOM 2956 N N . ALA B 1 166 ? -46.004 21.817 48.702 1.00 8.27 166 ALA A N 1
ATOM 2957 C CA . ALA B 1 166 ? -46.222 20.532 49.348 1.00 8.16 166 ALA A CA 1
ATOM 2958 C C . ALA B 1 166 ? -46.204 19.333 48.400 1.00 8.36 166 ALA A C 1
ATOM 2959 O O . ALA B 1 166 ? -45.814 18.244 48.816 1.00 8.71 166 ALA A O 1
ATOM 2961 N N . ARG B 1 167 ? -46.644 19.515 47.151 1.00 12.51 167 ARG A N 1
ATOM 2962 C CA . ARG B 1 167 ? -46.656 18.409 46.177 1.00 8.91 167 ARG A CA 1
ATOM 2963 C C . ARG B 1 167 ? -45.272 18.007 45.694 1.00 7.45 167 ARG A C 1
ATOM 2964 O O . ARG B 1 167 ? -45.101 16.924 45.153 1.00 8.53 167 ARG A O 1
ATOM 2972 N N . TYR B 1 168 ? -44.283 18.858 45.933 1.00 7.37 168 TYR A N 1
ATOM 2973 C CA . TYR B 1 168 ? -42.902 18.561 45.550 1.00 9.70 168 TYR A CA 1
ATOM 2974 C C . TYR B 1 168 ? -42.033 18.243 46.771 1.00 9.34 168 TYR A C 1
ATOM 2975 O O . TYR B 1 168 ? -40.811 18.181 46.666 1.00 9.37 168 TYR A O 1
ATOM 2984 N N . GLY B 1 169 ? -42.657 18.078 47.929 1.00 4.77 169 GLY A N 1
ATOM 2985 C CA . GLY B 1 169 ? -41.916 17.797 49.133 1.00 3.72 169 GLY A CA 1
ATOM 2986 C C . GLY B 1 169 ? -41.134 18.982 49.651 1.00 4.81 169 GLY A C 1
ATOM 2987 O O . GLY B 1 169 ? -40.248 18.818 50.514 1.00 5.39 169 GLY A O 1
ATOM 2988 N N . VAL B 1 170 ? -41.464 20.175 49.155 1.00 4.10 170 VAL A N 1
ATOM 2989 C CA . VAL B 1 170 ? -40.789 21.385 49.615 1.00 4.19 170 VAL A CA 1
ATOM 2990 C C . VAL B 1 170 ? -41.566 22.013 50.765 1.00 4.43 170 VAL A C 1
ATOM 2991 O O . VAL B 1 170 ? -42.791 22.167 50.711 1.00 4.06 170 VAL A O 1
ATOM 2995 N N . ARG B 1 171 ? -40.840 22.345 51.827 1.00 3.94 171 ARG A N 1
ATOM 2996 C CA . ARG B 1 171 ? -41.467 22.840 53.040 1.00 3.74 171 ARG A CA 1
ATOM 2997 C C . ARG B 1 171 ? -41.154 24.315 53.280 1.00 5.24 171 ARG A C 1
ATOM 2998 O O . ARG B 1 171 ? -40.074 24.815 52.920 1.00 4.64 171 ARG A O 1
ATOM 3006 N N . ALA B 1 172 ? -42.141 25.015 53.836 1.00 6.52 172 ALA A N 1
ATOM 3007 C CA . ALA B 1 172 ? -42.010 26.418 54.207 1.00 4.96 172 ALA A CA 1
ATOM 3008 C C . ALA B 1 172 ? -42.576 26.626 55.608 1.00 3.90 172 ALA A C 1
ATOM 3009 O O . ALA B 1 172 ? -43.689 26.182 55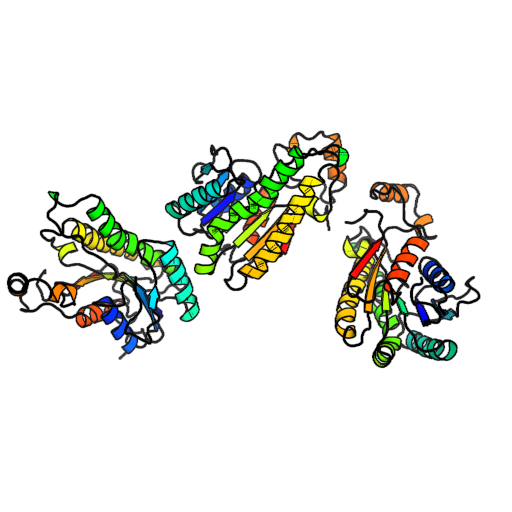.910 1.00 3.35 172 ALA A O 1
ATOM 3011 N N . ASN B 1 173 ? -41.804 27.280 56.468 1.00 3.55 173 ASN A N 1
ATOM 3012 C CA . ASN B 1 173 ? -42.238 27.518 57.841 1.00 4.10 173 ASN A CA 1
ATOM 3013 C C . ASN B 1 173 ? -41.752 28.884 58.273 1.00 4.54 173 ASN A C 1
ATOM 3014 O O . ASN B 1 173 ? -40.996 29.519 57.541 1.00 5.54 173 ASN A O 1
ATOM 3019 N N . ALA B 1 174 ? -42.138 29.325 59.470 1.00 3.68 174 ALA A N 1
ATOM 3020 C CA . ALA B 1 174 ? -41.665 30.606 59.984 1.00 3.84 174 ALA A CA 1
ATOM 3021 C C . ALA B 1 174 ? -41.232 30.465 61.433 1.00 4.74 174 ALA A C 1
ATOM 3022 O O . ALA B 1 174 ? -41.810 29.656 62.157 1.00 7.01 174 ALA A O 1
ATOM 3024 N N . VAL B 1 175 ? -40.207 31.209 61.858 1.00 4.07 175 VAL A N 1
ATOM 3025 C CA . VAL B 1 175 ? -39.900 31.289 63.292 1.00 5.51 175 VAL A CA 1
ATOM 3026 C C . VAL B 1 175 ? -40.249 32.698 63.824 1.00 7.33 175 VAL A C 1
ATOM 3027 O O . VAL B 1 175 ? -39.844 33.686 63.240 1.00 8.45 175 VAL A O 1
ATOM 3031 N N . ALA B 1 176 ? -40.989 32.787 64.930 1.00 8.48 176 ALA A N 1
ATOM 3032 C CA . ALA B 1 176 ? -41.383 34.074 65.518 1.00 6.75 176 ALA A CA 1
ATOM 3033 C C . ALA B 1 176 ? -40.645 34.299 66.827 1.00 7.62 176 ALA A C 1
ATOM 3034 O O . ALA B 1 176 ? -41.085 33.862 67.897 1.00 7.82 176 ALA A O 1
ATOM 3036 N N . PRO B 1 177 ? -39.490 34.957 66.740 1.00 6.96 177 PRO A N 1
ATOM 3037 C CA . PRO B 1 177 ? -38.679 35.269 67.908 1.00 6.89 177 PRO A CA 1
ATOM 3038 C C . PRO B 1 177 ? -39.407 36.225 68.780 1.00 8.31 177 PRO A C 1
ATOM 3039 O O . PRO B 1 177 ? -40.197 37.011 68.265 1.00 9.90 177 PRO A O 1
ATOM 3043 N N . GLY B 1 178 ? -39.148 36.147 70.076 1.00 8.25 178 GLY A N 1
ATOM 3044 C CA . GLY B 1 178 ? -39.565 37.183 70.997 1.00 11.03 178 GLY A CA 1
ATOM 3045 C C . GLY B 1 178 ? -38.492 38.264 71.011 1.00 8.75 178 GLY A C 1
ATOM 3046 O O . GLY B 1 178 ? -37.903 38.580 69.991 1.00 6.76 178 GLY A O 1
ATOM 3047 N N . PHE B 1 179 ? -38.190 38.792 72.182 1.00 8.61 179 PHE A N 1
ATOM 3048 C CA . PHE B 1 179 ? -37.192 39.830 72.261 1.00 9.83 179 PHE A CA 1
ATOM 3049 C C . PHE B 1 179 ? -35.823 39.200 72.437 1.00 10.31 179 PHE A C 1
ATOM 3050 O O . PHE B 1 179 ? -35.650 38.385 73.328 1.00 11.71 179 PHE A O 1
ATOM 3058 N N . ILE B 1 180 ? -34.879 39.537 71.550 1.00 8.49 180 ILE A N 1
ATOM 3059 C CA . ILE B 1 180 ? -33.590 38.847 71.481 1.00 7.87 180 ILE A CA 1
ATOM 3060 C C . ILE B 1 180 ? -32.394 39.760 71.721 1.00 12.28 180 ILE A C 1
ATOM 3061 O O . ILE B 1 180 ? -32.255 40.783 71.068 1.00 13.80 180 ILE A O 1
ATOM 3066 N N . ASP B 1 181 ? -31.485 39.331 72.599 1.00 16.63 181 ASP A N 1
ATOM 3067 C CA . ASP B 1 181 ? -30.271 40.092 72.903 1.00 18.11 181 ASP A CA 1
ATOM 3068 C C . ASP B 1 181 ? -29.351 40.144 71.681 1.00 17.83 181 ASP A C 1
ATOM 3069 O O . ASP B 1 181 ? -28.569 39.229 71.434 1.00 22.08 181 ASP A O 1
ATOM 3074 N N . THR B 1 182 ? -29.492 41.198 70.886 1.00 21.72 182 THR A N 1
ATOM 3075 C CA . THR B 1 182 ? -28.555 41.490 69.803 1.00 21.19 182 THR A CA 1
ATOM 3076 C C . THR B 1 182 ? -27.818 42.786 70.118 1.00 20.36 182 THR A C 1
ATOM 3077 O O . THR B 1 182 ? -28.091 43.418 71.130 1.00 26.79 182 THR A O 1
ATOM 3081 N N . GLU B 1 183 ? -26.904 43.207 69.254 1.00 25.50 183 GLU A N 1
ATOM 3082 C CA . GLU B 1 183 ? -26.179 44.443 69.534 1.00 36.39 183 GLU A CA 1
ATOM 3083 C C . GLU B 1 183 ? -27.112 45.664 69.487 1.00 31.11 183 GLU A C 1
ATOM 3084 O O . GLU B 1 183 ? -26.900 46.643 70.212 1.00 27.75 183 GLU A O 1
ATOM 3090 N N . MET B 1 184 ? -28.163 45.584 68.673 1.00 23.68 184 MET A N 1
ATOM 3091 C CA . MET B 1 184 ? -29.161 46.643 68.612 1.00 23.50 184 MET A CA 1
ATOM 3092 C C . MET B 1 184 ? -30.023 46.692 69.891 1.00 28.51 184 MET A C 1
ATOM 3093 O O . MET B 1 184 ? -30.269 47.761 70.467 1.00 29.11 184 MET A O 1
ATOM 3098 N N . THR B 1 185 ? -30.511 45.537 70.324 1.00 25.42 185 THR A N 1
ATOM 3099 C CA . THR B 1 185 ? -31.415 45.514 71.465 1.00 22.83 185 THR A CA 1
ATOM 3100 C C . THR B 1 185 ? -30.718 45.675 72.808 1.00 22.53 185 THR A C 1
ATOM 3101 O O . THR B 1 185 ? -31.364 45.993 73.802 1.00 25.57 185 THR A O 1
ATOM 3105 N N . LEU B 1 186 ? -29.404 45.476 72.839 1.00 22.38 186 LEU A N 1
ATOM 3106 C CA . LEU B 1 186 ? -28.642 45.618 74.082 1.00 24.64 186 LEU A CA 1
ATOM 3107 C C . LEU B 1 186 ? -28.316 47.080 74.375 1.00 25.77 186 LEU A C 1
ATOM 3108 O O . LEU B 1 186 ? -27.816 47.423 75.457 1.00 21.88 186 LEU A O 1
ATOM 3113 N N . ALA B 1 187 ? -28.618 47.927 73.393 1.00 26.30 187 ALA A N 1
ATOM 3114 C CA . ALA B 1 187 ? -28.365 49.355 73.473 1.00 27.24 187 ALA A CA 1
ATOM 3115 C C . ALA B 1 187 ? -29.636 50.124 73.839 1.00 26.90 187 ALA A C 1
ATOM 3116 O O . ALA B 1 187 ? -29.618 51.353 73.996 1.00 28.38 187 ALA A O 1
ATOM 3118 N N . ILE B 1 188 ? -30.737 49.392 73.970 1.00 21.60 188 ILE A N 1
ATOM 3119 C CA . ILE B 1 188 ? -32.003 49.976 74.376 1.00 19.32 188 ILE A CA 1
ATOM 3120 C C . ILE B 1 188 ? -31.918 50.351 75.851 1.00 19.38 188 ILE A C 1
ATOM 3121 O O . ILE B 1 188 ? -31.260 49.669 76.630 1.00 23.96 188 ILE A O 1
ATOM 3126 N N . ARG B 1 189 ? -32.534 51.474 76.209 1.00 19.17 189 ARG A N 1
ATOM 3127 C CA . ARG B 1 189 ? -32.508 51.973 77.577 1.00 27.07 189 ARG A CA 1
ATOM 3128 C C . ARG B 1 189 ? -32.928 50.911 78.603 1.00 27.01 189 ARG A C 1
ATOM 3129 O O . ARG B 1 189 ? -33.817 50.105 78.343 1.00 25.53 189 ARG A O 1
ATOM 3137 N N . GLU B 1 190 ? -32.276 50.908 79.763 1.00 29.22 190 GLU A N 1
ATOM 3138 C CA . GLU B 1 190 ? -32.580 49.923 80.792 1.00 25.55 190 GLU A CA 1
ATOM 3139 C C . GLU B 1 190 ? -34.046 49.972 81.230 1.00 24.66 190 GLU A C 1
ATOM 3140 O O . GLU B 1 190 ? -34.671 48.937 81.464 1.00 27.00 190 GLU A O 1
ATOM 3146 N N . ASP B 1 191 ? -34.605 51.170 81.324 1.00 26.90 191 ASP A N 1
ATOM 3147 C CA . ASP B 1 191 ? -35.992 51.299 81.757 1.00 27.52 191 ASP A CA 1
ATOM 3148 C C . ASP B 1 191 ? -36.968 50.634 80.779 1.00 29.64 191 ASP A C 1
ATOM 3149 O O . ASP B 1 191 ? -38.011 50.131 81.196 1.00 29.06 191 ASP A O 1
ATOM 3154 N N . ILE B 1 192 ? -36.608 50.585 79.497 1.00 27.48 192 ILE A N 1
ATOM 3155 C CA . ILE B 1 192 ? -37.406 49.850 78.514 1.00 24.37 192 ILE A CA 1
ATOM 3156 C C . ILE B 1 192 ? -37.105 48.348 78.540 1.00 22.29 192 ILE A C 1
ATOM 3157 O O . ILE B 1 192 ? -38.021 47.532 78.450 1.00 22.43 192 ILE A O 1
ATOM 3162 N N . ARG B 1 193 ? -35.833 47.979 78.682 1.00 23.11 193 ARG A N 1
ATOM 3163 C CA . ARG B 1 193 ? -35.490 46.561 78.811 1.00 24.48 193 ARG A CA 1
ATOM 3164 C C . ARG B 1 193 ? -36.217 45.990 80.001 1.00 21.21 193 ARG A C 1
ATOM 3165 O O . ARG B 1 193 ? -36.685 44.866 79.966 1.00 20.19 193 ARG A O 1
ATOM 3173 N N . GLU B 1 194 ? -36.373 46.801 81.036 1.00 25.03 194 GLU A N 1
ATOM 3174 C CA . GLU B 1 194 ? -36.990 46.320 82.252 1.00 29.20 194 GLU A CA 1
ATOM 3175 C C . GLU B 1 194 ? -38.512 46.151 82.072 1.00 26.33 194 GLU A C 1
ATOM 3176 O O . GLU B 1 194 ? -39.091 45.121 82.463 1.00 20.81 194 GLU A O 1
ATOM 3182 N N . LYS B 1 195 ? -39.141 47.126 81.418 1.00 23.10 195 LYS A N 1
ATOM 3183 C CA . LYS B 1 195 ? -40.583 47.091 81.210 1.00 20.15 195 LYS A CA 1
ATOM 3184 C C . LYS B 1 195 ? -40.968 45.850 80.405 1.00 24.25 195 LYS A C 1
ATOM 3185 O O . LYS B 1 195 ? -41.999 45.214 80.650 1.00 23.75 195 LYS A O 1
ATOM 3191 N N . ILE B 1 196 ? -40.120 45.498 79.448 1.00 23.21 196 ILE A N 1
ATOM 3192 C CA . ILE B 1 196 ? -40.380 44.337 78.618 1.00 21.17 196 ILE A CA 1
ATOM 3193 C C . ILE B 1 196 ? -40.083 43.040 79.359 1.00 19.98 196 ILE A C 1
ATOM 3194 O O . ILE B 1 196 ? -40.883 42.104 79.302 1.00 18.80 196 ILE A O 1
ATOM 3199 N N . THR B 1 197 ? -38.965 42.995 80.082 1.00 15.15 197 THR A N 1
ATOM 3200 C CA . THR B 1 197 ? -38.539 41.759 80.724 1.00 15.73 197 THR A CA 1
ATOM 3201 C C . THR B 1 197 ? -39.559 41.254 81.746 1.00 21.31 197 THR A C 1
ATOM 3202 O O . THR B 1 197 ? -39.716 40.041 81.937 1.00 21.36 197 THR A O 1
ATOM 3206 N N . LYS B 1 198 ? -40.316 42.167 82.345 1.00 25.42 198 LYS A N 1
ATOM 3207 C CA . LYS B 1 198 ? -41.316 41.742 83.319 1.00 21.16 198 LYS A CA 1
ATOM 3208 C C . LYS B 1 198 ? -42.536 41.135 82.652 1.00 19.73 198 LYS A C 1
ATOM 3209 O O . LYS B 1 198 ? -43.299 40.439 83.313 1.00 24.75 198 LYS A O 1
ATOM 3215 N N . GLU B 1 199 ? -42.702 41.380 81.348 1.00 17.37 199 GLU A N 1
ATOM 3216 C CA . GLU B 1 199 ? -43.791 40.790 80.568 1.00 15.74 199 GLU A CA 1
ATOM 3217 C C . GLU B 1 199 ? -43.418 39.358 80.203 1.00 16.38 199 GLU A C 1
ATOM 3218 O O . GLU B 1 199 ? -44.255 38.577 79.717 1.00 12.94 199 GLU A O 1
ATOM 3224 N N . ILE B 1 200 ? -42.134 39.043 80.377 1.00 17.31 200 ILE A N 1
ATOM 3225 C CA . ILE B 1 200 ? -41.616 37.727 80.017 1.00 17.12 200 ILE A CA 1
ATOM 3226 C C . ILE B 1 200 ? -41.515 36.828 81.235 1.00 16.06 200 ILE A C 1
ATOM 3227 O O . ILE B 1 200 ? -40.738 37.110 82.154 1.00 15.35 200 ILE A O 1
ATOM 3232 N N . PRO B 1 201 ? -42.296 35.725 81.227 1.00 13.57 201 PRO A N 1
ATOM 3233 C CA . PRO B 1 201 ? -42.333 34.730 82.309 1.00 11.51 201 PRO A CA 1
ATOM 3234 C C . PRO B 1 201 ? -40.974 34.136 82.585 1.00 13.17 201 PRO A C 1
ATOM 3235 O O . PRO B 1 201 ? -40.651 33.945 83.753 1.00 15.84 201 PRO A O 1
ATOM 3239 N N . PHE B 1 202 ? -40.178 33.927 81.535 1.00 14.84 202 PHE A N 1
ATOM 3240 C CA . PHE B 1 202 ? -38.836 33.352 81.654 1.00 12.34 202 PHE A CA 1
ATOM 3241 C C . PHE B 1 202 ? -37.808 34.339 82.223 1.00 17.11 202 PHE A C 1
ATOM 3242 O O . PHE B 1 202 ? -36.694 33.946 82.580 1.00 17.57 202 PHE A O 1
ATOM 3250 N N . ARG B 1 203 ? -38.196 35.613 82.296 1.00 16.67 203 ARG A N 1
ATOM 3251 C CA . ARG B 1 203 ? -37.429 36.650 82.992 1.00 18.27 203 ARG A CA 1
ATOM 3252 C C . ARG B 1 203 ? -36.099 37.047 82.339 1.00 17.52 203 ARG A C 1
ATOM 3253 O O . ARG B 1 203 ? -35.200 37.569 83.012 1.00 12.46 203 ARG A O 1
ATOM 3261 N N . ARG B 1 204 ? -36.017 36.852 81.017 1.00 18.47 204 ARG A N 1
ATOM 3262 C CA . ARG B 1 204 ? -34.856 37.263 80.213 1.00 10.67 204 ARG A CA 1
ATOM 3263 C C . ARG B 1 204 ? -35.200 37.317 78.732 1.00 7.43 204 ARG A C 1
ATOM 3264 O O . ARG B 1 204 ? -36.145 36.679 78.275 1.00 4.48 204 ARG A O 1
ATOM 3272 N N . PHE B 1 205 ? -34.424 38.101 77.986 1.00 12.91 205 PHE A N 1
ATOM 3273 C CA . PHE B 1 205 ? -34.506 38.123 76.519 1.00 12.43 205 PHE A CA 1
ATOM 3274 C C . PHE B 1 205 ? -33.891 36.813 75.976 1.00 10.90 205 PHE A C 1
ATOM 3275 O O . PHE B 1 205 ? -33.070 36.166 76.653 1.00 11.10 205 PHE A O 1
ATOM 3283 N N . GLY B 1 206 ? -34.234 36.450 74.744 1.00 7.49 206 GLY A N 1
ATOM 3284 C CA . GLY B 1 206 ? -33.651 35.278 74.123 1.00 7.08 206 GLY A CA 1
ATOM 3285 C C . GLY B 1 206 ? -32.296 35.608 73.539 1.00 7.54 206 GLY A C 1
ATOM 3286 O O . GLY B 1 206 ? -31.920 36.772 73.464 1.00 8.62 206 GLY A O 1
ATOM 3287 N N . LYS B 1 207 ? -31.552 34.579 73.146 1.00 7.89 207 LYS A N 1
ATOM 3288 C CA . LYS B 1 207 ? -30.232 34.742 72.535 1.00 6.86 207 LYS A CA 1
ATOM 3289 C C . LYS B 1 207 ? -30.351 34.402 71.059 1.00 5.15 207 LYS A C 1
ATOM 3290 O O . LYS B 1 207 ? -31.281 33.700 70.670 1.00 5.05 207 LYS A O 1
ATOM 3296 N N . PRO B 1 208 ? -29.442 34.925 70.224 1.00 6.47 208 PRO A N 1
ATOM 3297 C CA . PRO B 1 208 ? -29.467 34.603 68.791 1.00 6.18 208 PRO A CA 1
ATOM 3298 C C . PRO B 1 208 ? -29.284 33.112 68.506 1.00 7.50 208 PRO A C 1
ATOM 3299 O O . PRO B 1 208 ? -29.935 32.603 67.568 1.00 5.52 208 PRO A O 1
ATOM 3303 N N . GLU B 1 209 ? -28.445 32.421 69.293 1.00 6.98 209 GLU A N 1
ATOM 3304 C CA . GLU B 1 209 ? -28.198 30.994 69.055 1.00 5.34 209 GLU A CA 1
ATOM 3305 C C . GLU B 1 209 ? -29.457 30.179 69.317 1.00 5.81 209 GLU A C 1
ATOM 3306 O O . GLU B 1 209 ? -29.644 29.101 68.748 1.00 5.70 209 GLU A O 1
ATOM 3312 N N . GLU B 1 210 ? -30.351 30.718 70.139 1.00 4.55 210 GLU A N 1
ATOM 3313 C CA . GLU B 1 210 ? -31.622 30.066 70.386 1.00 2.21 210 GLU A CA 1
ATOM 3314 C C . GLU B 1 210 ? -32.510 30.164 69.171 1.00 2.41 210 GLU A C 1
ATOM 3315 O O . GLU B 1 210 ? -33.208 29.220 68.824 1.00 2.51 210 GLU A O 1
ATOM 3321 N N . ILE B 1 211 ? -32.422 31.275 68.459 1.00 3.71 211 ILE A N 1
ATOM 3322 C CA . ILE B 1 211 ? -33.171 31.397 67.218 1.00 2.70 211 ILE A CA 1
ATOM 3323 C C . ILE B 1 211 ? -32.524 30.524 66.158 1.00 3.17 211 ILE A C 1
ATOM 3324 O O . ILE B 1 211 ? -33.209 29.944 65.314 1.00 3.45 211 ILE A O 1
ATOM 3329 N N . ALA B 1 212 ? -31.201 30.399 66.206 1.00 3.52 212 ALA A N 1
ATOM 3330 C CA . ALA B 1 212 ? -30.513 29.546 65.233 1.00 3.69 212 ALA A CA 1
ATOM 3331 C C . ALA B 1 212 ? -30.976 28.070 65.315 1.00 2.43 212 ALA A C 1
ATOM 3332 O O . ALA B 1 212 ? -31.178 27.420 64.286 1.00 1.68 212 ALA A O 1
ATOM 3334 N N . TRP B 1 213 ? -31.165 27.558 66.531 1.00 2.05 213 TRP A N 1
ATOM 3335 C CA . TRP B 1 213 ? -31.592 26.168 66.732 1.00 1.77 213 TRP A CA 1
ATOM 3336 C C . TRP B 1 213 ? -32.991 25.894 66.196 1.00 2.01 213 TRP A C 1
ATOM 3337 O O . TRP B 1 213 ? -33.282 24.802 65.709 1.00 1.23 213 TRP A O 1
ATOM 3348 N N . ALA B 1 214 ? -33.861 26.894 66.269 1.00 2.41 214 ALA A N 1
ATOM 3349 C CA . ALA B 1 214 ? -35.198 26.711 65.740 1.00 1.78 214 ALA A CA 1
ATOM 3350 C C . ALA B 1 214 ? -35.145 26.686 64.225 1.00 1.98 214 ALA A C 1
ATOM 3351 O O . ALA B 1 214 ? -35.876 25.904 63.587 1.00 3.01 214 ALA A O 1
ATOM 3353 N N . VAL B 1 215 ? -34.274 27.510 63.644 1.00 1.69 215 VAL A N 1
ATOM 3354 C CA . VAL B 1 215 ? -34.129 27.533 62.188 1.00 2.42 215 VAL A CA 1
ATOM 3355 C C . VAL B 1 215 ? -33.555 26.207 61.722 1.00 1.66 215 VAL A C 1
ATOM 3356 O O . VAL B 1 215 ? -33.995 25.647 60.709 1.00 0.00 215 VAL A O 1
ATOM 3360 N N . ALA B 1 216 ? -32.572 25.722 62.489 1.00 1.50 216 ALA A N 1
ATOM 3361 C CA . ALA B 1 216 ? -31.922 24.433 62.254 1.00 1.10 216 ALA A CA 1
ATOM 3362 C C . ALA B 1 216 ? -32.946 23.313 62.254 1.00 1.29 216 ALA A C 1
ATOM 3363 O O . ALA B 1 216 ? -32.956 22.477 61.350 1.00 1.30 216 ALA A O 1
ATOM 3365 N N . PHE B 1 217 ? -33.794 23.283 63.284 1.00 1.41 217 PHE A N 1
ATOM 3366 C CA . PHE B 1 217 ? -34.867 22.302 63.348 1.00 1.17 217 PHE A CA 1
ATOM 3367 C C . PHE B 1 217 ? -35.752 22.288 62.094 1.00 1.68 217 PHE A C 1
ATOM 3368 O O . PHE B 1 217 ? -35.982 21.240 61.477 1.00 0.00 217 PHE A O 1
ATOM 3376 N N . LEU B 1 218 ? -36.206 23.464 61.684 1.00 1.58 218 LEU A N 1
ATOM 3377 C CA . LEU B 1 218 ? -37.128 23.540 60.563 1.00 1.48 218 LEU A CA 1
ATOM 3378 C C . LEU B 1 218 ? -36.472 23.213 59.223 1.00 1.49 218 LEU A C 1
ATOM 3379 O O . LEU B 1 218 ? -37.150 22.800 58.294 1.00 1.70 218 LEU A O 1
ATOM 3384 N N . LEU B 1 219 ? -35.162 23.401 59.125 1.00 1.33 219 LEU A N 1
ATOM 3385 C CA . LEU B 1 219 ? -34.430 23.098 57.903 1.00 1.21 219 LEU A CA 1
ATOM 3386 C C . LEU B 1 219 ? -34.141 21.598 57.774 1.00 1.91 219 LEU A C 1
ATOM 3387 O O . LEU B 1 219 ? -34.180 21.028 56.669 1.00 1.59 219 LEU A O 1
ATOM 3392 N N . SER B 1 220 ? -33.890 20.957 58.920 1.00 2.51 220 SER A N 1
ATOM 3393 C CA . SER B 1 220 ? -33.560 19.528 58.975 1.00 2.28 220 SER A CA 1
ATOM 3394 C C . SER B 1 220 ? -34.564 18.653 58.243 1.00 1.38 220 SER A C 1
ATOM 3395 O O . SER B 1 220 ? -35.744 18.642 58.557 1.00 1.05 220 SER A O 1
ATOM 3398 N N . PRO B 1 221 ? -34.086 17.895 57.256 1.00 1.81 221 PRO A N 1
ATOM 3399 C CA . PRO B 1 221 ? -35.022 17.016 56.534 1.00 2.60 221 PRO A CA 1
ATOM 3400 C C . PRO B 1 221 ? -35.349 15.799 57.389 1.00 1.62 221 PRO A C 1
ATOM 3401 O O . PRO B 1 221 ? -36.251 15.024 57.094 1.00 1.35 221 PRO A O 1
ATOM 3405 N N . VAL B 1 222 ? -34.625 15.672 58.487 1.00 1.88 222 VAL A N 1
ATOM 3406 C CA . VAL B 1 222 ? -34.806 14.551 59.383 1.00 1.62 222 VAL A CA 1
ATOM 3407 C C . VAL B 1 222 ? -35.733 14.933 60.512 1.00 1.57 222 VAL A C 1
ATOM 3408 O O . VAL B 1 222 ? -36.721 14.242 60.734 1.00 2.94 222 VAL A O 1
ATOM 3412 N N . ALA B 1 223 ? -35.484 16.065 61.169 1.00 1.25 223 ALA A N 1
ATOM 3413 C CA . ALA B 1 223 ? -36.239 16.382 62.376 1.00 1.37 223 ALA A CA 1
ATOM 3414 C C . ALA B 1 223 ? -37.635 16.978 62.135 1.00 1.70 223 ALA A C 1
ATOM 3415 O O . ALA B 1 223 ? -38.484 16.961 63.036 1.00 2.23 223 ALA A O 1
ATOM 3417 N N . SER B 1 224 ? -37.892 17.483 60.933 1.00 1.51 224 SER A N 1
ATOM 3418 C CA . SER B 1 224 ? -39.155 18.170 60.668 1.00 1.57 224 SER A CA 1
ATOM 3419 C C . SER B 1 224 ? -39.704 17.886 59.282 1.00 1.95 224 SER A C 1
ATOM 3420 O O . SER B 1 224 ? -40.361 18.722 58.685 1.00 2.16 224 SER A O 1
ATOM 3423 N N . SER B 1 225 ? -39.474 16.666 58.811 1.00 2.15 225 SER A N 1
ATOM 3424 C CA . SER B 1 225 ? -39.894 16.240 57.485 1.00 1.90 225 SER A CA 1
ATOM 3425 C C . SER B 1 225 ? -41.403 16.361 57.247 1.00 2.32 225 SER A C 1
ATOM 3426 O O . SER B 1 225 ? -41.841 16.386 56.095 1.00 2.72 225 SER A O 1
ATOM 3429 N N . TYR B 1 226 ? -42.193 16.402 58.323 1.00 2.88 226 TYR A N 1
ATOM 3430 C CA . TYR B 1 226 ? -43.652 16.553 58.200 1.00 3.77 226 TYR A CA 1
ATOM 3431 C C . TYR B 1 226 ? -44.161 17.910 58.765 1.00 3.53 226 TYR A C 1
ATOM 3432 O O . TYR B 1 226 ? -45.369 18.109 58.909 1.00 4.07 226 TYR A O 1
ATOM 3441 N N . VAL B 1 227 ? -43.244 18.822 59.091 1.00 2.49 227 VAL A N 1
ATOM 3442 C CA . VAL B 1 227 ? -43.600 20.169 59.550 1.00 3.07 227 VAL A CA 1
ATOM 3443 C C . VAL B 1 227 ? -43.527 21.231 58.427 1.00 4.18 227 VAL A C 1
ATOM 3444 O O . VAL B 1 227 ? -42.439 21.663 58.030 1.00 4.81 227 VAL A O 1
ATOM 3448 N N . THR B 1 228 ? -44.680 21.699 57.962 1.00 4.15 228 THR A N 1
ATOM 3449 C CA . THR B 1 228 ? -44.717 22.715 56.925 1.00 4.70 228 THR A CA 1
ATOM 3450 C C . THR B 1 228 ? -45.931 23.616 57.162 1.00 6.62 228 THR A C 1
ATOM 3451 O O . THR B 1 228 ? -47.012 23.138 57.489 1.00 10.69 228 THR A O 1
ATOM 3455 N N . GLY B 1 229 ? -45.752 24.927 57.049 1.00 6.48 229 GLY A N 1
ATOM 3456 C CA . GLY B 1 229 ? -46.857 25.839 57.282 1.00 4.64 229 GLY A CA 1
ATOM 3457 C C . GLY B 1 229 ? -46.960 26.300 58.729 1.00 6.24 229 GLY A C 1
ATOM 3458 O O . GLY B 1 229 ? -47.910 26.997 59.077 1.00 9.37 229 GLY A O 1
ATOM 3459 N N . GLU B 1 230 ? -46.006 25.910 59.575 1.00 4.14 230 GLU A N 1
ATOM 3460 C CA . GLU B 1 230 ? -46.103 26.174 61.009 1.00 4.32 230 GLU A CA 1
ATOM 3461 C C . GLU B 1 230 ? -45.339 27.427 61.339 1.00 6.17 230 GLU A C 1
ATOM 3462 O O . GLU B 1 230 ? -44.387 27.789 60.635 1.00 5.22 230 GLU A O 1
ATOM 3468 N N . VAL B 1 231 ? -45.786 28.108 62.391 1.00 5.61 231 VAL A N 1
ATOM 3469 C CA . VAL B 1 231 ? -45.011 29.164 62.993 1.00 4.53 231 VAL A CA 1
ATOM 3470 C C . VAL B 1 231 ? -44.439 28.643 64.306 1.00 6.20 231 VAL A C 1
ATOM 3471 O O . VAL B 1 231 ? -45.187 28.179 65.180 1.00 10.77 231 VAL A O 1
ATOM 3475 N N . LEU B 1 232 ? -43.116 28.679 64.437 1.00 4.95 232 LEU A N 1
ATOM 3476 C CA . LEU B 1 232 ? -42.457 28.247 65.672 1.00 5.52 232 LEU A CA 1
ATOM 3477 C C . LEU B 1 232 ? -42.076 29.440 66.561 1.00 5.44 232 LEU A C 1
ATOM 3478 O O . LEU B 1 232 ? -41.209 30.238 66.203 1.00 4.77 232 LEU A O 1
ATOM 3483 N N . ARG B 1 233 ? -42.730 29.568 67.716 1.00 7.07 233 ARG A N 1
ATOM 3484 C CA . ARG B 1 233 ? -42.485 30.721 68.582 1.00 7.38 233 ARG A CA 1
ATOM 3485 C C . ARG B 1 233 ? -41.346 30.479 69.547 1.00 4.91 233 ARG A C 1
ATOM 3486 O O . ARG B 1 233 ? -41.341 29.506 70.297 1.00 3.13 233 ARG A O 1
ATOM 3494 N N . VAL B 1 234 ? -40.382 31.390 69.525 1.00 4.75 234 VAL A N 1
ATOM 3495 C CA . VAL B 1 234 ? -39.294 31.353 70.488 1.00 5.98 234 VAL A CA 1
ATOM 3496 C C . VAL B 1 234 ? -39.330 32.646 71.294 1.00 5.26 234 VAL A C 1
ATOM 3497 O O . VAL B 1 234 ? -38.722 33.639 70.885 1.00 4.80 234 VAL A O 1
ATOM 3501 N N . ASN B 1 235 ? -40.094 32.646 72.398 1.00 5.09 235 ASN A N 1
ATOM 3502 C CA . ASN B 1 235 ? -40.317 33.884 73.168 1.00 6.06 235 ASN A CA 1
ATOM 3503 C C . ASN B 1 235 ? -40.377 33.799 74.705 1.00 7.40 235 ASN A C 1
ATOM 3504 O O . ASN B 1 235 ? -40.705 34.783 75.356 1.00 8.21 235 ASN A O 1
ATOM 3509 N N . GLY B 1 236 ? -40.068 32.641 75.280 1.00 5.92 236 GLY A N 1
ATOM 3510 C CA . GLY B 1 236 ? -40.017 32.515 76.719 1.00 5.40 236 GLY A CA 1
ATOM 3511 C C . GLY B 1 236 ? -41.369 32.686 77.378 1.00 8.29 236 GLY A C 1
ATOM 3512 O O . GLY B 1 236 ? -41.468 33.116 78.547 1.00 6.45 236 GLY A O 1
ATOM 3513 N N . ALA B 1 237 ? -42.397 32.322 76.608 1.00 8.83 237 ALA A N 1
ATOM 3514 C CA . ALA B 1 237 ? -43.806 32.353 77.010 1.00 9.18 237 ALA A CA 1
ATOM 3515 C C . ALA B 1 237 ? -44.350 33.767 77.137 1.00 11.15 237 ALA A C 1
ATOM 3516 O O . ALA B 1 237 ? -45.397 33.997 77.730 1.00 17.01 237 ALA A O 1
ATOM 3518 N N . HIS B 1 238 ? -43.638 34.701 76.531 1.00 9.92 238 HIS A N 1
ATOM 3519 C CA . HIS B 1 238 ? -44.070 36.080 76.429 1.00 13.33 238 HIS A CA 1
ATOM 3520 C C . HIS B 1 238 ? -45.389 36.167 75.664 1.00 13.06 238 HIS A C 1
ATOM 3521 O O . HIS B 1 238 ? -46.248 36.997 75.962 1.00 12.97 238 HIS A O 1
ATOM 3528 N N . HIS B 1 239 ? -45.525 35.308 74.659 1.00 13.71 239 HIS A N 1
ATOM 3529 C CA . HIS B 1 239 ? -46.724 35.258 73.836 1.00 19.09 239 HIS A CA 1
ATOM 3530 C C . HIS B 1 239 ? -47.191 33.803 73.635 1.00 17.55 239 HIS A C 1
ATOM 3531 O O . HIS B 1 239 ? -46.565 33.027 72.911 1.00 16.99 239 HIS A O 1
ATOM 3538 N N . THR B 1 240 ? -48.328 33.461 74.240 1.00 23.00 240 THR A N 1
ATOM 3539 C CA . THR B 1 240 ? -48.857 32.091 74.222 1.00 20.14 240 THR A CA 1
ATOM 3540 C C . THR B 1 240 ? -50.280 31.927 73.664 1.00 17.62 240 THR A C 1
ATOM 3541 O O . THR B 1 240 ? -50.867 32.857 73.110 1.00 20.82 240 THR A O 1
ATOM 3545 N N . LEU C 1 2 ? -82.848 46.497 60.423 1.00 95.75 2 LEU C N 1
ATOM 3546 C CA . LEU C 1 2 ? -83.742 46.846 61.521 1.00 97.24 2 LEU C CA 1
ATOM 3547 C C . LEU C 1 2 ? -83.370 46.109 62.820 1.00 84.76 2 LEU C C 1
ATOM 3548 O O . LEU C 1 2 ? -82.950 46.737 63.795 1.00 76.72 2 LEU C O 1
ATOM 3553 N N . SER C 1 3 ? -83.519 44.785 62.830 1.00 80.37 3 SER C N 1
ATOM 3554 C CA . SER C 1 3 ? -83.390 44.005 64.063 1.00 78.47 3 SER C CA 1
ATOM 3555 C C . SER C 1 3 ? -82.649 42.669 63.875 1.00 77.37 3 SER C C 1
ATOM 3556 O O . SER C 1 3 ? -82.599 42.106 62.778 1.00 76.02 3 SER C O 1
ATOM 3559 N N . LEU C 1 4 ? -82.058 42.185 64.963 1.00 71.65 4 LEU C N 1
ATOM 3560 C CA . LEU C 1 4 ? -81.466 40.852 65.011 1.00 55.08 4 LEU C CA 1
ATOM 3561 C C . LEU C 1 4 ? -82.583 39.834 65.257 1.00 63.05 4 LEU C C 1
ATOM 3562 O O . LEU C 1 4 ? -83.356 39.973 66.207 1.00 73.09 4 LEU C O 1
ATOM 3567 N N . GLY C 1 5 ? -82.661 38.794 64.435 1.00 55.23 5 GLY C N 1
ATOM 3568 C CA . GLY C 1 5 ? -83.824 37.920 64.443 1.00 49.62 5 GLY C CA 1
ATOM 3569 C C . GLY C 1 5 ? -84.053 37.102 65.702 1.00 56.34 5 GLY C C 1
ATOM 3570 O O . GLY C 1 5 ? -84.300 35.896 65.626 1.00 58.34 5 GLY C O 1
ATOM 3571 N N . LEU C 1 6 ? -84.016 37.752 66.862 1.00 59.38 6 LEU C N 1
ATOM 3572 C CA . LEU C 1 6 ? -84.046 37.017 68.125 1.00 62.30 6 LEU C CA 1
ATOM 3573 C C . LEU C 1 6 ? -85.374 37.113 68.857 1.00 65.09 6 LEU C C 1
ATOM 3574 O O . LEU C 1 6 ? -85.541 36.490 69.909 1.00 60.10 6 LEU C O 1
ATOM 3579 N N . GLU C 1 7 ? -86.317 37.870 68.293 1.00 67.92 7 GLU C N 1
ATOM 3580 C CA . GLU C 1 7 ? -87.658 37.979 68.867 1.00 63.07 7 GLU C CA 1
ATOM 3581 C C . GLU C 1 7 ? -88.413 36.653 68.737 1.00 66.15 7 GLU C C 1
ATOM 3582 O O . GLU C 1 7 ? -88.404 36.026 67.669 1.00 63.55 7 GLU C O 1
ATOM 3588 N N . ASP C 1 8 ? -89.053 36.242 69.837 1.00 61.43 8 ASP C N 1
ATOM 3589 C CA . ASP C 1 8 ? -89.877 35.026 69.917 1.00 61.68 8 ASP C CA 1
ATOM 3590 C C . ASP C 1 8 ? -89.056 33.743 69.801 1.00 57.39 8 ASP C C 1
ATOM 3591 O O . ASP C 1 8 ? -89.610 32.641 69.765 1.00 51.65 8 ASP C O 1
ATOM 3596 N N . LYS C 1 9 ? -87.735 33.895 69.765 1.00 62.50 9 LYS C N 1
ATOM 3597 C CA . LYS C 1 9 ? -86.823 32.759 69.710 1.00 61.25 9 LYS C CA 1
ATOM 3598 C C . LYS C 1 9 ? -86.608 32.206 71.124 1.00 57.31 9 LYS C C 1
ATOM 3599 O O . LYS C 1 9 ? -86.428 32.970 72.079 1.00 53.07 9 LYS C O 1
ATOM 3605 N N . VAL C 1 10 ? -86.614 30.882 71.259 1.00 54.04 10 VAL C N 1
ATOM 3606 C CA . VAL C 1 10 ? -86.396 30.261 72.563 1.00 58.29 10 VAL C CA 1
ATOM 3607 C C . VAL C 1 10 ? -84.905 30.046 72.844 1.00 55.82 10 VAL C C 1
ATOM 3608 O O . VAL C 1 10 ? -84.238 29.296 72.128 1.00 53.49 10 VAL C O 1
ATOM 3612 N N . ILE C 1 11 ? -84.389 30.688 73.893 1.00 62.03 11 ILE C N 1
ATOM 3613 C CA . ILE C 1 11 ? -82.959 30.608 74.218 1.00 58.36 11 ILE C CA 1
ATOM 3614 C C . ILE C 1 11 ? -82.716 30.202 75.671 1.00 53.88 11 ILE C C 1
ATOM 3615 O O . ILE C 1 11 ? -83.266 30.813 76.581 1.00 56.70 11 ILE C O 1
ATOM 3620 N N . VAL C 1 12 ? -81.864 29.196 75.884 1.00 56.48 12 VAL C N 1
ATOM 3621 C CA . VAL C 1 12 ? -81.517 28.728 77.235 1.00 58.62 12 VAL C CA 1
ATOM 3622 C C . VAL C 1 12 ? -80.107 29.158 77.646 1.00 46.93 12 VAL C C 1
ATOM 3623 O O . VAL C 1 12 ? -79.151 28.949 76.912 1.00 51.33 12 VAL C O 1
ATOM 3627 N N . VAL C 1 13 ? -79.988 29.749 78.828 1.00 49.67 13 VAL C N 1
ATOM 3628 C CA . VAL C 1 13 ? -78.705 30.194 79.364 1.00 49.71 13 VAL C CA 1
ATOM 3629 C C . VAL C 1 13 ? -78.356 29.426 80.667 1.00 53.81 13 VAL C C 1
ATOM 3630 O O . VAL C 1 13 ? -79.059 29.563 81.665 1.00 61.31 13 VAL C O 1
ATOM 3634 N N . THR C 1 14 ? -77.296 28.607 80.657 1.00 46.85 14 THR C N 1
ATOM 3635 C CA . THR C 1 14 ? -76.841 27.925 81.884 1.00 41.70 14 THR C CA 1
ATOM 3636 C C . THR C 1 14 ? -76.035 28.861 82.831 1.00 44.36 14 THR C C 1
ATOM 3637 O O . THR C 1 14 ? -75.217 29.676 82.392 1.00 36.15 14 THR C O 1
ATOM 3641 N N . GLY C 1 15 ? -76.316 28.766 84.131 1.00 45.62 15 GLY C N 1
ATOM 3642 C CA . GLY C 1 15 ? -75.646 29.573 85.139 1.00 43.96 15 GLY C CA 1
ATOM 3643 C C . GLY C 1 15 ? -76.102 31.018 85.146 1.00 43.49 15 GLY C C 1
ATOM 3644 O O . GLY C 1 15 ? -75.350 31.916 85.532 1.00 40.57 15 GLY C O 1
ATOM 3645 N N . GLY C 1 16 ? -77.367 31.226 84.794 1.00 52.74 16 GLY C N 1
ATOM 3646 C CA . GLY C 1 16 ? -77.894 32.554 84.525 1.00 59.27 16 GLY C CA 1
ATOM 3647 C C . GLY C 1 16 ? -78.637 33.297 85.624 1.00 65.44 16 GLY C C 1
ATOM 3648 O O . GLY C 1 16 ? -79.381 34.237 85.333 1.00 67.03 16 GLY C O 1
ATOM 3649 N N . ASN C 1 17 ? -78.460 32.899 86.880 1.00 57.36 17 ASN C N 1
ATOM 3650 C CA . ASN C 1 17 ? -79.147 33.602 87.956 1.00 64.49 17 ASN C CA 1
ATOM 3651 C C . ASN C 1 17 ? -78.398 34.882 88.358 1.00 61.71 17 ASN C C 1
ATOM 3652 O O . ASN C 1 17 ? -78.998 35.948 88.528 1.00 53.63 17 ASN C O 1
ATOM 3657 N N . ARG C 1 18 ? -77.079 34.780 88.456 1.00 61.55 18 ARG C N 1
ATOM 3658 C CA . ARG C 1 18 ? -76.246 35.930 88.783 1.00 59.93 18 ARG C CA 1
ATOM 3659 C C . ARG C 1 18 ? -75.170 36.084 87.733 1.00 48.27 18 ARG C C 1
ATOM 3660 O O . ARG C 1 18 ? -75.138 35.335 86.760 1.00 50.28 18 ARG C O 1
ATOM 3668 N N . GLY C 1 19 ? -74.304 37.073 87.936 1.00 54.00 19 GLY C N 1
ATOM 3669 C CA . GLY C 1 19 ? -73.100 37.240 87.138 1.00 56.43 19 GLY C CA 1
ATOM 3670 C C . GLY C 1 19 ? -73.251 37.423 85.636 1.00 58.98 19 GLY C C 1
ATOM 3671 O O . GLY C 1 19 ? -74.097 38.194 85.161 1.00 50.80 19 GLY C O 1
ATOM 3672 N N . ILE C 1 20 ? -72.385 36.738 84.890 1.00 60.04 20 ILE C N 1
ATOM 3673 C CA . ILE C 1 20 ? -72.371 36.833 83.437 1.00 55.47 20 ILE C CA 1
ATOM 3674 C C . ILE C 1 20 ? -73.638 36.189 82.867 1.00 52.87 20 ILE C C 1
ATOM 3675 O O . ILE C 1 20 ? -74.246 36.714 81.928 1.00 46.44 20 ILE C O 1
ATOM 3680 N N . GLY C 1 21 ? -74.051 35.069 83.451 1.00 48.00 21 GLY C N 1
ATOM 3681 C CA . GLY C 1 21 ? -75.286 34.430 83.026 1.00 56.49 21 GLY C CA 1
ATOM 3682 C C . GLY C 1 21 ? -76.489 35.357 83.124 1.00 58.77 21 GLY C C 1
ATOM 3683 O O . GLY C 1 21 ? -77.373 35.347 82.261 1.00 58.16 21 GLY C O 1
ATOM 3684 N N . ALA C 1 22 ? -76.513 36.166 84.179 1.00 55.86 22 ALA C N 1
ATOM 3685 C CA . ALA C 1 22 ? -77.590 37.119 84.397 1.00 50.24 22 ALA C CA 1
ATOM 3686 C C . ALA C 1 22 ? -77.645 38.234 83.350 1.00 46.15 22 ALA C C 1
ATOM 3687 O O . ALA C 1 22 ? -78.726 38.588 82.879 1.00 52.10 22 ALA C O 1
ATOM 3689 N N . ALA C 1 23 ? -76.486 38.770 82.975 1.00 51.76 23 ALA C N 1
ATOM 3690 C CA . ALA C 1 23 ? -76.411 39.856 81.985 1.00 50.87 23 ALA C CA 1
ATOM 3691 C C . ALA C 1 23 ? -76.886 39.435 80.592 1.00 48.07 23 ALA C C 1
ATOM 3692 O O . ALA C 1 23 ? -77.481 40.234 79.866 1.00 39.35 23 ALA C O 1
ATOM 3694 N N . ILE C 1 24 ? -76.575 38.197 80.215 1.00 51.83 24 ILE C N 1
ATOM 3695 C CA . ILE C 1 24 ? -76.998 37.629 78.938 1.00 49.09 24 ILE C CA 1
ATOM 3696 C C . ILE C 1 24 ? -78.518 37.418 78.889 1.00 51.27 24 ILE C C 1
ATOM 3697 O O . ILE C 1 24 ? -79.163 37.794 77.910 1.00 50.91 24 ILE C O 1
ATOM 3702 N N . VAL C 1 25 ? -79.084 36.828 79.942 1.00 55.07 25 VAL C N 1
ATOM 3703 C CA . VAL C 1 25 ? -80.536 36.644 80.033 1.00 53.99 25 VAL C CA 1
ATOM 3704 C C . VAL C 1 25 ? -81.244 37.997 79.931 1.00 51.79 25 VAL C C 1
ATOM 3705 O O . VAL C 1 25 ? -82.172 38.157 79.137 1.00 48.75 25 VAL C O 1
ATOM 3709 N N . LYS C 1 26 ? -80.794 38.955 80.743 1.00 54.54 26 LYS C N 1
ATOM 3710 C CA . LYS C 1 26 ? -81.347 40.315 80.760 1.00 59.85 26 LYS C CA 1
ATOM 3711 C C . LYS C 1 26 ? -81.293 40.977 79.379 1.00 54.91 26 LYS C C 1
ATOM 3712 O O . LYS C 1 26 ? -82.265 41.600 78.955 1.00 54.41 26 LYS C O 1
ATOM 3718 N N . LEU C 1 27 ? -80.155 40.847 78.694 1.00 53.79 27 LEU C N 1
ATOM 3719 C CA . LEU C 1 27 ? -79.956 41.478 77.388 1.00 54.20 27 LEU C CA 1
ATOM 3720 C C . LEU C 1 27 ? -80.760 40.772 76.285 1.00 54.52 27 LEU C C 1
ATOM 3721 O O . LEU C 1 27 ? -81.211 41.412 75.340 1.00 53.84 27 LEU C O 1
ATOM 3726 N N . LEU C 1 28 ? -80.873 39.448 76.368 1.00 52.00 28 LEU C N 1
ATOM 3727 C CA . LEU C 1 28 ? -81.661 38.684 75.400 1.00 49.70 28 LEU C CA 1
ATOM 3728 C C . LEU C 1 28 ? -83.168 38.932 75.525 1.00 55.93 28 LEU C C 1
ATOM 3729 O O . LEU C 1 28 ? -83.895 38.890 74.530 1.00 55.61 28 LEU C O 1
ATOM 3734 N N . GLN C 1 29 ? -83.643 39.150 76.749 1.00 58.83 29 GLN C N 1
ATOM 3735 C CA . GLN C 1 29 ? -85.053 39.470 76.981 1.00 54.51 29 GLN C CA 1
ATOM 3736 C C . GLN C 1 29 ? -85.439 40.790 76.293 1.00 55.79 29 GLN C C 1
ATOM 3737 O O . GLN C 1 29 ? -86.455 40.849 75.588 1.00 50.81 29 GLN C O 1
ATOM 3743 N N . GLU C 1 30 ? -84.610 41.828 76.479 1.00 50.40 30 GLU C N 1
ATOM 3744 C CA . GLU C 1 30 ? -84.831 43.149 75.869 1.00 44.72 30 GLU C CA 1
ATOM 3745 C C . GLU C 1 30 ? -84.502 43.202 74.357 1.00 54.84 30 GLU C C 1
ATOM 3746 O O . GLU C 1 30 ? -84.352 44.286 73.780 1.00 53.28 30 GLU C O 1
ATOM 3752 N N . MET C 1 31 ? -84.342 42.024 73.747 1.00 61.17 31 MET C N 1
ATOM 3753 C CA . MET C 1 31 ? -84.276 41.858 72.287 1.00 62.14 31 MET C CA 1
ATOM 3754 C C . MET C 1 31 ? -85.517 41.115 71.803 1.00 61.60 31 MET C C 1
ATOM 3755 O O . MET C 1 31 ? -85.671 40.832 70.610 1.00 61.13 31 MET C O 1
ATOM 3760 N N . GLY C 1 32 ? -86.393 40.789 72.749 1.00 59.07 32 GLY C N 1
ATOM 3761 C CA . GLY C 1 32 ? -87.659 40.163 72.433 1.00 60.59 32 GLY C CA 1
ATOM 3762 C C . GLY C 1 32 ? -87.559 38.656 72.459 1.00 57.44 32 GLY C C 1
ATOM 3763 O O . GLY C 1 32 ? -88.415 37.958 71.915 1.00 55.82 32 GLY C O 1
ATOM 3764 N N . ALA C 1 33 ? -86.514 38.138 73.093 1.00 58.40 33 ALA C N 1
ATOM 3765 C CA . ALA C 1 33 ? -86.373 36.692 73.158 1.00 58.33 33 ALA C CA 1
ATOM 3766 C C . ALA C 1 33 ? -87.159 36.123 74.328 1.00 56.31 33 ALA C C 1
ATOM 3767 O O . ALA C 1 33 ? -87.302 36.760 75.378 1.00 54.87 33 ALA C O 1
ATOM 3769 N N . LYS C 1 34 ? -87.661 34.912 74.139 1.00 52.65 34 LYS C N 1
ATOM 3770 C CA . LYS C 1 34 ? -88.233 34.174 75.245 1.00 62.55 34 LYS C CA 1
ATOM 3771 C C . LYS C 1 34 ? -87.095 33.400 75.896 1.00 58.39 34 LYS C C 1
ATOM 3772 O O . LYS C 1 34 ? -86.752 32.284 75.490 1.00 53.46 34 LYS C O 1
ATOM 3778 N N . VAL C 1 35 ? -86.509 34.020 76.913 1.00 57.76 35 VAL C N 1
ATOM 3779 C CA . VAL C 1 35 ? -85.330 33.474 77.552 1.00 61.64 35 VAL C CA 1
ATOM 3780 C C . VAL C 1 35 ? -85.743 32.624 78.745 1.00 62.91 35 VAL C C 1
ATOM 3781 O O . VAL C 1 35 ? -86.670 32.966 79.482 1.00 61.98 35 VAL C O 1
ATOM 3785 N N . ALA C 1 36 ? -85.063 31.493 78.885 1.00 66.40 36 ALA C N 1
ATOM 3786 C CA . ALA C 1 36 ? -85.146 30.638 80.058 1.00 67.88 36 ALA C CA 1
ATOM 3787 C C . ALA C 1 36 ? -83.710 30.471 80.540 1.00 67.46 36 ALA C C 1
ATOM 3788 O O . ALA C 1 36 ? -82.774 30.658 79.757 1.00 61.65 36 ALA C O 1
ATOM 3790 N N . PHE C 1 37 ? -83.515 30.173 81.821 1.00 61.43 37 PHE C N 1
ATOM 3791 C CA . PHE C 1 37 ? -82.167 29.876 82.299 1.00 55.84 37 PHE C CA 1
ATOM 3792 C C . PHE C 1 37 ? -82.159 28.726 83.312 1.00 57.08 37 PHE C C 1
ATOM 3793 O O . PHE C 1 37 ? -83.154 28.505 83.999 1.00 58.84 37 PHE C O 1
ATOM 3801 N N . THR C 1 38 ? -81.058 27.972 83.370 1.00 61.10 38 THR C N 1
ATOM 3802 C CA . THR C 1 38 ? -80.870 26.958 84.421 1.00 62.70 38 THR C CA 1
ATOM 3803 C C . THR C 1 38 ? -79.753 27.392 85.376 1.00 53.90 38 THR C C 1
ATOM 3804 O O . THR C 1 38 ? -78.863 28.162 85.001 1.00 49.13 38 THR C O 1
ATOM 3808 N N . ASP C 1 39 ? -79.834 26.924 86.618 1.00 48.80 39 ASP C N 1
ATOM 3809 C CA . ASP C 1 39 ? -78.844 27.241 87.639 1.00 51.97 39 ASP C CA 1
ATOM 3810 C C . ASP C 1 39 ? -79.142 26.344 88.846 1.00 56.48 39 ASP C C 1
ATOM 3811 O O . ASP C 1 39 ? -79.968 25.430 88.754 1.00 52.78 39 ASP C O 1
ATOM 3816 N N . LEU C 1 40 ? -78.458 26.574 89.962 1.00 62.52 40 LEU C N 1
ATOM 3817 C CA . LEU C 1 40 ? -78.728 25.824 91.188 1.00 68.34 40 LEU C CA 1
ATOM 3818 C C . LEU C 1 40 ? -79.764 26.588 92.024 1.00 64.58 40 LEU C C 1
ATOM 3819 O O . LEU C 1 40 ? -80.505 25.991 92.808 1.00 59.37 40 LEU C O 1
ATOM 3824 N N . ALA C 1 41 ? -79.815 27.909 91.819 1.00 65.44 41 ALA C N 1
ATOM 3825 C CA . ALA C 1 41 ? -80.777 28.795 92.478 1.00 68.12 41 ALA C CA 1
ATOM 3826 C C . ALA C 1 41 ? -81.475 29.702 91.464 1.00 73.00 41 ALA C C 1
ATOM 3827 O O . ALA C 1 41 ? -80.855 30.155 90.498 1.00 67.37 41 ALA C O 1
ATOM 3829 N N . THR C 1 42 ? -82.754 29.991 91.709 1.00 76.32 42 THR C N 1
ATOM 3830 C CA . THR C 1 42 ? -83.552 30.848 90.825 1.00 73.97 42 THR C CA 1
ATOM 3831 C C . THR C 1 42 ? -84.310 31.941 91.586 1.00 68.83 42 THR C C 1
ATOM 3832 O O . THR C 1 42 ? -85.519 31.829 91.780 1.00 77.44 42 THR C O 1
ATOM 3836 N N . ASP C 1 43 ? -83.615 33.002 91.997 1.00 64.23 43 ASP C N 1
ATOM 3837 C CA . ASP C 1 43 ? -84.244 34.043 92.833 1.00 79.20 43 ASP C CA 1
ATOM 3838 C C . ASP C 1 43 ? -85.267 35.005 92.167 1.00 92.69 43 ASP C C 1
ATOM 3839 O O . ASP C 1 43 ? -86.424 35.051 92.610 1.00 85.05 43 ASP C O 1
ATOM 3844 N N . GLY C 1 44 ? -84.889 35.777 91.141 1.00 92.76 44 GLY C N 1
ATOM 3845 C CA . GLY C 1 44 ? -83.540 35.877 90.601 1.00 85.00 44 GLY C CA 1
ATOM 3846 C C . GLY C 1 44 ? -82.640 36.967 91.189 1.00 73.38 44 GLY C C 1
ATOM 3847 O O . GLY C 1 44 ? -81.598 36.644 91.760 1.00 59.80 44 GLY C O 1
ATOM 3848 N N . GLY C 1 45 ? -83.042 38.241 91.128 1.00 70.88 45 GLY C N 1
ATOM 3849 C CA . GLY C 1 45 ? -84.397 38.676 90.815 1.00 72.55 45 GLY C CA 1
ATOM 3850 C C . GLY C 1 45 ? -84.838 38.999 89.395 1.00 75.00 45 GLY C C 1
ATOM 3851 O O . GLY C 1 45 ? -85.244 40.128 89.114 1.00 76.87 45 GLY C O 1
ATOM 3852 N N . ASN C 1 46 ? -84.795 38.015 88.502 1.00 77.09 46 ASN C N 1
ATOM 3853 C CA . ASN C 1 46 ? -85.423 38.175 87.192 1.00 75.72 46 ASN C CA 1
ATOM 3854 C C . ASN C 1 46 ? -86.797 37.523 87.169 1.00 80.09 46 ASN C C 1
ATOM 3855 O O . ASN C 1 46 ? -86.928 36.306 87.325 1.00 76.21 46 ASN C O 1
ATOM 3860 N N . THR C 1 47 ? -87.817 38.349 86.966 1.00 84.97 47 THR C N 1
ATOM 3861 C CA . THR C 1 47 ? -89.201 37.915 87.071 1.00 84.10 47 THR C CA 1
ATOM 3862 C C . THR C 1 47 ? -89.650 37.081 85.868 1.00 78.43 47 THR C C 1
ATOM 3863 O O . THR C 1 47 ? -90.149 35.960 86.021 1.00 65.73 47 THR C O 1
ATOM 3867 N N . GLU C 1 48 ? -89.424 37.626 84.676 1.00 74.24 48 GLU C N 1
ATOM 3868 C CA . GLU C 1 48 ? -89.979 37.092 83.435 1.00 73.78 48 GLU C CA 1
ATOM 3869 C C . GLU C 1 48 ? -89.119 36.017 82.769 1.00 79.41 48 GLU C C 1
ATOM 3870 O O . GLU C 1 48 ? -89.243 35.778 81.567 1.00 82.55 48 GLU C O 1
ATOM 3876 N N . ALA C 1 49 ? -88.257 35.360 83.536 1.00 76.34 49 ALA C N 1
ATOM 3877 C CA . ALA C 1 49 ? -87.182 34.593 82.923 1.00 69.35 49 ALA C CA 1
ATOM 3878 C C . ALA C 1 49 ? -87.316 33.065 82.850 1.00 66.34 49 ALA C C 1
ATOM 3879 O O . ALA C 1 49 ? -86.487 32.426 82.212 1.00 76.13 49 ALA C O 1
ATOM 3881 N N . LEU C 1 50 ? -88.336 32.478 83.469 1.00 53.18 50 LEU C N 1
ATOM 3882 C CA . LEU C 1 50 ? -88.459 31.008 83.507 1.00 54.75 50 LEU C CA 1
ATOM 3883 C C . LEU C 1 50 ? -87.182 30.320 84.007 1.00 66.38 50 LEU C C 1
ATOM 3884 O O . LEU C 1 50 ? -86.393 29.806 83.218 1.00 67.76 50 LEU C O 1
ATOM 3889 N N . GLY C 1 51 ? -86.980 30.330 85.321 1.00 74.59 51 GLY C N 1
ATOM 3890 C CA . GLY C 1 51 ? -85.865 29.630 85.930 1.00 56.57 51 GLY C CA 1
ATOM 3891 C C . GLY C 1 51 ? -86.156 28.164 86.162 1.00 57.18 51 GLY C C 1
ATOM 3892 O O . GLY C 1 51 ? -87.205 27.798 86.692 1.00 65.73 51 GLY C O 1
ATOM 3893 N N . VAL C 1 52 ? -85.213 27.319 85.775 1.00 57.14 52 VAL C N 1
ATOM 3894 C CA . VAL C 1 52 ? -85.333 25.898 86.027 1.00 53.22 52 VAL C CA 1
ATOM 3895 C C . VAL C 1 52 ? -84.137 25.491 86.856 1.00 54.98 52 VAL C C 1
ATOM 3896 O O . VAL C 1 52 ? -82.999 25.692 86.446 1.00 59.15 52 VAL C O 1
ATOM 3900 N N . VAL C 1 53 ? -84.372 24.942 88.034 1.00 55.44 53 VAL C N 1
ATOM 3901 C CA . VAL C 1 53 ? -83.253 24.449 88.822 1.00 56.86 53 VAL C CA 1
ATOM 3902 C C . VAL C 1 53 ? -82.764 23.101 88.275 1.00 60.10 53 VAL C C 1
ATOM 3903 O O . VAL C 1 53 ? -83.525 22.123 88.198 1.00 53.64 53 VAL C O 1
ATOM 3907 N N . ALA C 1 54 ? -81.492 23.074 87.879 1.00 62.84 54 ALA C N 1
ATOM 3908 C CA . ALA C 1 54 ? -80.855 21.880 87.326 1.00 59.36 54 ALA C CA 1
ATOM 3909 C C . ALA C 1 54 ? -79.352 21.890 87.635 1.00 57.19 54 ALA C C 1
ATOM 3910 O O . ALA C 1 54 ? -78.796 22.917 88.047 1.00 53.30 54 ALA C O 1
ATOM 3912 N N . ASN C 1 55 ? -78.705 20.741 87.449 1.00 51.05 55 ASN C N 1
ATOM 3913 C CA . ASN C 1 55 ? -77.266 20.633 87.666 1.00 46.27 55 ASN C CA 1
ATOM 3914 C C . ASN C 1 55 ? -76.623 20.167 86.363 1.00 43.91 55 ASN C C 1
ATOM 3915 O O . ASN C 1 55 ? -76.962 19.079 85.867 1.00 36.73 55 ASN C O 1
ATOM 3920 N N . VAL C 1 56 ? -75.713 20.992 85.818 1.00 39.13 56 VAL C N 1
ATOM 3921 C CA . VAL C 1 56 ? -75.084 20.734 84.506 1.00 36.86 56 VAL C CA 1
ATOM 3922 C C . VAL C 1 56 ? -74.270 19.449 84.464 1.00 35.96 56 VAL C C 1
ATOM 3923 O O . VAL C 1 56 ? -74.030 18.899 83.390 1.00 35.66 56 VAL C O 1
ATOM 3927 N N . THR C 1 57 ? -73.869 18.968 85.636 1.00 38.19 57 THR C N 1
ATOM 3928 C CA . THR C 1 57 ? -73.040 17.775 85.751 1.00 34.58 57 THR C CA 1
ATOM 3929 C C . THR C 1 57 ? -73.849 16.471 85.598 1.00 37.38 57 THR C C 1
ATOM 3930 O O . THR C 1 57 ? -73.282 15.402 85.336 1.00 28.96 57 THR C O 1
ATOM 3934 N N . ASP C 1 58 ? -75.173 16.584 85.743 1.00 43.56 58 ASP C N 1
ATOM 3935 C CA . ASP C 1 58 ? -76.102 15.457 85.612 1.00 46.45 58 ASP C CA 1
ATOM 3936 C C . ASP C 1 58 ? -76.873 15.531 84.289 1.00 42.77 58 ASP C C 1
ATOM 3937 O O . ASP C 1 58 ? -77.537 16.531 83.992 1.00 38.40 58 ASP C O 1
ATOM 3942 N N . LEU C 1 59 ? -76.769 14.476 83.487 1.00 40.58 59 LEU C N 1
ATOM 3943 C CA . LEU C 1 59 ? -77.417 14.477 82.182 1.00 45.60 59 LEU C CA 1
ATOM 3944 C C . LEU C 1 59 ? -78.935 14.399 82.325 1.00 53.82 59 LEU C C 1
ATOM 3945 O O . LEU C 1 59 ? -79.671 15.024 81.557 1.00 51.28 59 LEU C O 1
ATOM 3950 N N . GLU C 1 60 ? -79.400 13.651 83.324 1.00 53.07 60 GLU C N 1
ATOM 3951 C CA . GLU C 1 60 ? -80.829 13.532 83.578 1.00 45.60 60 GLU C CA 1
ATOM 3952 C C . GLU C 1 60 ? -81.417 14.882 84.020 1.00 48.66 60 GLU C C 1
ATOM 3953 O O . GLU C 1 60 ? -82.454 15.315 83.513 1.00 42.14 60 GLU C O 1
ATOM 3959 N N . SER C 1 61 ? -80.710 15.573 84.913 1.00 46.62 61 SER C N 1
ATOM 3960 C CA . SER C 1 61 ? -81.181 16.847 85.449 1.00 40.76 61 SER C CA 1
ATOM 3961 C C . SER C 1 61 ? -81.332 17.871 84.334 1.00 44.20 61 SER C C 1
ATOM 3962 O O . SER C 1 61 ? -82.259 18.686 84.348 1.00 47.81 61 SER C O 1
ATOM 3965 N N . MET C 1 62 ? -80.411 17.826 83.375 1.00 44.02 62 MET C N 1
ATOM 3966 C CA . MET C 1 62 ? -80.447 18.723 82.225 1.00 45.87 62 MET C CA 1
ATOM 3967 C C . MET C 1 62 ? -81.449 18.217 81.184 1.00 45.65 62 MET C C 1
ATOM 3968 O O . MET C 1 62 ? -82.121 19.020 80.545 1.00 41.35 62 MET C O 1
ATOM 3973 N N . THR C 1 63 ? -81.527 16.893 81.009 1.00 43.32 63 THR C N 1
ATOM 3974 C CA . THR C 1 63 ? -82.519 16.277 80.111 1.00 50.32 63 THR C CA 1
ATOM 3975 C C . THR C 1 63 ? -83.930 16.505 80.655 1.00 55.66 63 THR C C 1
ATOM 3976 O O . THR C 1 63 ? -84.896 16.626 79.893 1.00 58.04 63 THR C O 1
ATOM 3980 N N . ALA C 1 64 ? -84.044 16.547 81.979 1.00 50.79 64 ALA C N 1
ATOM 3981 C CA . ALA C 1 64 ? -85.311 16.861 82.614 1.00 47.05 64 ALA C CA 1
ATOM 3982 C C . ALA C 1 64 ? -85.689 18.317 82.352 1.00 46.25 64 ALA C C 1
ATOM 3983 O O . ALA C 1 64 ? -86.795 18.613 81.910 1.00 49.08 64 ALA C O 1
ATOM 3985 N N . ALA C 1 65 ? -84.737 19.215 82.588 1.00 47.33 65 ALA C N 1
ATOM 3986 C CA . ALA C 1 65 ? -84.930 20.646 82.394 1.00 41.63 65 ALA C CA 1
ATOM 3987 C C . ALA C 1 65 ? -85.234 20.960 80.929 1.00 45.66 65 ALA C C 1
ATOM 3988 O O . ALA C 1 65 ? -85.893 21.951 80.616 1.00 40.19 65 ALA C O 1
ATOM 3990 N N . ALA C 1 66 ? -84.694 20.132 80.039 1.00 54.03 66 ALA C N 1
ATOM 3991 C CA . ALA C 1 66 ? -84.908 20.253 78.597 1.00 54.24 66 ALA C CA 1
ATOM 3992 C C . ALA C 1 66 ? -86.361 20.027 78.213 1.00 49.97 66 ALA C C 1
ATOM 3993 O O . ALA C 1 66 ? -86.949 20.830 77.486 1.00 49.56 66 ALA C O 1
ATOM 3995 N N . ALA C 1 67 ? -86.924 18.916 78.680 1.00 47.14 67 ALA C N 1
ATOM 3996 C CA . ALA C 1 67 ? -88.330 18.608 78.430 1.00 55.79 67 ALA C CA 1
ATOM 3997 C C . ALA C 1 67 ? -89.253 19.749 78.919 1.00 55.68 67 ALA C C 1
ATOM 3998 O O . ALA C 1 67 ? -90.186 20.144 78.214 1.00 53.63 67 ALA C O 1
ATOM 4000 N N . GLU C 1 68 ? -88.954 20.301 80.097 1.00 50.75 68 GLU C N 1
ATOM 4001 C CA . GLU C 1 68 ? -89.729 21.397 80.690 1.00 52.08 68 GLU C CA 1
ATOM 4002 C C . GLU C 1 68 ? -89.742 22.688 79.871 1.00 57.75 68 GLU C C 1
ATOM 4003 O O . GLU C 1 68 ? -90.779 23.342 79.752 1.00 63.68 68 GLU C O 1
ATOM 4009 N N . ILE C 1 69 ? -88.587 23.079 79.348 1.00 58.67 69 ILE C N 1
ATOM 4010 C CA . ILE C 1 69 ? -88.482 24.326 78.599 1.00 61.14 69 ILE C CA 1
ATOM 4011 C C . ILE C 1 69 ? -89.224 24.250 77.249 1.00 58.19 69 ILE C C 1
ATOM 4012 O O . ILE C 1 69 ? -89.888 25.210 76.851 1.00 51.90 69 ILE C O 1
ATOM 4017 N N . THR C 1 70 ? -89.105 23.116 76.554 1.00 60.67 70 THR C N 1
ATOM 4018 C CA . THR C 1 70 ? -89.842 22.883 75.303 1.00 63.55 70 THR C CA 1
ATOM 4019 C C . THR C 1 70 ? -91.348 22.921 75.573 1.00 63.68 70 THR C C 1
ATOM 4020 O O . THR C 1 70 ? -92.124 23.441 74.767 1.00 66.68 70 THR C O 1
ATOM 4024 N N . ASP C 1 71 ? -91.751 22.367 76.714 1.00 64.54 71 ASP C N 1
ATOM 4025 C CA . ASP C 1 71 ? -93.160 22.293 77.098 1.00 67.25 71 ASP C CA 1
ATOM 4026 C C . ASP C 1 71 ? -93.764 23.666 77.442 1.00 63.82 71 ASP C C 1
ATOM 4027 O O . ASP C 1 71 ? -94.942 23.901 77.190 1.00 64.56 71 ASP C O 1
ATOM 4032 N N . LYS C 1 72 ? -92.960 24.574 77.996 1.00 65.27 72 LYS C N 1
ATOM 4033 C CA . LYS C 1 72 ? -93.479 25.864 78.463 1.00 54.83 72 LYS C CA 1
ATOM 4034 C C . LYS C 1 72 ? -93.292 27.003 77.463 1.00 57.78 72 LYS C C 1
ATOM 4035 O O . LYS C 1 72 ? -94.118 27.911 77.422 1.00 69.94 72 LYS C O 1
ATOM 4041 N N . LEU C 1 73 ? -92.208 26.982 76.688 1.00 61.98 73 LEU C N 1
ATOM 4042 C CA . LEU C 1 73 ? -91.898 28.085 75.758 1.00 58.76 73 LEU C CA 1
ATOM 4043 C C . LEU C 1 73 ? -91.813 27.697 74.267 1.00 53.93 73 LEU C C 1
ATOM 4044 O O . LEU C 1 73 ? -91.840 28.572 73.399 1.00 53.80 73 LEU C O 1
ATOM 4049 N N . GLY C 1 74 ? -91.660 26.408 73.973 1.00 51.39 74 GLY C N 1
ATOM 4050 C CA . GLY C 1 74 ? -91.562 25.959 72.590 1.00 66.23 74 GLY C CA 1
ATOM 4051 C C . GLY C 1 74 ? -90.166 25.554 72.132 1.00 67.52 74 GLY C C 1
ATOM 4052 O O . GLY C 1 74 ? -89.201 25.710 72.882 1.00 63.24 74 GLY C O 1
ATOM 4053 N N . PRO C 1 75 ? -90.047 25.066 70.878 1.00 70.06 75 PRO C N 1
ATOM 4054 C CA . PRO C 1 75 ? -88.772 24.612 70.290 1.00 66.25 75 PRO C CA 1
ATOM 4055 C C . PRO C 1 75 ? -87.614 25.620 70.410 1.00 60.30 75 PRO C C 1
ATOM 4056 O O . PRO C 1 75 ? -87.774 26.831 70.153 1.00 45.10 75 PRO C O 1
ATOM 4060 N N . VAL C 1 76 ? -86.441 25.092 70.772 1.00 59.83 76 VAL C N 1
ATOM 4061 C CA . VAL C 1 76 ? -85.309 25.925 71.186 1.00 58.53 76 VAL C CA 1
ATOM 4062 C C . VAL C 1 76 ? -84.400 26.310 70.026 1.00 48.46 76 VAL C C 1
ATOM 4063 O O . VAL C 1 76 ? -84.034 25.475 69.188 1.00 42.86 76 VAL C O 1
ATOM 4067 N N . TYR C 1 77 ? -84.056 27.591 69.973 1.00 45.72 77 TYR C N 1
ATOM 4068 C CA . TYR C 1 77 ? -83.132 28.067 68.963 1.00 52.86 77 TYR C CA 1
ATOM 4069 C C . TYR C 1 77 ? -81.703 28.237 69.512 1.00 56.72 77 TYR C C 1
ATOM 4070 O O . TYR C 1 77 ? -80.740 27.703 68.949 1.00 50.31 77 TYR C O 1
ATOM 4079 N N . GLY C 1 78 ? -81.566 28.960 70.620 1.00 52.25 78 GLY C N 1
ATOM 4080 C CA . GLY C 1 78 ? -80.247 29.255 71.137 1.00 49.36 78 GLY C CA 1
ATOM 4081 C C . GLY C 1 78 ? -79.944 28.556 72.448 1.00 53.03 78 GLY C C 1
ATOM 4082 O O . GLY C 1 78 ? -80.807 28.436 73.316 1.00 50.47 78 GLY C O 1
ATOM 4083 N N . VAL C 1 79 ? -78.701 28.098 72.587 1.00 54.30 79 VAL C N 1
ATOM 4084 C CA . VAL C 1 79 ? -78.211 27.530 73.838 1.00 50.09 79 VAL C CA 1
ATOM 4085 C C . VAL C 1 79 ? -76.904 28.219 74.165 1.00 45.64 79 VAL C C 1
ATOM 4086 O O . VAL C 1 79 ? -75.975 28.195 73.364 1.00 51.50 79 VAL C O 1
ATOM 4090 N N . VAL C 1 80 ? -76.841 28.829 75.342 1.00 43.81 80 VAL C N 1
ATOM 4091 C CA . VAL C 1 80 ? -75.638 29.493 75.815 1.00 38.54 80 VAL C CA 1
ATOM 4092 C C . VAL C 1 80 ? -75.085 28.764 77.032 1.00 44.69 80 VAL C C 1
ATOM 4093 O O . VAL C 1 80 ? -75.708 28.775 78.091 1.00 42.41 80 VAL C O 1
ATOM 4097 N N . ALA C 1 81 ? -73.944 28.090 76.857 1.00 51.22 81 ALA C N 1
ATOM 4098 C CA . ALA C 1 81 ? -73.265 27.379 77.949 1.00 42.34 81 ALA C CA 1
ATOM 4099 C C . ALA C 1 81 ? -72.321 28.311 78.715 1.00 40.86 81 ALA C C 1
ATOM 4100 O O . ALA C 1 81 ? -71.191 28.534 78.281 1.00 43.93 81 ALA C O 1
ATOM 4102 N N . ASN C 1 82 ? -72.794 28.867 79.834 1.00 34.60 82 ASN C N 1
ATOM 4103 C CA . ASN C 1 82 ? -72.053 29.891 80.578 1.00 33.72 82 ASN C CA 1
ATOM 4104 C C . ASN C 1 82 ? -71.704 29.433 82.003 1.00 41.00 82 ASN C C 1
ATOM 4105 O O . ASN C 1 82 ? -70.797 29.981 82.648 1.00 42.48 82 ASN C O 1
ATOM 4110 N N . ALA C 1 83 ? -72.448 28.450 82.502 1.00 40.85 83 ALA C N 1
ATOM 4111 C CA . ALA C 1 83 ? -72.192 27.918 83.834 1.00 36.09 83 ALA C CA 1
ATOM 4112 C C . ALA C 1 83 ? -70.777 27.363 83.920 1.00 37.74 83 ALA C C 1
ATOM 4113 O O . ALA C 1 83 ? -70.404 26.457 83.167 1.00 34.34 83 ALA C O 1
ATOM 4115 N N . GLY C 1 84 ? -69.999 27.902 84.853 1.00 35.04 84 GLY C N 1
ATOM 4116 C CA . GLY C 1 84 ? -68.649 27.432 85.075 1.00 34.39 84 GLY C CA 1
ATOM 4117 C C . GLY C 1 84 ? -68.124 27.878 86.419 1.00 36.92 84 GLY C C 1
ATOM 4118 O O . GLY C 1 84 ? -68.490 28.953 86.908 1.00 37.55 84 GLY C O 1
ATOM 4119 N N . ILE C 1 85 ? -67.201 27.089 86.970 1.00 40.84 85 ILE C N 1
ATOM 4120 C CA . ILE C 1 85 ? -66.581 27.367 88.269 1.00 36.15 85 ILE C CA 1
ATOM 4121 C C . ILE C 1 85 ? -65.051 27.391 88.191 1.00 33.70 85 ILE C C 1
ATOM 4122 O O . ILE C 1 85 ? -64.463 26.942 87.207 1.00 29.71 85 ILE C O 1
ATOM 4127 N N . THR C 1 86 ? -64.418 27.901 89.248 1.00 40.39 86 THR C N 1
ATOM 4128 C CA . THR C 1 86 ? -62.965 27.851 89.391 1.00 33.20 86 THR C CA 1
ATOM 4129 C C . THR C 1 86 ? -62.566 27.078 90.640 1.00 37.64 86 THR C C 1
ATOM 4130 O O . THR C 1 86 ? -63.274 27.112 91.646 1.00 43.80 86 THR C O 1
ATOM 4134 N N . LYS C 1 87 ? -61.432 26.386 90.577 1.00 41.62 87 LYS C N 1
ATOM 4135 C CA . LYS C 1 87 ? -60.788 25.852 91.779 1.00 36.09 87 LYS C CA 1
ATOM 4136 C C . LYS C 1 87 ? -59.320 26.242 91.694 1.00 28.73 87 LYS C C 1
ATOM 4137 O O . LYS C 1 87 ? -58.464 25.417 91.391 1.00 27.26 87 LYS C O 1
ATOM 4143 N N . ASP C 1 88 ? -59.035 27.513 91.954 1.00 30.79 88 ASP C N 1
ATOM 4144 C CA . ASP C 1 88 ? -57.707 28.053 91.679 1.00 34.38 88 ASP C CA 1
ATOM 4145 C C . ASP C 1 88 ? -56.618 27.618 92.647 1.00 32.29 88 ASP C C 1
ATOM 4146 O O . ASP C 1 88 ? -56.761 27.727 93.865 1.00 37.93 88 ASP C O 1
ATOM 4151 N N . ASN C 1 89 ? -55.528 27.121 92.068 1.00 31.00 89 ASN C N 1
ATOM 4152 C CA . ASN C 1 89 ? -54.305 26.831 92.797 1.00 33.55 89 ASN C CA 1
ATOM 4153 C C . ASN C 1 89 ? -53.160 26.536 91.824 1.00 29.41 89 ASN C C 1
ATOM 4154 O O . ASN C 1 89 ? -53.389 26.174 90.657 1.00 26.61 89 ASN C O 1
ATOM 4159 N N . PHE C 1 90 ? -51.930 26.655 92.314 1.00 24.02 90 PHE C N 1
ATOM 4160 C CA . PHE C 1 90 ? -50.774 26.264 91.523 1.00 21.95 90 PHE C CA 1
ATOM 4161 C C . PHE C 1 90 ? -50.791 24.752 91.219 1.00 24.75 90 PHE C C 1
ATOM 4162 O O . PHE C 1 90 ? -51.235 23.937 92.038 1.00 22.85 90 PHE C O 1
ATOM 4170 N N . PHE C 1 91 ? -50.283 24.391 90.044 1.00 21.17 91 PHE C N 1
ATOM 4171 C CA . PHE C 1 91 ? -50.364 23.020 89.534 1.00 24.37 91 PHE C CA 1
ATOM 4172 C C . PHE C 1 91 ? -50.016 21.891 90.548 1.00 23.46 91 PHE C C 1
ATOM 4173 O O . PHE C 1 91 ? -50.731 20.885 90.618 1.00 21.90 91 PHE C O 1
ATOM 4181 N N . PRO C 1 92 ? -48.914 22.039 91.317 1.00 22.23 92 PRO C N 1
ATOM 4182 C CA . PRO C 1 92 ? -48.633 20.970 92.291 1.00 24.85 92 PRO C CA 1
ATOM 4183 C C . PRO C 1 92 ? -49.515 20.948 93.554 1.00 25.32 92 PRO C C 1
ATOM 4184 O O . PRO C 1 92 ? -49.370 20.010 94.324 1.00 27.61 92 PRO C O 1
ATOM 4188 N N . LYS C 1 93 ? -50.344 21.964 93.795 1.00 30.01 93 LYS C N 1
ATOM 4189 C CA . LYS C 1 93 ? -51.258 21.963 94.949 1.00 28.49 93 LYS C CA 1
ATOM 4190 C C . LYS C 1 93 ? -52.688 21.518 94.574 1.00 28.73 93 LYS C C 1
ATOM 4191 O O . LYS C 1 93 ? -53.553 21.379 95.435 1.00 28.57 93 LYS C O 1
ATOM 4197 N N . LEU C 1 94 ? -52.929 21.290 93.290 1.00 27.72 94 LEU C N 1
ATOM 4198 C CA . LEU C 1 94 ? -54.253 20.899 92.814 1.00 29.69 94 LEU C CA 1
ATOM 4199 C C . LEU C 1 94 ? -54.521 19.425 93.093 1.00 30.21 94 LEU C C 1
ATOM 4200 O O . LEU C 1 94 ? -53.728 18.563 92.727 1.00 31.41 94 LEU C O 1
ATOM 4205 N N . THR C 1 95 ? -55.613 19.141 93.792 1.00 33.86 95 THR C N 1
ATOM 4206 C CA . THR C 1 95 ? -55.981 17.764 94.115 1.00 32.96 95 THR C CA 1
ATOM 4207 C C . THR C 1 95 ? -56.862 17.202 93.009 1.00 33.51 95 THR C C 1
ATOM 4208 O O . THR C 1 95 ? -57.409 17.971 92.227 1.00 36.96 95 THR C O 1
ATOM 4212 N N . PRO C 1 96 ? -56.982 15.861 92.918 1.00 32.08 96 PRO C N 1
ATOM 4213 C CA . PRO C 1 96 ? -57.936 15.236 91.989 1.00 29.73 96 PRO C CA 1
ATOM 4214 C C . PRO C 1 96 ? -59.353 15.806 92.108 1.00 31.94 96 PRO C C 1
ATOM 4215 O O . PRO C 1 96 ? -60.095 15.815 91.132 1.00 34.43 96 PRO C O 1
ATOM 4219 N N . ALA C 1 97 ? -59.723 16.254 93.302 1.00 38.54 97 ALA C N 1
ATOM 4220 C CA . ALA C 1 97 ? -61.025 16.868 93.533 1.00 37.92 97 ALA C CA 1
ATOM 4221 C C . ALA C 1 97 ? -61.136 18.207 92.806 1.00 38.48 97 ALA C C 1
ATOM 4222 O O . ALA C 1 97 ? -62.208 18.583 92.320 1.00 35.04 97 ALA C O 1
ATOM 4224 N N . ASP C 1 98 ? -60.007 18.905 92.715 1.00 37.62 98 ASP C N 1
ATOM 4225 C CA . ASP C 1 98 ? -59.940 20.212 92.070 1.00 35.95 98 ASP C CA 1
ATOM 4226 C C . ASP C 1 98 ? -60.056 20.056 90.546 1.00 36.98 98 ASP C C 1
ATOM 4227 O O . ASP C 1 98 ? -60.573 20.941 89.856 1.00 37.71 98 ASP C O 1
ATOM 4232 N N . TRP C 1 99 ? -59.624 18.900 90.044 1.00 35.71 99 TRP C N 1
ATOM 4233 C CA . TRP C 1 99 ? -59.684 18.579 88.618 1.00 37.39 99 TRP C CA 1
ATOM 4234 C C . TRP C 1 99 ? -61.024 17.981 88.224 1.00 41.20 99 TRP C C 1
ATOM 4235 O O . TRP C 1 99 ? -61.577 18.302 87.173 1.00 48.32 99 TRP C O 1
ATOM 4246 N N . ASP C 1 100 ? -61.534 17.096 89.067 1.00 43.02 100 ASP C N 1
ATOM 4247 C CA . ASP C 1 100 ? -62.817 16.468 88.824 1.00 31.56 100 ASP C CA 1
ATOM 4248 C C . ASP C 1 100 ? -63.906 17.525 88.865 1.00 32.75 100 ASP C C 1
ATOM 4249 O O . ASP C 1 100 ? -64.833 17.508 88.057 1.00 31.43 100 ASP C O 1
ATOM 4254 N N . ALA C 1 101 ? -63.770 18.471 89.791 1.00 34.14 101 ALA C N 1
ATOM 4255 C CA . ALA C 1 101 ? -64.783 19.507 89.963 1.00 35.18 101 ALA C CA 1
ATOM 4256 C C . ALA C 1 101 ? -64.990 20.344 88.702 1.00 36.95 101 ALA C C 1
ATOM 4257 O O . ALA C 1 101 ? -66.097 20.383 88.153 1.00 35.82 101 ALA C O 1
ATOM 4259 N N . VAL C 1 102 ? -63.923 20.973 88.219 1.00 34.59 102 VAL C N 1
ATOM 4260 C CA . VAL C 1 102 ? -64.043 21.856 87.062 1.00 33.25 102 VAL C CA 1
ATOM 4261 C C . VAL C 1 102 ? -64.262 21.089 85.739 1.00 31.83 102 VAL C C 1
ATOM 4262 O O . VAL C 1 102 ? -64.956 21.573 84.847 1.00 30.47 102 VAL C O 1
ATOM 4266 N N . LEU C 1 103 ? -63.670 19.902 85.610 1.00 28.46 103 LEU C N 1
ATOM 4267 C CA . LEU C 1 103 ? -63.844 19.099 84.406 1.00 32.43 103 LEU C CA 1
ATOM 4268 C C . LEU C 1 103 ? -65.291 18.639 84.223 1.00 41.51 103 LEU C C 1
ATOM 4269 O O . LEU C 1 103 ? -65.754 18.458 83.093 1.00 44.29 103 LEU C O 1
ATOM 4274 N N . ASN C 1 104 ? -65.995 18.443 85.336 1.00 38.84 104 ASN C N 1
ATOM 4275 C CA . ASN C 1 104 ? -67.397 18.022 85.323 1.00 36.51 104 ASN C CA 1
ATOM 4276 C C . ASN C 1 104 ? -68.339 19.162 84.898 1.00 33.94 104 ASN C C 1
ATOM 4277 O O . ASN C 1 104 ? -69.224 18.980 84.049 1.00 26.93 104 ASN C O 1
ATOM 4282 N N . VAL C 1 105 ? -68.147 20.322 85.528 1.00 27.13 105 VAL C N 1
ATOM 4283 C CA . VAL C 1 105 ? -68.965 21.511 85.306 1.00 29.12 105 VAL C CA 1
ATOM 4284 C C . VAL C 1 105 ? -68.645 22.253 84.001 1.00 34.90 105 VAL C C 1
ATOM 4285 O O . VAL C 1 105 ? -69.521 22.440 83.135 1.00 30.50 105 VAL C O 1
ATOM 4289 N N . ASN C 1 106 ? -67.368 22.614 83.853 1.00 36.58 106 ASN C N 1
ATOM 4290 C CA . ASN C 1 106 ? -66.918 23.526 82.808 1.00 31.39 106 ASN C CA 1
ATOM 4291 C C . ASN C 1 106 ? -66.751 22.840 81.470 1.00 36.26 106 ASN C C 1
ATOM 4292 O O . ASN C 1 106 ? -66.895 23.475 80.424 1.00 38.94 106 ASN C O 1
ATOM 4297 N N . LEU C 1 107 ? -66.443 21.546 81.502 1.00 31.19 107 LEU C N 1
ATOM 4298 C CA . LEU C 1 107 ? -66.277 20.799 80.264 1.00 34.90 107 LEU C CA 1
ATOM 4299 C C . LEU C 1 107 ? -67.408 19.816 79.992 1.00 32.00 107 LEU C C 1
ATOM 4300 O O . LEU C 1 107 ? -68.183 20.008 79.054 1.00 32.06 107 LEU C O 1
ATOM 4305 N N . LYS C 1 108 ? -67.500 18.772 80.814 1.00 35.13 108 LYS C N 1
ATOM 4306 C CA . LYS C 1 108 ? -68.526 17.737 80.657 1.00 35.68 108 LYS C CA 1
ATOM 4307 C C . LYS C 1 108 ? -69.917 18.362 80.670 1.00 37.13 108 LYS C C 1
ATOM 4308 O O . LYS C 1 108 ? -70.770 17.995 79.866 1.00 35.58 108 LYS C O 1
ATOM 4314 N N . GLY C 1 109 ? -70.129 19.313 81.580 1.00 34.09 109 GLY C N 1
ATOM 4315 C CA . GLY C 1 109 ? -71.421 19.946 81.749 1.00 31.47 109 GLY C CA 1
ATOM 4316 C C . GLY C 1 109 ? -71.897 20.740 80.553 1.00 34.41 109 GLY C C 1
ATOM 4317 O O . GLY C 1 109 ? -73.100 20.875 80.325 1.00 40.13 109 GLY C O 1
ATOM 4318 N N . VAL C 1 110 ? -70.956 21.259 79.779 1.00 35.62 110 VAL C N 1
ATOM 4319 C CA . VAL C 1 110 ? -71.292 21.977 78.565 1.00 30.30 110 VAL C CA 1
ATOM 4320 C C . VAL C 1 110 ? -71.871 20.970 77.567 1.00 32.34 110 VAL C C 1
ATOM 4321 O O . VAL C 1 110 ? -72.867 21.257 76.902 1.00 39.37 110 VAL C O 1
ATOM 4325 N N . ALA C 1 111 ? -71.265 19.789 77.468 1.00 26.86 111 ALA C N 1
ATOM 4326 C CA . ALA C 1 111 ? -71.817 18.741 76.604 1.00 31.73 111 ALA C CA 1
ATOM 4327 C C . ALA C 1 111 ? -73.206 18.311 77.082 1.00 42.71 111 ALA C C 1
ATOM 4328 O O . ALA C 1 111 ? -74.101 18.076 76.275 1.00 48.30 111 ALA C O 1
ATOM 4330 N N . TYR C 1 112 ? -73.381 18.210 78.397 1.00 43.04 112 TYR C N 1
ATOM 4331 C CA . TYR C 1 112 ? -74.667 17.837 78.969 1.00 36.30 112 TYR C CA 1
ATOM 4332 C C . TYR C 1 112 ? -75.708 18.975 78.828 1.00 42.88 112 TYR C C 1
ATOM 4333 O O . TYR C 1 112 ? -76.914 18.719 78.875 1.00 47.87 112 TYR C O 1
ATOM 4342 N N . SER C 1 113 ? -75.254 20.213 78.619 1.00 34.43 113 SER C N 1
ATOM 4343 C CA . SER C 1 113 ? -76.174 21.339 78.441 1.00 33.45 113 SER C CA 1
ATOM 4344 C C . SER C 1 113 ? -76.742 21.403 77.022 1.00 41.87 113 SER C C 1
ATOM 4345 O O . SER C 1 113 ? -77.805 21.965 76.790 1.00 44.39 113 SER C O 1
ATOM 4348 N N . ILE C 1 114 ? -76.028 20.831 76.068 1.00 45.86 114 ILE C N 1
ATOM 4349 C CA . ILE C 1 114 ? -76.416 20.934 74.672 1.00 42.02 114 ILE C CA 1
ATOM 4350 C C . ILE C 1 114 ? -77.083 19.647 74.199 1.00 46.22 114 ILE C C 1
ATOM 4351 O O . ILE C 1 114 ? -77.986 19.679 73.363 1.00 48.52 114 ILE C O 1
ATOM 4356 N N . LYS C 1 115 ? -76.626 18.516 74.735 1.00 45.57 115 LYS C N 1
ATOM 4357 C CA . LYS C 1 115 ? -77.083 17.185 74.302 1.00 48.82 115 LYS C CA 1
ATOM 4358 C C . LYS C 1 115 ? -78.610 16.938 74.276 1.00 50.99 115 LYS C C 1
ATOM 4359 O O . LYS C 1 115 ? -79.104 16.276 73.366 1.00 52.70 115 LYS C O 1
ATOM 4365 N N . PRO C 1 116 ? -79.361 17.447 75.275 1.00 55.77 116 PRO C N 1
ATOM 4366 C CA . PRO C 1 116 ? -80.813 17.246 75.147 1.00 60.47 116 PRO C CA 1
ATOM 4367 C C . PRO C 1 116 ? -81.530 18.164 74.123 1.00 57.78 116 PRO C C 1
ATOM 4368 O O . PRO C 1 116 ? -82.676 17.874 73.769 1.00 57.79 116 PRO C O 1
ATOM 4372 N N . PHE C 1 117 ? -80.866 19.218 73.642 1.00 50.08 117 PHE C N 1
ATOM 4373 C CA . PHE C 1 117 ? -81.471 20.149 72.683 1.00 52.23 117 PHE C CA 1
ATOM 4374 C C . PHE C 1 117 ? -80.991 19.947 71.255 1.00 55.27 117 PHE C C 1
ATOM 4375 O O . PHE C 1 117 ? -81.603 20.466 70.322 1.00 55.64 117 PHE C O 1
ATOM 4383 N N . ILE C 1 118 ? -79.884 19.225 71.083 1.00 61.29 118 ILE C N 1
ATOM 4384 C CA . ILE C 1 118 ? -79.192 19.203 69.787 1.00 59.22 118 ILE C CA 1
ATOM 4385 C C . ILE C 1 118 ? -79.979 18.471 68.681 1.00 50.38 118 ILE C C 1
ATOM 4386 O O . ILE C 1 118 ? -80.079 18.984 67.562 1.00 47.00 118 ILE C O 1
ATOM 4391 N N . GLU C 1 119 ? -80.559 17.310 68.991 1.00 47.96 119 GLU C N 1
ATOM 4392 C CA . GLU C 1 119 ? -81.234 16.513 67.966 1.00 42.25 119 GLU C CA 1
ATOM 4393 C C . GLU C 1 119 ? -82.449 17.217 67.351 1.00 51.72 119 GLU C C 1
ATOM 4394 O O . GLU C 1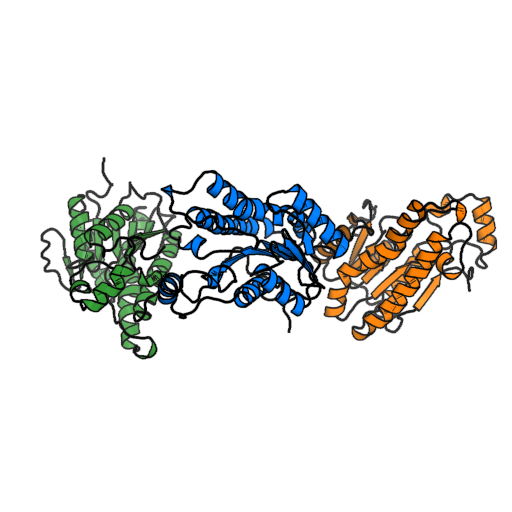 119 ? -82.766 17.008 66.182 1.00 52.67 119 GLU C O 1
ATOM 4400 N N . GLY C 1 120 ? -83.127 18.039 68.148 1.00 51.82 120 GLY C N 1
ATOM 4401 C CA . GLY C 1 120 ? -84.262 18.808 67.674 1.00 46.33 120 GLY C CA 1
ATOM 4402 C C . GLY C 1 120 ? -83.896 19.973 66.771 1.00 42.62 120 GLY C C 1
ATOM 4403 O O . GLY C 1 120 ? -84.596 20.258 65.796 1.00 51.29 120 GLY C O 1
ATOM 4404 N N . MET C 1 121 ? -82.802 20.652 67.096 1.00 40.25 121 MET C N 1
ATOM 4405 C CA . MET C 1 121 ? -82.311 21.748 66.268 1.00 44.41 121 MET C CA 1
ATOM 4406 C C . MET C 1 121 ? -82.007 21.239 64.857 1.00 46.44 121 MET C C 1
ATOM 4407 O O . MET C 1 121 ? -82.175 21.964 63.878 1.00 45.69 121 MET C O 1
ATOM 4412 N N . TYR C 1 122 ? -81.531 19.998 64.764 1.00 45.94 122 TYR C N 1
ATOM 4413 C CA . TYR C 1 122 ? -81.230 19.384 63.472 1.00 54.71 122 TYR C CA 1
ATOM 4414 C C . TYR C 1 122 ? -82.505 19.151 62.629 1.00 55.69 122 TYR C C 1
ATOM 4415 O O . TYR C 1 122 ? -82.511 19.390 61.407 1.00 55.06 122 TYR C O 1
ATOM 4424 N N . GLU C 1 123 ? -83.582 18.720 63.285 1.00 49.36 123 GLU C N 1
ATOM 4425 C CA . GLU C 1 123 ? -84.867 18.510 62.617 1.00 50.00 123 GLU C CA 1
ATOM 4426 C C . GLU C 1 123 ? -85.412 19.841 62.117 1.00 51.34 123 GLU C C 1
ATOM 4427 O O . GLU C 1 123 ? -85.923 19.955 60.999 1.00 55.84 123 GLU C O 1
ATOM 4433 N N . ARG C 1 124 ? -85.280 20.861 62.953 1.00 43.94 124 ARG C N 1
ATOM 4434 C CA . ARG C 1 124 ? -85.804 22.166 62.617 1.00 45.90 124 ARG C CA 1
ATOM 4435 C C . ARG C 1 124 ? -84.896 22.926 61.659 1.00 51.45 124 ARG C C 1
ATOM 4436 O O . ARG C 1 124 ? -85.253 24.014 61.208 1.00 49.15 124 ARG C O 1
ATOM 4444 N N . LYS C 1 125 ? -83.737 22.337 61.349 1.00 53.25 125 LYS C N 1
ATOM 4445 C CA . LYS C 1 125 ? -82.713 22.931 60.474 1.00 46.75 125 LYS C CA 1
ATOM 4446 C C . LYS C 1 125 ? -82.317 24.372 60.868 1.00 41.79 125 LYS C C 1
ATOM 4447 O O . LYS C 1 125 ? -82.049 25.208 59.993 1.00 39.68 125 LYS C O 1
ATOM 4453 N N . ALA C 1 126 ? -82.291 24.651 62.174 1.00 39.73 126 ALA C N 1
ATOM 4454 C CA . ALA C 1 126 ? -81.928 25.974 62.703 1.00 47.99 126 ALA C CA 1
ATOM 4455 C C . ALA C 1 126 ? -81.383 25.866 64.135 1.00 49.83 126 ALA C C 1
ATOM 4456 O O . ALA C 1 126 ? -81.769 24.974 64.903 1.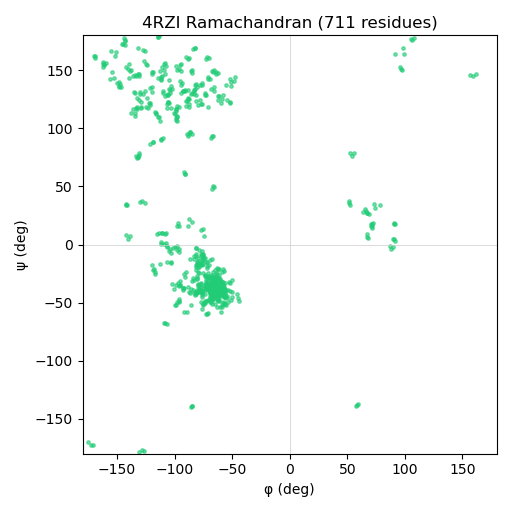00 48.51 126 ALA C O 1
ATOM 4458 N N . GLY C 1 127 ? -80.462 26.757 64.484 1.00 48.88 127 GLY C N 1
ATOM 4459 C CA . GLY C 1 127 ? -79.875 26.742 65.812 1.00 47.24 127 GLY C CA 1
ATOM 4460 C C . GLY C 1 127 ? -78.564 27.505 65.902 1.00 45.40 127 GLY C C 1
ATOM 4461 O O . GLY C 1 127 ? -77.816 27.587 64.928 1.00 40.92 127 GLY C O 1
ATOM 4462 N N . SER C 1 128 ? -78.324 28.108 67.067 1.00 45.30 128 SER C N 1
ATOM 4463 C CA . SER C 1 128 ? -77.063 28.780 67.377 1.00 43.35 128 SER C CA 1
ATOM 4464 C C . SER C 1 128 ? -76.608 28.478 68.812 1.00 43.12 128 SER C C 1
ATOM 4465 O O . SER C 1 128 ? -77.228 28.933 69.774 1.00 40.46 128 SER C O 1
ATOM 4468 N N . ILE C 1 129 ? -75.498 27.753 68.948 1.00 45.41 129 ILE C N 1
ATOM 4469 C CA . ILE C 1 129 ? -74.961 27.388 70.263 1.00 40.56 129 ILE C CA 1
ATOM 4470 C C . ILE C 1 129 ? -73.725 28.224 70.614 1.00 35.26 129 ILE C C 1
ATOM 4471 O O . ILE C 1 129 ? -72.833 28.403 69.785 1.00 39.30 129 ILE C O 1
ATOM 4476 N N . VAL C 1 130 ? -73.685 28.747 71.835 1.00 30.04 130 VAL C N 1
ATOM 4477 C CA . VAL C 1 130 ? -72.577 29.587 72.277 1.00 33.82 130 VAL C CA 1
ATOM 4478 C C . VAL C 1 130 ? -71.970 29.145 73.609 1.00 41.43 130 VAL C C 1
ATOM 4479 O O . VAL C 1 130 ? -72.642 29.185 74.642 1.00 41.48 130 VAL C O 1
ATOM 4483 N N . ALA C 1 131 ? -70.687 28.764 73.586 1.00 41.50 131 ALA C N 1
ATOM 4484 C CA . ALA C 1 131 ? -69.946 28.448 74.811 1.00 31.85 131 ALA C CA 1
ATOM 4485 C C . ALA C 1 131 ? -69.151 29.669 75.293 1.00 31.16 131 ALA C C 1
ATOM 4486 O O . ALA C 1 131 ? -68.817 30.559 74.507 1.00 34.37 131 ALA C O 1
ATOM 4488 N N . ILE C 1 132 ? -68.870 29.715 76.591 1.00 32.79 132 ILE C N 1
ATOM 4489 C CA . ILE C 1 132 ? -68.153 30.842 77.183 1.00 33.02 132 ILE C CA 1
ATOM 4490 C C . ILE C 1 132 ? -66.694 30.515 77.525 1.00 35.38 132 ILE C C 1
ATOM 4491 O O . ILE C 1 132 ? -66.366 29.370 77.894 1.00 22.71 132 ILE C O 1
ATOM 4496 N N . SER C 1 133 ? -65.830 31.515 77.283 1.00 40.12 133 SER C N 1
ATOM 4497 C CA . SER C 1 133 ? -64.564 31.723 78.015 1.00 31.22 133 SER C CA 1
ATOM 4498 C C . SER C 1 133 ? -63.351 31.032 77.386 1.00 33.82 133 SER C C 1
ATOM 4499 O O . SER C 1 133 ? -63.515 30.169 76.501 1.00 29.62 133 SER C O 1
ATOM 4502 N N . SER C 1 134 ? -62.130 31.420 77.767 1.00 32.12 134 SER C N 1
ATOM 4503 C CA . SER C 1 134 ? -61.773 32.544 78.639 1.00 27.78 134 SER C CA 1
ATOM 4504 C C . SER C 1 134 ? -60.469 33.105 78.110 1.00 30.99 134 SER C C 1
ATOM 4505 O O . SER C 1 134 ? -59.835 32.487 77.252 1.00 29.91 134 SER C O 1
ATOM 4508 N N . ILE C 1 135 ? -60.020 34.235 78.651 1.00 27.43 135 ILE C N 1
ATOM 4509 C CA . ILE C 1 135 ? -58.675 34.682 78.318 1.00 32.80 135 ILE C CA 1
ATOM 4510 C C . ILE C 1 135 ? -57.656 33.648 78.828 1.00 39.13 135 ILE C C 1
ATOM 4511 O O . ILE C 1 135 ? -56.614 33.431 78.205 1.00 39.74 135 ILE C O 1
ATOM 4516 N N . SER C 1 136 ? -57.987 32.979 79.932 1.00 36.00 136 SER C N 1
ATOM 4517 C CA . SER C 1 136 ? -57.131 31.931 80.475 1.00 27.65 136 SER C CA 1
ATOM 4518 C C . SER C 1 136 ? -57.087 30.698 79.582 1.00 32.26 136 SER C C 1
ATOM 4519 O O . SER C 1 136 ? -56.105 29.968 79.597 1.00 34.37 136 SER C O 1
ATOM 4522 N N . GLY C 1 137 ? -58.142 30.463 78.805 1.00 34.04 137 GLY C N 1
ATOM 4523 C CA . GLY C 1 137 ? -58.206 29.292 77.939 1.00 34.01 137 GLY C CA 1
ATOM 4524 C C . GLY C 1 137 ? -57.260 29.318 76.741 1.00 36.25 137 GLY C C 1
ATOM 4525 O O . GLY C 1 137 ? -56.709 28.287 76.331 1.00 32.75 137 GLY C O 1
ATOM 4526 N N . GLU C 1 138 ? -57.079 30.497 76.161 1.00 32.29 138 GLU C N 1
ATOM 4527 C CA . GLU C 1 138 ? -56.246 30.628 74.980 1.00 34.68 138 GLU C CA 1
ATOM 4528 C C . GLU C 1 138 ? -54.826 31.028 75.320 1.00 34.32 138 GLU C C 1
ATOM 4529 O O . GLU C 1 138 ? -53.888 30.632 74.632 1.00 38.77 138 GLU C O 1
ATOM 4535 N N . ARG C 1 139 ? -54.684 31.850 76.356 1.00 31.06 139 ARG C N 1
ATOM 4536 C CA . ARG C 1 139 ? -53.395 32.387 76.761 1.00 22.68 139 ARG C CA 1
ATOM 4537 C C . ARG C 1 139 ? -52.728 31.517 77.823 1.00 27.41 139 ARG C C 1
ATOM 4538 O O . ARG C 1 139 ? -51.520 31.306 77.787 1.00 23.61 139 ARG C O 1
ATOM 4546 N N . GLY C 1 140 ? -53.526 30.994 78.751 1.00 34.63 140 GLY C N 1
ATOM 4547 C CA . GLY C 1 140 ? -53.007 30.359 79.954 1.00 24.59 140 GLY C CA 1
ATOM 4548 C C . GLY C 1 140 ? -53.004 31.366 81.096 1.00 27.85 140 GLY C C 1
ATOM 4549 O O . GLY C 1 140 ? -52.893 32.581 80.856 1.00 31.33 140 GLY C O 1
ATOM 4550 N N . ASN C 1 141 ? -53.115 30.890 82.335 1.00 23.64 141 ASN C N 1
ATOM 4551 C CA . ASN C 1 141 ? -52.998 31.797 83.480 1.00 29.38 141 ASN C CA 1
ATOM 4552 C C . ASN C 1 141 ? -52.373 31.124 84.695 1.00 31.36 141 ASN C C 1
ATOM 4553 O O . ASN C 1 141 ? -52.674 29.955 85.004 1.00 27.78 141 ASN C O 1
ATOM 4558 N N . VAL C 1 142 ? -51.487 31.862 85.369 1.00 29.37 142 VAL C N 1
ATOM 4559 C CA . VAL C 1 142 ? -50.848 31.356 86.583 1.00 32.23 142 VAL C CA 1
ATOM 4560 C C . VAL C 1 142 ? -51.888 31.078 87.673 1.00 31.96 142 VAL C C 1
ATOM 4561 O O . VAL C 1 142 ? -52.646 31.970 88.065 1.00 38.05 142 VAL C O 1
ATOM 4565 N N . GLY C 1 143 ? -51.895 29.837 88.166 1.00 29.93 143 GLY C N 1
ATOM 4566 C CA . GLY C 1 143 ? -52.834 29.399 89.186 1.00 27.45 143 GLY C CA 1
ATOM 4567 C C . GLY C 1 143 ? -54.139 28.819 88.651 1.00 28.19 143 GLY C C 1
ATOM 4568 O O . GLY C 1 143 ? -54.987 28.354 89.416 1.00 22.48 143 GLY C O 1
ATOM 4569 N N . GLN C 1 144 ? -54.296 28.810 87.333 1.00 27.72 144 GLN C N 1
ATOM 4570 C CA . GLN C 1 144 ? -55.554 28.372 86.740 1.00 30.36 144 GLN C CA 1
ATOM 4571 C C . GLN C 1 144 ? -55.354 27.270 85.715 1.00 25.97 144 GLN C C 1
ATOM 4572 O O . GLN C 1 144 ? -56.077 27.184 84.723 1.00 24.01 144 GLN C O 1
ATOM 4578 N N . THR C 1 145 ? -54.398 26.399 85.989 1.00 29.54 145 THR C N 1
ATOM 4579 C CA . THR C 1 145 ? -54.021 25.345 85.050 1.00 27.10 145 THR C CA 1
ATOM 4580 C C . THR C 1 145 ? -55.185 24.407 84.698 1.00 24.98 145 THR C C 1
ATOM 4581 O O . THR C 1 145 ? -55.317 23.958 83.555 1.00 18.38 145 THR C O 1
ATOM 4585 N N . ASN C 1 146 ? -56.077 24.203 85.662 1.00 32.62 146 ASN C N 1
ATOM 4586 C CA . ASN C 1 146 ? -57.244 23.338 85.496 1.00 26.74 146 ASN C CA 1
ATOM 4587 C C . ASN C 1 146 ? -58.451 24.047 84.877 1.00 26.83 146 ASN C C 1
ATOM 4588 O O . ASN C 1 146 ? -59.170 23.457 84.074 1.00 25.58 146 ASN C O 1
ATOM 4593 N N . TYR C 1 147 ? -58.673 25.309 85.257 1.00 29.51 147 TYR C N 1
ATOM 4594 C CA . TYR C 1 147 ? -59.731 26.134 84.659 1.00 33.48 147 TYR C CA 1
ATOM 4595 C C . TYR C 1 147 ? -59.433 26.363 83.176 1.00 29.98 147 TYR C C 1
ATOM 4596 O O . TYR C 1 147 ? -60.301 26.201 82.303 1.00 21.78 147 TYR C O 1
ATOM 4605 N N . SER C 1 148 ? -58.180 26.731 82.922 1.00 33.16 148 SER C N 1
ATOM 4606 C CA . SER C 1 148 ? -57.662 26.960 81.587 1.00 27.37 148 SER C CA 1
ATOM 4607 C C . SER C 1 148 ? -57.747 25.703 80.716 1.00 26.48 148 SER C C 1
ATOM 4608 O O . SER C 1 148 ? -58.079 25.787 79.533 1.00 33.40 148 SER C O 1
ATOM 4611 N N . ALA C 1 149 ? -57.445 24.540 81.282 1.00 21.56 149 ALA C N 1
ATOM 4612 C CA . ALA C 1 149 ? -57.606 23.305 80.526 1.00 21.13 149 ALA C CA 1
ATOM 4613 C C . ALA C 1 149 ? -59.059 23.169 80.048 1.00 27.58 149 ALA C C 1
ATOM 4614 O O . ALA C 1 149 ? -59.303 22.695 78.942 1.00 31.12 149 ALA C O 1
ATOM 4616 N N . THR C 1 150 ? -60.022 23.585 80.872 1.00 28.65 150 THR C N 1
ATOM 4617 C CA . THR C 1 150 ? -61.439 23.462 80.504 1.00 31.29 150 THR C CA 1
ATOM 4618 C C . THR C 1 150 ? -61.921 24.558 79.544 1.00 24.76 150 THR C C 1
ATOM 4619 O O . THR C 1 150 ? -62.758 24.311 78.677 1.00 21.21 150 THR C O 1
ATOM 4623 N N . LYS C 1 151 ? -61.380 25.760 79.695 1.00 26.02 151 LYS C N 1
ATOM 4624 C CA . LYS C 1 151 ? -61.801 26.887 78.871 1.00 28.84 151 LYS C CA 1
ATOM 4625 C C . LYS C 1 151 ? -61.177 26.826 77.479 1.00 31.53 151 LYS C C 1
ATOM 4626 O O . LYS C 1 151 ? -61.633 27.488 76.536 1.00 32.20 151 LYS C O 1
ATOM 4632 N N . ALA C 1 152 ? -60.132 26.019 77.363 1.00 26.98 152 ALA C N 1
ATOM 4633 C CA . ALA C 1 152 ? -59.539 25.726 76.078 1.00 22.03 152 ALA C CA 1
ATOM 4634 C C . ALA C 1 152 ? -60.318 24.576 75.435 1.00 26.63 152 ALA C C 1
ATOM 4635 O O . ALA C 1 152 ? -60.468 24.506 74.201 1.00 23.43 152 ALA C O 1
ATOM 4637 N N . GLY C 1 153 ? -60.836 23.693 76.294 1.00 29.04 153 GLY C N 1
ATOM 4638 C CA . GLY C 1 153 ? -61.579 22.512 75.888 1.00 21.52 153 GLY C CA 1
ATOM 4639 C C . GLY C 1 153 ? -62.897 22.828 75.220 1.00 26.27 153 GLY C C 1
ATOM 4640 O O . GLY C 1 153 ? -63.287 22.121 74.298 1.00 26.08 153 GLY C O 1
ATOM 4641 N N . VAL C 1 154 ? -63.587 23.870 75.701 1.00 31.14 154 VAL C N 1
ATOM 4642 C CA . VAL C 1 154 ? -64.882 24.259 75.146 1.00 26.05 154 VAL C CA 1
ATOM 4643 C C . VAL C 1 154 ? -64.728 24.729 73.712 1.00 28.09 154 VAL C C 1
ATOM 4644 O O . VAL C 1 154 ? -65.562 24.415 72.850 1.00 24.96 154 VAL C O 1
ATOM 4648 N N . ILE C 1 155 ? -63.628 25.443 73.467 1.00 26.56 155 ILE C N 1
ATOM 4649 C CA . ILE C 1 155 ? -63.283 25.948 72.142 1.00 24.16 155 ILE C CA 1
ATOM 4650 C C . ILE C 1 155 ? -63.099 24.805 71.156 1.00 20.76 155 ILE C C 1
ATOM 4651 O O . ILE C 1 155 ? -63.557 24.873 70.008 1.00 20.46 155 ILE C O 1
ATOM 4656 N N . GLY C 1 156 ? -62.454 23.743 71.626 1.00 19.38 156 GLY C N 1
ATOM 4657 C CA . GLY C 1 156 ? -62.222 22.574 70.802 1.00 24.39 156 GLY C CA 1
ATOM 4658 C C . GLY C 1 156 ? -63.511 21.830 70.540 1.00 28.36 156 GLY C C 1
ATOM 4659 O O . GLY C 1 156 ? -63.731 21.297 69.450 1.00 29.30 156 GLY C O 1
ATOM 4660 N N . MET C 1 157 ? -64.380 21.824 71.544 1.00 31.02 157 MET C N 1
ATOM 4661 C CA . MET C 1 157 ? -65.666 21.160 71.442 1.00 28.21 157 MET C CA 1
ATOM 4662 C C . MET C 1 157 ? -66.571 21.867 70.434 1.00 28.98 157 MET C C 1
ATOM 4663 O O . MET C 1 157 ? -67.256 21.208 69.634 1.00 25.43 157 MET C O 1
ATOM 4668 N N . MET C 1 158 ? -66.533 23.202 70.449 1.00 24.30 158 MET C N 1
ATOM 4669 C CA . MET C 1 158 ? -67.387 24.012 69.587 1.00 27.10 158 MET C CA 1
ATOM 4670 C C . MET C 1 158 ? -67.036 23.876 68.124 1.00 34.88 158 MET C C 1
ATOM 4671 O O . MET C 1 158 ? -67.930 23.752 67.273 1.00 33.45 158 MET C O 1
ATOM 4676 N N . LYS C 1 159 ? -65.730 23.867 67.852 1.00 33.60 159 LYS C N 1
ATOM 4677 C CA . LYS C 1 159 ? -65.209 23.756 66.496 1.00 25.92 159 LYS C CA 1
ATOM 4678 C C . LYS C 1 159 ? -65.620 22.443 65.842 1.00 25.64 159 LYS C C 1
ATOM 4679 O O . LYS C 1 159 ? -65.936 22.410 64.659 1.00 27.14 159 LYS C O 1
ATOM 4685 N N . SER C 1 160 ? -65.646 21.372 66.632 1.00 26.62 160 SER C N 1
ATOM 4686 C CA . SER C 1 160 ? -66.056 20.054 66.153 1.00 29.81 160 SER C CA 1
ATOM 4687 C C . SER C 1 160 ? -67.563 20.030 65.996 1.00 30.75 160 SER C C 1
ATOM 4688 O O . SER C 1 160 ? -68.090 19.381 65.092 1.00 25.21 160 SER C O 1
ATOM 4691 N N . LEU C 1 161 ? -68.245 20.697 66.930 1.00 37.31 161 LEU C N 1
ATOM 4692 C CA . LEU C 1 161 ? -69.701 20.770 66.942 1.00 33.15 161 LEU C CA 1
ATOM 4693 C C . LEU C 1 161 ? -70.164 21.567 65.738 1.00 26.09 161 LEU C C 1
ATOM 4694 O O . LEU C 1 161 ? -71.121 21.200 65.070 1.00 25.41 161 LEU C O 1
ATOM 4699 N N . ALA C 1 162 ? -69.428 22.633 65.443 1.00 24.67 162 ALA C N 1
ATOM 4700 C CA . ALA C 1 162 ? -69.677 23.452 64.268 1.00 27.15 162 ALA C CA 1
ATOM 4701 C C . ALA C 1 162 ? -69.593 22.624 62.984 1.00 25.68 162 ALA C C 1
ATOM 4702 O O . ALA C 1 162 ? -70.387 22.812 62.072 1.00 30.65 162 ALA C O 1
ATOM 4704 N N . ARG C 1 163 ? -68.607 21.734 62.912 1.00 31.65 163 ARG C N 1
ATOM 4705 C CA . ARG C 1 163 ? -68.371 20.884 61.734 1.00 32.61 163 ARG C CA 1
ATOM 4706 C C . ARG C 1 163 ? -69.390 19.753 61.552 1.00 31.20 163 ARG C C 1
ATOM 4707 O O . ARG C 1 163 ? -69.664 19.342 60.419 1.00 36.58 163 ARG C O 1
ATOM 4715 N N . GLU C 1 164 ? -69.927 19.247 62.665 1.00 29.78 164 GLU C N 1
ATOM 4716 C CA . GLU C 1 164 ? -70.931 18.188 62.647 1.00 25.47 164 GLU C CA 1
ATOM 4717 C C . GLU C 1 164 ? -72.302 18.788 62.319 1.00 34.64 164 GLU C C 1
ATOM 4718 O O . GLU C 1 164 ? -73.110 18.183 61.606 1.00 30.28 164 GLU C O 1
ATOM 4724 N N . GLY C 1 165 ? -72.559 19.966 62.895 1.00 37.47 165 GLY C N 1
ATOM 4725 C CA . GLY C 1 165 ? -73.844 20.641 62.805 1.00 30.69 165 GLY C CA 1
ATOM 4726 C C . GLY C 1 165 ? -74.058 21.527 61.594 1.00 34.60 165 GLY C C 1
ATOM 4727 O O . GLY C 1 165 ? -75.176 21.962 61.341 1.00 42.87 165 GLY C O 1
ATOM 4728 N N . ALA C 1 166 ? -72.996 21.818 60.856 1.00 29.90 166 ALA C N 1
ATOM 4729 C CA . ALA C 1 166 ? -73.079 22.741 59.734 1.00 26.87 166 ALA C CA 1
ATOM 4730 C C . ALA C 1 166 ? -74.036 22.265 58.645 1.00 36.74 166 ALA C C 1
ATOM 4731 O O . ALA C 1 166 ? -74.678 23.076 57.979 1.00 38.35 166 ALA C O 1
ATOM 4733 N N . ARG C 1 167 ? -74.135 20.947 58.476 1.00 37.35 167 ARG C N 1
ATOM 4734 C CA . ARG C 1 167 ? -74.990 20.357 57.450 1.00 30.07 167 ARG C CA 1
ATOM 4735 C C . ARG C 1 167 ? -76.483 20.537 57.733 1.00 43.81 167 ARG C C 1
ATOM 4736 O O . ARG C 1 167 ? -77.332 20.280 56.866 1.00 48.53 167 ARG C O 1
ATOM 4744 N N . TYR C 1 168 ? -76.802 20.931 58.961 1.00 42.06 168 TYR C N 1
ATOM 4745 C CA . TYR C 1 168 ? -78.185 21.190 59.347 1.00 40.53 168 TYR C CA 1
ATOM 4746 C C . TYR C 1 168 ? -78.441 22.680 59.593 1.00 36.96 168 TYR C C 1
ATOM 4747 O O . TYR C 1 168 ? -79.482 23.045 60.128 1.00 42.91 168 TYR C O 1
ATOM 4756 N N . GLY C 1 169 ? -77.487 23.533 59.237 1.00 34.19 169 GLY C N 1
ATOM 4757 C CA . GLY C 1 169 ? -77.625 24.969 59.441 1.00 35.00 169 GLY C CA 1
ATOM 4758 C C . GLY C 1 169 ? -77.539 25.399 60.900 1.00 40.69 169 GLY C C 1
ATOM 4759 O O . GLY C 1 169 ? -77.873 26.538 61.254 1.00 40.69 169 GLY C O 1
ATOM 4760 N N . VAL C 1 170 ? -77.061 24.493 61.749 1.00 40.90 170 VAL C N 1
ATOM 4761 C CA . VAL C 1 170 ? -76.880 24.786 63.167 1.00 40.31 170 VAL C CA 1
ATOM 4762 C C . VAL C 1 170 ? -75.454 25.273 63.391 1.00 39.28 170 VAL C C 1
ATOM 4763 O O . VAL C 1 170 ? -74.490 24.667 62.904 1.00 38.60 170 VAL C O 1
ATOM 4767 N N . ARG C 1 171 ? -75.322 26.376 64.116 1.00 36.67 171 ARG C N 1
ATOM 4768 C CA . ARG C 1 171 ? -74.022 27.005 64.293 1.00 38.98 171 ARG C CA 1
ATOM 4769 C C . ARG C 1 171 ? -73.516 26.901 65.731 1.00 41.51 171 ARG C C 1
ATOM 4770 O O . ARG C 1 171 ? -74.289 27.055 66.680 1.00 39.92 171 ARG C O 1
ATOM 4778 N N . ALA C 1 172 ? -72.205 26.701 65.881 1.00 41.05 172 ALA C N 1
ATOM 4779 C CA . ALA C 1 172 ? -71.579 26.628 67.198 1.00 35.37 172 ALA C CA 1
ATOM 4780 C C . ALA C 1 172 ? -70.369 27.553 67.240 1.00 29.91 172 ALA C C 1
ATOM 4781 O O . ALA C 1 172 ? -69.528 27.500 66.356 1.00 35.53 172 ALA C O 1
ATOM 4783 N N . ASN C 1 173 ? -70.302 28.401 68.265 1.00 29.25 173 ASN C N 1
ATOM 4784 C CA . ASN C 1 173 ? -69.221 29.378 68.434 1.00 30.89 173 ASN C CA 1
ATOM 4785 C C . ASN C 1 173 ? -68.830 29.552 69.897 1.00 31.80 173 ASN C C 1
ATOM 4786 O O . ASN C 1 173 ? -69.440 28.960 70.789 1.00 33.05 173 ASN C O 1
ATOM 4791 N N . ALA C 1 174 ? -67.804 30.360 70.142 1.00 27.87 174 ALA C N 1
ATOM 4792 C CA . ALA C 1 174 ? -67.361 30.611 71.506 1.00 31.02 174 ALA C CA 1
ATOM 4793 C C . ALA C 1 174 ? -67.079 32.092 71.719 1.00 29.84 174 ALA C C 1
ATOM 4794 O O . ALA C 1 174 ? -66.636 32.783 70.799 1.00 33.12 174 ALA C O 1
ATOM 4796 N N . VAL C 1 175 ? -67.367 32.578 72.923 1.00 25.38 175 VAL C N 1
ATOM 4797 C CA . VAL C 1 175 ? -66.966 33.917 73.342 1.00 27.68 175 VAL C CA 1
ATOM 4798 C C . VAL C 1 175 ? -65.888 33.755 74.392 1.00 34.00 175 VAL C C 1
ATOM 4799 O O . VAL C 1 175 ? -66.037 32.943 75.311 1.00 31.16 175 VAL C O 1
ATOM 4803 N N . ALA C 1 176 ? -64.790 34.493 74.238 1.00 36.11 176 ALA C N 1
ATOM 4804 C CA . ALA C 1 176 ? -63.683 34.437 75.193 1.00 30.38 176 ALA C CA 1
ATOM 4805 C C . ALA C 1 176 ? -63.544 35.737 75.981 1.00 33.26 176 ALA C C 1
ATOM 4806 O O . ALA C 1 176 ? -62.835 36.647 75.545 1.00 37.68 176 ALA C O 1
ATOM 4808 N N . PRO C 1 177 ? -64.228 35.836 77.140 1.00 34.79 177 PRO C N 1
ATOM 4809 C CA . PRO C 1 177 ? -64.086 37.038 77.969 1.00 38.39 177 PRO C CA 1
ATOM 4810 C C . PRO C 1 177 ? -62.685 37.170 78.545 1.00 32.63 177 PRO C C 1
ATOM 4811 O O . PRO C 1 177 ? -62.047 36.158 78.845 1.00 31.09 177 PRO C O 1
ATOM 4815 N N . GLY C 1 178 ? -62.240 38.413 78.724 1.00 31.22 178 GLY C N 1
ATOM 4816 C CA . GLY C 1 178 ? -61.030 38.710 79.467 1.00 30.85 178 GLY C CA 1
ATOM 4817 C C . GLY C 1 178 ? -61.378 38.780 80.939 1.00 34.50 178 GLY C C 1
ATOM 4818 O O . GLY C 1 178 ? -62.145 37.954 81.427 1.00 38.15 178 GLY C O 1
ATOM 4819 N N . PHE C 1 179 ? -60.818 39.745 81.657 1.00 37.77 179 PHE C N 1
ATOM 4820 C CA . PHE C 1 179 ? -61.168 39.909 83.061 1.00 38.61 179 PHE C CA 1
ATOM 4821 C C . PHE C 1 179 ? -62.360 40.854 83.177 1.00 43.82 179 PHE C C 1
ATOM 4822 O O . PHE C 1 179 ? -62.317 41.989 82.688 1.00 42.39 179 PHE C O 1
ATOM 4830 N N . ILE C 1 180 ? -63.426 40.373 83.815 1.00 48.83 180 ILE C N 1
ATOM 4831 C CA . ILE C 1 180 ? -64.715 41.078 83.822 1.00 53.00 180 ILE C CA 1
ATOM 4832 C C . ILE C 1 180 ? -65.157 41.461 85.251 1.00 48.64 180 ILE C C 1
ATOM 4833 O O . ILE C 1 180 ? -65.056 40.649 86.178 1.00 47.57 180 ILE C O 1
ATOM 4838 N N . ASP C 1 181 ? -65.635 42.698 85.421 1.00 45.33 181 ASP C N 1
ATOM 4839 C CA . ASP C 1 181 ? -66.163 43.174 86.706 1.00 42.86 181 ASP C CA 1
ATOM 4840 C C . ASP C 1 181 ? -67.468 42.447 87.094 1.00 49.22 181 ASP C C 1
ATOM 4841 O O . ASP C 1 181 ? -68.575 42.807 86.656 1.00 38.60 181 ASP C O 1
ATOM 4846 N N . THR C 1 182 ? -67.303 41.374 87.865 1.00 54.20 182 THR C N 1
ATOM 4847 C CA . THR C 1 182 ? -68.407 40.678 88.511 1.00 61.30 182 THR C CA 1
ATOM 4848 C C . THR C 1 182 ? -68.222 40.849 90.021 1.00 73.05 182 THR C C 1
ATOM 4849 O O . THR C 1 182 ? -67.246 41.458 90.460 1.00 62.40 182 THR C O 1
ATOM 4853 N N . GLU C 1 183 ? -69.144 40.309 90.815 1.00 77.79 183 GLU C N 1
ATOM 4854 C CA . GLU C 1 183 ? -69.030 40.412 92.266 1.00 75.41 183 GLU C CA 1
ATOM 4855 C C . GLU C 1 183 ? -67.878 39.584 92.827 1.00 78.44 183 GLU C C 1
ATOM 4856 O O . GLU C 1 183 ? -67.307 39.925 93.866 1.00 82.22 183 GLU C O 1
ATOM 4862 N N . MET C 1 184 ? -67.540 38.499 92.135 1.00 75.45 184 MET C N 1
ATOM 4863 C CA . MET C 1 184 ? -66.396 37.672 92.512 1.00 87.17 184 MET C CA 1
ATOM 4864 C C . MET C 1 184 ? -65.058 38.389 92.278 1.00 88.49 184 MET C C 1
ATOM 4865 O O . MET C 1 184 ? -64.197 38.420 93.169 1.00 83.04 184 MET C O 1
ATOM 4870 N N . THR C 1 185 ? -64.884 38.961 91.085 1.00 79.34 185 THR C N 1
ATOM 4871 C CA . THR C 1 185 ? -63.616 39.605 90.728 1.00 77.46 185 THR C CA 1
ATOM 4872 C C . THR C 1 185 ? -63.458 40.982 91.386 1.00 79.56 185 THR C C 1
ATOM 4873 O O . THR C 1 185 ? -62.349 41.527 91.435 1.00 71.47 185 THR C O 1
ATOM 4877 N N . LEU C 1 186 ? -64.568 41.538 91.878 1.00 83.21 186 LEU C N 1
ATOM 4878 C CA . LEU C 1 186 ? -64.559 42.829 92.574 1.00 76.61 186 LEU C CA 1
ATOM 4879 C C . LEU C 1 186 ? -64.183 42.637 94.047 1.00 69.99 186 LEU C C 1
ATOM 4880 O O . LEU C 1 186 ? -63.876 43.597 94.759 1.00 67.35 186 LEU C O 1
ATOM 4885 N N . ALA C 1 187 ? -64.140 41.375 94.468 1.00 71.23 187 ALA C N 1
ATOM 4886 C CA . ALA C 1 187 ? -63.801 41.016 95.841 1.00 80.26 187 ALA C CA 1
ATOM 4887 C C . ALA C 1 187 ? -62.332 40.627 95.920 1.00 80.14 187 ALA C C 1
ATOM 4888 O O . ALA C 1 187 ? -61.815 40.328 96.999 1.00 73.97 187 ALA C O 1
ATOM 4890 N N . ILE C 1 188 ? -61.670 40.652 94.764 1.00 76.46 188 ILE C N 1
ATOM 4891 C CA . ILE C 1 188 ? -60.242 40.390 94.671 1.00 67.93 188 ILE C CA 1
ATOM 4892 C C . ILE C 1 188 ? -59.502 41.561 95.319 1.00 71.40 188 ILE C C 1
ATOM 4893 O O . ILE C 1 188 ? -59.922 42.724 95.192 1.00 62.81 188 ILE C O 1
ATOM 4898 N N . ARG C 1 189 ? -58.407 41.238 96.010 1.00 70.58 189 ARG C N 1
ATOM 4899 C CA . ARG C 1 189 ? -57.565 42.208 96.711 1.00 74.27 189 ARG C CA 1
ATOM 4900 C C . ARG C 1 189 ? -57.243 43.402 95.814 1.00 67.26 189 ARG C C 1
ATOM 4901 O O . ARG C 1 189 ? -57.115 43.246 94.604 1.00 71.47 189 ARG C O 1
ATOM 4909 N N . GLU C 1 190 ? -57.171 44.597 96.387 1.00 64.20 190 GLU C N 1
ATOM 4910 C CA . GLU C 1 190 ? -56.870 45.776 95.581 1.00 71.95 190 GLU C CA 1
ATOM 4911 C C . GLU C 1 190 ? -55.520 45.699 94.838 1.00 76.78 190 GLU C C 1
ATOM 4912 O O . GLU C 1 190 ? -55.426 46.111 93.675 1.00 74.91 190 GLU C O 1
ATOM 4918 N N . ASP C 1 191 ? -54.481 45.180 95.498 1.00 80.95 191 ASP C N 1
ATOM 4919 C CA . ASP C 1 191 ? -53.155 45.077 94.867 1.00 71.51 191 ASP C CA 1
ATOM 4920 C C . ASP C 1 191 ? -53.085 44.079 93.693 1.00 69.66 191 ASP C C 1
ATOM 4921 O O . ASP C 1 191 ? -52.303 44.285 92.765 1.00 70.84 191 ASP C O 1
ATOM 4926 N N . ILE C 1 192 ? -53.921 43.036 93.713 1.00 67.42 192 ILE C N 1
ATOM 4927 C CA . ILE C 1 192 ? -53.981 42.056 92.619 1.00 65.75 192 ILE C CA 1
ATOM 4928 C C . ILE C 1 192 ? -54.792 42.602 91.447 1.00 65.71 192 ILE C C 1
ATOM 4929 O O . ILE C 1 192 ? -54.425 42.416 90.285 1.00 56.80 192 ILE C O 1
ATOM 4934 N N . ARG C 1 193 ? -55.894 43.279 91.768 1.00 73.68 193 ARG C N 1
ATOM 4935 C CA . ARG C 1 193 ? -56.718 43.957 90.771 1.00 64.23 193 ARG C CA 1
ATOM 4936 C C . ARG C 1 193 ? -55.893 44.990 90.002 1.00 64.55 193 ARG C C 1
ATOM 4937 O O . ARG C 1 193 ? -56.154 45.246 88.826 1.00 59.84 193 ARG C O 1
ATOM 4945 N N . GLU C 1 194 ? -54.910 45.591 90.670 1.00 64.73 194 GLU C N 1
ATOM 4946 C CA . GLU C 1 194 ? -54.046 46.586 90.032 1.00 69.48 194 GLU C CA 1
ATOM 4947 C C . GLU C 1 194 ? -52.995 45.966 89.096 1.00 66.19 194 GLU C C 1
ATOM 4948 O O . GLU C 1 194 ? -52.733 46.497 88.008 1.00 57.13 194 GLU C O 1
ATOM 4954 N N . LYS C 1 195 ? -52.405 44.846 89.515 1.00 59.19 195 LYS C N 1
ATOM 4955 C CA . LYS C 1 195 ? -51.379 44.176 88.718 1.00 53.40 195 LYS C CA 1
ATOM 4956 C C . LYS C 1 195 ? -51.910 43.737 87.348 1.00 54.05 195 LYS C C 1
ATOM 4957 O O . LYS C 1 195 ? -51.190 43.792 86.346 1.00 48.26 195 LYS C O 1
ATOM 4963 N N . ILE C 1 196 ? -53.174 43.312 87.325 1.00 53.11 196 ILE C N 1
ATOM 4964 C CA . ILE C 1 196 ? -53.841 42.835 86.116 1.00 50.90 196 ILE C CA 1
ATOM 4965 C C . ILE C 1 196 ? -54.246 43.998 85.194 1.00 52.42 196 ILE C C 1
ATOM 4966 O O . ILE C 1 196 ? -54.114 43.911 83.969 1.00 48.12 196 ILE C O 1
ATOM 4971 N N . THR C 1 197 ? -54.765 45.068 85.790 1.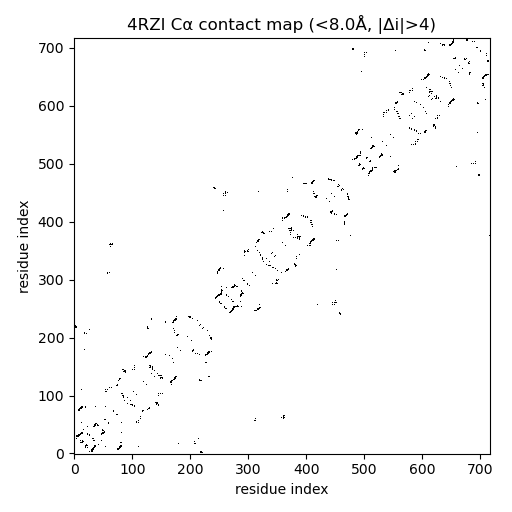00 57.62 197 THR C N 1
ATOM 4972 C CA . THR C 1 197 ? -55.262 46.237 85.054 1.00 52.78 197 THR C CA 1
ATOM 4973 C C . THR C 1 197 ? -54.163 46.979 84.267 1.00 49.98 197 THR C C 1
ATOM 4974 O O . THR C 1 197 ? -54.449 47.676 83.286 1.00 47.75 197 THR C O 1
ATOM 4978 N N . LYS C 1 198 ? -52.912 46.856 84.703 1.00 49.04 198 LYS C N 1
ATOM 4979 C CA . LYS C 1 198 ? -51.802 47.442 83.948 1.00 48.63 198 LYS C CA 1
ATOM 4980 C C . LYS C 1 198 ? -51.400 46.595 82.729 1.00 48.36 198 LYS C C 1
ATOM 4981 O O . LYS C 1 198 ? -50.736 47.092 81.816 1.00 47.94 198 LYS C O 1
ATOM 4987 N N . GLU C 1 199 ? -51.818 45.325 82.715 1.00 49.67 199 GLU C N 1
ATOM 4988 C CA . GLU C 1 199 ? -51.569 44.418 81.584 1.00 50.51 199 GLU C CA 1
ATOM 4989 C C . GLU C 1 199 ? -52.551 44.683 80.438 1.00 46.03 199 GLU C C 1
ATOM 4990 O O . GLU C 1 199 ? -52.330 44.247 79.304 1.00 46.53 199 GLU C O 1
ATOM 4996 N N . ILE C 1 200 ? -53.637 45.390 80.744 1.00 44.31 200 ILE C N 1
ATOM 4997 C CA . ILE C 1 200 ? -54.686 45.652 79.770 1.00 39.22 200 ILE C CA 1
ATOM 4998 C C . ILE C 1 200 ? -54.451 47.043 79.202 1.00 42.51 200 ILE C C 1
ATOM 4999 O O . ILE C 1 200 ? -54.422 48.017 79.957 1.00 42.99 200 ILE C O 1
ATOM 5004 N N . PRO C 1 201 ? -54.232 47.132 77.873 1.00 44.98 201 PRO C N 1
ATOM 5005 C CA . PRO C 1 201 ? -53.995 48.393 77.153 1.00 45.25 201 PRO C CA 1
ATOM 5006 C C . PRO C 1 201 ? -55.150 49.391 77.331 1.00 40.40 201 PRO C C 1
ATOM 5007 O O . PRO C 1 201 ? -54.920 50.607 77.409 1.00 30.46 201 PRO C O 1
ATOM 5011 N N . PHE C 1 202 ? -56.372 48.858 77.411 1.00 38.26 202 PHE C N 1
ATOM 5012 C CA . PHE C 1 202 ? -57.602 49.642 77.559 1.00 43.43 202 PHE C CA 1
ATOM 5013 C C . PHE C 1 202 ? -57.758 50.225 78.982 1.00 44.70 202 PHE C C 1
ATOM 5014 O O . PHE C 1 202 ? -58.622 51.071 79.230 1.00 36.34 202 PHE C O 1
ATOM 5022 N N . ARG C 1 203 ? -56.912 49.732 79.892 1.00 47.08 203 ARG C N 1
ATOM 5023 C CA . ARG C 1 203 ? -56.718 50.236 81.265 1.00 43.70 203 ARG C CA 1
ATOM 5024 C C . ARG C 1 203 ? -57.925 50.048 82.211 1.00 44.41 203 ARG C C 1
ATOM 5025 O O . ARG C 1 203 ? -58.071 50.762 83.212 1.00 35.37 203 ARG C O 1
ATOM 5033 N N . ARG C 1 204 ? -58.732 49.027 81.921 1.00 43.54 204 ARG C N 1
ATOM 5034 C CA . ARG C 1 204 ? -59.879 48.668 82.746 1.00 39.95 204 ARG C CA 1
ATOM 5035 C C . ARG C 1 204 ? -60.346 47.241 82.468 1.00 38.36 204 ARG C C 1
ATOM 5036 O O . ARG C 1 204 ? -60.109 46.704 81.384 1.00 34.34 204 ARG C O 1
ATOM 5044 N N . PHE C 1 205 ? -61.005 46.641 83.461 1.00 41.94 205 PHE C N 1
ATOM 5045 C CA . PHE C 1 205 ? -61.684 45.353 83.310 1.00 38.69 205 PHE C CA 1
ATOM 5046 C C . PHE C 1 205 ? -62.932 45.557 82.461 1.00 38.86 205 PHE C C 1
ATOM 5047 O O . PHE C 1 205 ? -63.421 46.682 82.340 1.00 38.46 205 PHE C O 1
ATOM 5055 N N . GLY C 1 206 ? -63.463 44.476 81.895 1.00 41.38 206 GLY C N 1
ATOM 5056 C CA . GLY C 1 206 ? -64.706 44.547 81.139 1.00 38.91 206 GLY C CA 1
ATOM 5057 C C . GLY C 1 206 ? -65.949 44.463 82.015 1.00 44.64 206 GLY C C 1
ATOM 5058 O O . GLY C 1 206 ? -65.862 44.134 83.199 1.00 41.88 206 GLY C O 1
ATOM 5059 N N . LYS C 1 207 ? -67.109 44.762 81.433 1.00 44.76 207 LYS C N 1
ATOM 5060 C CA . LYS C 1 207 ? -68.377 44.686 82.158 1.00 41.18 207 LYS C CA 1
ATOM 5061 C C . LYS C 1 207 ? -69.183 43.511 81.625 1.00 42.18 207 LYS C C 1
ATOM 5062 O O . LYS C 1 207 ? -68.970 43.078 80.494 1.00 45.75 207 LYS C O 1
ATOM 5068 N N . PRO C 1 208 ? -70.091 42.963 82.447 1.00 44.72 208 PRO C N 1
ATOM 5069 C CA . PRO C 1 208 ? -70.855 41.808 81.973 1.00 42.98 208 PRO C CA 1
ATOM 5070 C C . PRO C 1 208 ? -71.711 42.110 80.739 1.00 42.55 208 PRO C C 1
ATOM 5071 O O . PRO C 1 208 ? -71.832 41.267 79.851 1.00 39.27 208 PRO C O 1
ATOM 5075 N N . GLU C 1 209 ? -72.261 43.314 80.657 1.00 49.64 209 GLU C N 1
ATOM 5076 C CA . GLU C 1 209 ? -73.125 43.640 79.531 1.00 56.07 209 GLU C CA 1
ATOM 5077 C C . GLU C 1 209 ? -72.346 43.588 78.210 1.00 53.40 209 GLU C C 1
ATOM 5078 O O . GLU C 1 209 ? -72.917 43.319 77.146 1.00 48.51 209 GLU C O 1
ATOM 5084 N N . GLU C 1 210 ? -71.031 43.777 78.308 1.00 50.50 210 GLU C N 1
ATOM 5085 C CA . GLU C 1 210 ? -70.130 43.728 77.158 1.00 41.77 210 GLU C CA 1
ATOM 5086 C C . GLU C 1 210 ? -69.937 42.309 76.607 1.00 39.34 210 GLU C C 1
ATOM 5087 O O . GLU C 1 210 ? -69.841 42.123 75.390 1.00 42.77 210 GLU C O 1
ATOM 5093 N N . ILE C 1 211 ? -69.935 41.312 77.492 1.00 40.01 211 ILE C N 1
ATOM 5094 C CA . ILE C 1 211 ? -69.853 39.903 77.079 1.00 47.53 211 ILE C CA 1
ATOM 5095 C C . ILE C 1 211 ? -71.175 39.441 76.468 1.00 47.85 211 ILE C C 1
ATOM 5096 O O . ILE C 1 211 ? -71.202 38.678 75.492 1.00 45.38 211 ILE C O 1
ATOM 5101 N N . ALA C 1 212 ? -72.268 39.942 77.035 1.00 51.24 212 ALA C N 1
ATOM 5102 C CA . ALA C 1 212 ? -73.610 39.597 76.590 1.00 48.12 212 ALA C CA 1
ATOM 5103 C C . ALA C 1 212 ? -73.821 39.978 75.127 1.00 41.61 212 ALA C C 1
ATOM 5104 O O . ALA C 1 212 ? -74.415 39.225 74.351 1.00 33.10 212 ALA C O 1
ATOM 5106 N N . TRP C 1 213 ? -73.295 41.142 74.764 1.00 41.65 213 TRP C N 1
ATOM 5107 C CA . TRP C 1 213 ? -73.432 41.678 73.424 1.00 41.97 213 TRP C CA 1
ATOM 5108 C C . TRP C 1 213 ? -72.785 40.805 72.356 1.00 50.14 213 TRP C C 1
ATOM 5109 O O . TRP C 1 213 ? -73.313 40.660 71.248 1.00 47.05 213 TRP C O 1
ATOM 5120 N N . ALA C 1 214 ? -71.656 40.201 72.703 1.00 45.97 214 ALA C N 1
ATOM 5121 C CA . ALA C 1 214 ? -70.964 39.312 71.792 1.00 34.66 214 ALA C CA 1
ATOM 5122 C C . ALA C 1 214 ? -71.738 37.993 71.672 1.00 37.24 214 ALA C C 1
ATOM 5123 O O . ALA C 1 214 ? -71.777 37.370 70.601 1.00 37.59 214 ALA C O 1
ATOM 5125 N N . VAL C 1 215 ? -72.343 37.565 72.778 1.00 36.84 215 VAL C N 1
ATOM 5126 C CA . VAL C 1 215 ? -73.158 36.350 72.782 1.00 45.21 215 VAL C CA 1
ATOM 5127 C C . VAL C 1 215 ? -74.401 36.569 71.926 1.00 46.57 215 VAL C C 1
ATOM 5128 O O . VAL C 1 215 ? -74.815 35.690 71.158 1.00 46.77 215 VAL C O 1
ATOM 5132 N N . ALA C 1 216 ? -74.978 37.759 72.073 1.00 42.01 216 ALA C N 1
ATOM 5133 C CA . ALA C 1 216 ? -76.137 38.174 71.301 1.00 42.41 216 ALA C CA 1
ATOM 5134 C C . ALA C 1 216 ? -75.848 38.072 69.810 1.00 41.77 216 ALA C C 1
ATOM 5135 O O . ALA C 1 216 ? -76.610 37.447 69.063 1.00 34.17 216 ALA C O 1
ATOM 5137 N N . PHE C 1 217 ? -74.726 38.673 69.408 1.00 41.58 217 PHE C N 1
ATOM 5138 C CA . PHE C 1 217 ? -74.229 38.639 68.028 1.00 43.97 217 PHE C CA 1
ATOM 5139 C C . PHE C 1 217 ? -74.159 37.211 67.486 1.00 46.02 217 PHE C C 1
ATOM 5140 O O . PHE C 1 217 ? -74.625 36.935 66.377 1.00 44.68 217 PHE C O 1
ATOM 5148 N N . LEU C 1 218 ? -73.592 36.301 68.270 1.00 41.18 218 LEU C N 1
ATOM 5149 C CA . LEU C 1 218 ? -73.428 34.938 67.792 1.00 40.87 218 LEU C CA 1
ATOM 5150 C C . LEU C 1 218 ? -74.776 34.237 67.728 1.00 41.59 218 LEU C C 1
ATOM 5151 O O . LEU C 1 218 ? -74.971 33.341 66.910 1.00 36.61 218 LEU C O 1
ATOM 5156 N N . LEU C 1 219 ? -75.713 34.668 68.574 1.00 49.93 219 LEU C N 1
ATOM 5157 C CA . LEU C 1 219 ? -77.057 34.080 68.610 1.00 49.94 219 LEU C CA 1
ATOM 5158 C C . LEU C 1 219 ? -77.963 34.592 67.491 1.00 49.44 219 LEU C C 1
ATOM 5159 O O . LEU C 1 219 ? -78.804 33.841 66.985 1.00 45.90 219 LEU C O 1
ATOM 5164 N N . SER C 1 220 ? -77.807 35.864 67.122 1.00 43.73 220 SER C N 1
ATOM 5165 C CA . SER C 1 220 ? -78.591 36.449 66.031 1.00 44.30 220 SER C CA 1
ATOM 5166 C C . SER C 1 220 ? -78.471 35.657 64.737 1.00 50.42 220 SER C C 1
ATOM 5167 O O . SER C 1 220 ? -77.360 35.416 64.259 1.00 53.20 220 SER C O 1
ATOM 5170 N N . PRO C 1 221 ? -79.613 35.223 64.175 1.00 52.36 221 PRO C N 1
ATOM 5171 C CA . PRO C 1 221 ? -79.602 34.527 62.880 1.00 46.80 221 PRO C CA 1
ATOM 5172 C C . PRO C 1 221 ? -79.410 35.522 61.737 1.00 41.98 221 PRO C C 1
ATOM 5173 O O . PRO C 1 221 ? -79.271 35.119 60.586 1.00 41.33 221 PRO C O 1
ATOM 5177 N N . VAL C 1 222 ? -79.399 36.810 62.072 1.00 42.73 222 VAL C N 1
ATOM 5178 C CA . VAL C 1 222 ? -79.231 37.885 61.098 1.00 50.79 222 VAL C CA 1
ATOM 5179 C C . VAL C 1 222 ? -77.758 38.336 61.016 1.00 52.29 222 VAL C C 1
ATOM 5180 O O . VAL C 1 222 ? -77.175 38.419 59.924 1.00 54.61 222 VAL C O 1
ATOM 5184 N N . ALA C 1 223 ? -77.154 38.586 62.177 1.00 50.70 223 ALA C N 1
ATOM 5185 C CA . ALA C 1 223 ? -75.795 39.143 62.264 1.00 50.19 223 ALA C CA 1
ATOM 5186 C C . ALA C 1 223 ? -74.652 38.128 62.093 1.00 49.36 223 ALA C C 1
ATOM 5187 O O . ALA C 1 223 ? -73.512 38.517 61.820 1.00 46.41 223 ALA C O 1
ATOM 5189 N N . SER C 1 224 ? -74.952 36.841 62.249 1.00 43.04 224 SER C N 1
ATOM 5190 C CA . SER C 1 224 ? -73.910 35.821 62.226 1.00 41.29 224 SER C CA 1
ATOM 5191 C C . SER C 1 224 ? -74.362 34.562 61.509 1.00 42.98 224 SER C C 1
ATOM 5192 O O . SER C 1 224 ? -73.956 33.463 61.873 1.00 39.87 224 SER C O 1
ATOM 5195 N N . SER C 1 225 ? -75.184 34.725 60.481 1.00 44.66 225 SER C N 1
ATOM 5196 C CA . SER C 1 225 ? -75.717 33.589 59.737 1.00 38.16 225 SER C CA 1
ATOM 5197 C C . SER C 1 225 ? -74.625 32.696 59.150 1.00 37.66 225 SER C C 1
ATOM 5198 O O . SER C 1 225 ? -74.867 31.521 58.854 1.00 39.14 225 SER C O 1
ATOM 5201 N N . TYR C 1 226 ? -73.438 33.278 58.967 1.00 36.72 226 TYR C N 1
ATOM 5202 C CA . TYR C 1 226 ? -72.272 32.590 58.397 1.00 44.40 226 TYR C CA 1
ATOM 5203 C C . TYR C 1 226 ? -71.111 32.454 59.402 1.00 41.60 226 TYR C C 1
ATOM 5204 O O . TYR C 1 226 ? -70.009 32.043 59.028 1.00 38.24 226 TYR C O 1
ATOM 5213 N N . VAL C 1 227 ? -71.361 32.784 60.670 1.00 38.28 227 VAL C N 1
ATOM 5214 C CA . VAL C 1 227 ? -70.334 32.661 61.704 1.00 33.34 227 VAL C CA 1
ATOM 5215 C C . VAL C 1 227 ? -70.476 31.352 62.497 1.00 26.58 227 VAL C C 1
ATOM 5216 O O . VAL C 1 227 ? -71.370 31.190 63.319 1.00 28.33 227 VAL C O 1
ATOM 5220 N N . THR C 1 228 ? -69.572 30.420 62.232 1.00 26.94 228 THR C N 1
ATOM 5221 C CA . THR C 1 228 ? -69.534 29.155 62.945 1.00 26.14 228 THR C CA 1
ATOM 5222 C C . THR C 1 228 ? -68.065 28.711 63.022 1.00 29.01 228 THR C C 1
ATOM 5223 O O . THR C 1 228 ? -67.310 28.826 62.047 1.00 30.97 228 THR C O 1
ATOM 5227 N N . GLY C 1 229 ? -67.665 28.257 64.206 1.00 26.11 229 GLY C N 1
ATOM 5228 C CA . GLY C 1 229 ? -66.308 27.828 64.481 1.00 22.75 229 GLY C CA 1
ATOM 5229 C C . GLY C 1 229 ? -65.389 28.919 65.022 1.00 26.03 229 GLY C C 1
ATOM 5230 O O . GLY C 1 229 ? -64.198 28.655 65.247 1.00 20.31 229 GLY C O 1
ATOM 5231 N N . GLU C 1 230 ? -65.918 30.126 65.245 1.00 19.65 230 GLU C N 1
ATOM 5232 C CA . GLU C 1 230 ? -65.072 31.259 65.647 1.00 25.77 230 GLU C CA 1
ATOM 5233 C C . GLU C 1 230 ? -65.073 31.497 67.172 1.00 29.22 230 GLU C C 1
ATOM 5234 O O . GLU C 1 230 ? -66.042 31.198 67.871 1.00 30.07 230 GLU C O 1
ATOM 5240 N N . VAL C 1 231 ? -63.959 32.014 67.678 1.00 23.32 231 VAL C N 1
ATOM 5241 C CA . VAL C 1 231 ? -63.900 32.515 69.036 1.00 24.30 231 VAL C CA 1
ATOM 5242 C C . VAL C 1 231 ? -63.898 34.039 68.977 1.00 29.82 231 VAL C C 1
ATOM 5243 O O . VAL C 1 231 ? -63.019 34.661 68.354 1.00 29.17 231 VAL C O 1
ATOM 5247 N N . LEU C 1 232 ? -64.882 34.641 69.634 1.00 26.42 232 LEU C N 1
ATOM 5248 C CA . LEU C 1 232 ? -64.993 36.084 69.664 1.00 24.59 232 LEU C CA 1
ATOM 5249 C C . LEU C 1 232 ? -64.382 36.595 70.962 1.00 23.21 232 LEU C C 1
ATOM 5250 O O . LEU C 1 232 ? -64.922 36.354 72.034 1.00 33.07 232 LEU C O 1
ATOM 5255 N N . ARG C 1 233 ? -63.247 37.281 70.856 1.00 21.25 233 ARG C N 1
ATOM 5256 C CA . ARG C 1 233 ? -62.517 37.772 72.028 1.00 26.98 233 ARG C CA 1
ATOM 5257 C C . ARG C 1 233 ? -62.932 39.159 72.512 1.00 31.47 233 ARG C C 1
ATOM 5258 O O . ARG C 1 233 ? -62.796 40.158 71.789 1.00 29.60 233 ARG C O 1
ATOM 5266 N N . VAL C 1 234 ? -63.324 39.236 73.775 1.00 28.88 234 VAL C N 1
ATOM 5267 C CA . VAL C 1 234 ? -63.657 40.513 74.379 1.00 32.49 234 VAL C CA 1
ATOM 5268 C C . VAL C 1 234 ? -62.709 40.755 75.554 1.00 32.44 234 VAL C C 1
ATOM 5269 O O . VAL C 1 234 ? -63.012 40.370 76.689 1.00 34.84 234 VAL C O 1
ATOM 5273 N N . ASN C 1 235 ? -61.551 41.364 75.280 1.00 32.90 235 ASN C N 1
ATOM 5274 C CA . ASN C 1 235 ? -60.511 41.513 76.308 1.00 32.26 235 ASN C CA 1
ATOM 5275 C C . ASN C 1 235 ? -59.742 42.832 76.350 1.00 27.95 235 ASN C C 1
ATOM 5276 O O . ASN C 1 235 ? -58.814 42.974 77.137 1.00 32.87 235 ASN C O 1
ATOM 5281 N N . GLY C 1 236 ? -60.120 43.798 75.523 1.00 30.04 236 GLY C N 1
ATOM 5282 C CA . GLY C 1 236 ? -59.488 45.108 75.585 1.00 37.10 236 GLY C CA 1
ATOM 5283 C C . GLY C 1 236 ? -58.017 45.112 75.207 1.00 40.22 236 GLY C C 1
ATOM 5284 O O . GLY C 1 236 ? -57.230 45.925 75.725 1.00 32.74 236 GLY C O 1
ATOM 5285 N N . ALA C 1 237 ? -57.664 44.191 74.307 1.00 36.36 237 ALA C N 1
ATOM 5286 C CA . ALA C 1 237 ? -56.306 44.028 73.800 1.00 37.03 237 ALA C CA 1
ATOM 5287 C C . ALA C 1 237 ? -55.370 43.440 74.842 1.00 37.18 237 ALA C C 1
ATOM 5288 O O . ALA C 1 237 ? -54.153 43.544 74.707 1.00 43.71 237 ALA C O 1
ATOM 5290 N N . HIS C 1 238 ? -55.944 42.827 75.878 1.00 36.57 238 HIS C N 1
ATOM 5291 C CA . HIS C 1 238 ? -55.163 42.101 76.888 1.00 38.40 238 HIS C CA 1
ATOM 5292 C C . HIS C 1 238 ? -54.463 40.892 76.256 1.00 37.51 238 HIS C C 1
ATOM 5293 O O . HIS C 1 238 ? -53.319 40.562 76.598 1.00 33.08 238 HIS C O 1
ATOM 5300 N N . HIS C 1 239 ? -55.171 40.234 75.339 1.00 33.80 239 HIS C N 1
ATOM 5301 C CA . HIS C 1 239 ? -54.648 39.066 74.648 1.00 33.14 239 HIS C CA 1
ATOM 5302 C C . HIS C 1 239 ? -54.914 39.154 73.141 1.00 29.33 239 HIS C C 1
ATOM 5303 O O . HIS C 1 239 ? -56.070 39.108 72.707 1.00 30.73 239 HIS C O 1
ATOM 5310 N N . THR C 1 240 ? -53.846 39.278 72.349 1.00 29.24 240 THR C N 1
ATOM 5311 C CA . THR C 1 240 ? -53.972 39.398 70.888 1.00 27.23 240 THR C CA 1
ATOM 5312 C C . THR C 1 240 ? -53.195 38.353 70.071 1.00 22.83 240 THR C C 1
ATOM 5313 O O . THR C 1 240 ? -52.997 37.213 70.494 1.00 26.71 240 THR C O 1
#